Protein AF-A0A7J5ZEJ3-F1 (afdb_monomer_lite)

pLDDT: mean 71.3, std 25.88, range [26.17, 98.56]

Foldseek 3Di:
DDDDDDWDWDDDPDPDDTDTDDDDDDPDDDDDDDDDDDDDDDDDDDDDDPPPVVVVVVVVVVVVVVVVVVVVVVVVVVVVVVVVVVVVVVDVVVDPPPDPCCVVVVVVVVVVVVVVVVVVVVVVVVVVVVVVVVVVVVVVVVVVVVVVVVVVVVVVVVVVVVVVVVVVVVVVVVVVVVVVVVVVVVVVVVVVVVVVVVVVVVVVVVVVDDPPDPDDDDDPPVVVVVVVVVVVVVVVVVVVVVVVVVVVVVVVVVVVVVVVVVVVVVVVVVVVVVVVVVVVVVVVVVVVVVVVVVVVVVVVVVVVVVVVVVVVVVVVVVVVVVVVVVVVVVVVVVVVVVVVVVVVVVVVVVVVVVVVVCVVVPPPDPDPDPVPPPPPPPPQDWDWDFDDDPPDTDDTDTDRDDDDDDDDDDDDDDDDPDPVVVVVVVVVVVVVVVCVVVPDDDDDDDDDDDDDDDDDDDDDDDDDDDDDDDDDDDDDDDDDDDDDDDDDDDDDDDDDDDDDDDDDD

Radius of gyration: 64.0 Å; chains: 1; bounding box: 154×84×186 Å

InterPro domains:
  IPR002957 Keratin, type I [PR01248] (133-146)
  IPR002957 Keratin, type I [PR01248] (154-177)
  IPR002957 Keratin, type I [PR01248] (209-229)
  IPR002957 Keratin, type I [PR01248] (281-296)
  IPR002957 Keratin, type I [PR01248] (307-333)
  IPR002957 Keratin, type I [PTHR23239] (7-394)
  IPR039008 Intermediate filament, rod domain [PF00038] (54-363)
  IPR039008 Intermediate filament, rod domain [PS51842] (55-367)
  IPR039008 Intermediate filament, rod domain [SM01391] (54-366)

Secondary structure (DSSP, 8-state):
---PPPPP----TTS--------------------------------S--SHHHHHHHHHHHHHHHHHHHHHHHHHHHHHHHHHHHHHHHHHHH-------THHHHHHHHHHHHHHHHHHHHHHHHHHHHHHHHHHHHHHHHHHHHHHHHHHHHHHHHHHHHHHHHHHHHHHHHHHHHHHHHHHHHHHHHHHHHHHHHHHHHHHHHHTS-------S---HHHHHHHHHHHHHHHHHHHHHHHHHHHHHHHHHHHHHHHHHHHHHHHHHHHHHHHHHHHHHHHHHHHHHHHHHHHHHHHHHHHHHHHHHHHHHHHHHHHHHHHHHHHHHHHHHHHHHHHHHHHHHHHHHHHHHHHHHHHHTT-----TTTTS-------------PPPBTTB------------PPPP--------SSSSHHHHHHHHHHHHHHHHHTT----------------------------------------------------PPPP-PPPPP----

Structure (mmCIF, N/CA/C/O backbone):
data_AF-A0A7J5ZEJ3-F1
#
_entry.id   AF-A0A7J5ZEJ3-F1
#
loop_
_atom_site.group_PDB
_atom_site.id
_atom_site.type_symbol
_atom_site.label_atom_id
_atom_site.label_alt_id
_atom_site.label_comp_id
_atom_site.label_asym_id
_atom_site.label_entity_id
_atom_site.label_seq_id
_atom_site.pdbx_PDB_ins_code
_atom_site.Cartn_x
_atom_site.Cartn_y
_atom_site.Cartn_z
_atom_site.occupancy
_atom_site.B_iso_or_equiv
_atom_site.auth_seq_id
_atom_site.auth_comp_id
_atom_site.auth_asym_id
_atom_site.auth_atom_id
_atom_site.pdbx_PDB_model_num
ATOM 1 N N . MET A 1 1 ? 54.526 20.601 -19.558 1.00 40.09 1 MET A N 1
ATOM 2 C CA . MET A 1 1 ? 53.852 20.573 -20.874 1.00 40.09 1 MET A CA 1
ATOM 3 C C . MET A 1 1 ? 53.866 19.130 -21.351 1.00 40.09 1 MET A C 1
ATOM 5 O O . MET A 1 1 ? 54.744 18.757 -22.119 1.00 40.09 1 MET A O 1
ATOM 9 N N . ASP A 1 2 ? 52.948 18.314 -20.833 1.00 35.59 2 ASP A N 1
ATOM 10 C CA . ASP A 1 2 ? 52.787 16.931 -21.286 1.00 35.59 2 ASP A CA 1
ATOM 11 C C . ASP A 1 2 ? 52.017 16.931 -22.604 1.00 35.59 2 ASP A C 1
ATOM 13 O O . ASP A 1 2 ? 50.907 17.455 -22.694 1.00 35.59 2 ASP A O 1
ATOM 17 N N . ARG A 1 3 ? 52.646 16.407 -23.657 1.00 39.66 3 ARG A N 1
ATOM 18 C CA . ARG A 1 3 ? 52.022 16.242 -24.971 1.00 39.66 3 ARG A CA 1
ATOM 19 C C . ARG A 1 3 ? 51.335 14.882 -25.012 1.00 39.66 3 ARG A C 1
ATOM 21 O O . ARG A 1 3 ? 52.000 13.861 -25.158 1.00 39.66 3 ARG A O 1
ATOM 28 N N . SER A 1 4 ? 50.012 14.885 -24.909 1.00 38.81 4 SER A N 1
ATOM 29 C CA . SER A 1 4 ? 49.175 13.723 -25.203 1.00 38.81 4 SER A CA 1
ATOM 30 C C . SER A 1 4 ? 49.255 13.400 -26.699 1.00 38.81 4 SER A C 1
ATOM 32 O O . SER A 1 4 ? 48.896 14.232 -27.532 1.00 38.81 4 SER A O 1
ATOM 34 N N . TYR A 1 5 ? 49.739 12.209 -27.051 1.00 48.25 5 TYR A N 1
ATOM 35 C CA . TYR A 1 5 ? 49.701 11.691 -28.421 1.00 48.25 5 TYR A CA 1
ATOM 36 C C . TYR A 1 5 ? 48.396 10.915 -28.642 1.00 48.25 5 TYR A C 1
ATOM 38 O O . TYR A 1 5 ? 47.997 10.113 -27.801 1.00 48.25 5 TYR A O 1
ATOM 46 N N . ALA A 1 6 ? 47.727 11.157 -29.771 1.00 45.12 6 ALA A N 1
ATOM 47 C CA . ALA A 1 6 ? 46.501 10.460 -30.145 1.00 45.12 6 ALA A CA 1
ATOM 48 C C . ALA A 1 6 ? 46.816 9.095 -30.783 1.00 45.12 6 ALA A C 1
ATOM 50 O O . ALA A 1 6 ? 47.595 9.011 -31.733 1.00 45.12 6 ALA A O 1
ATOM 51 N N . HIS A 1 7 ? 46.180 8.036 -30.280 1.00 48.06 7 HIS A N 1
ATOM 52 C CA . HIS A 1 7 ? 46.189 6.703 -30.882 1.00 48.06 7 HIS A CA 1
ATOM 53 C C . HIS A 1 7 ? 44.905 6.499 -31.690 1.00 48.06 7 HIS A C 1
ATOM 55 O O . HIS A 1 7 ? 43.811 6.682 -31.159 1.00 48.06 7 HIS A O 1
ATOM 61 N N . SER A 1 8 ? 45.019 6.091 -32.955 1.00 51.22 8 SER A N 1
ATOM 62 C CA . SER A 1 8 ? 43.876 5.650 -33.755 1.00 51.22 8 SER A CA 1
ATOM 63 C C . SER A 1 8 ? 43.752 4.125 -33.704 1.00 51.22 8 SER A C 1
ATOM 65 O O . SER A 1 8 ? 44.697 3.388 -33.984 1.00 51.22 8 SER A O 1
ATOM 67 N N . VAL A 1 9 ? 42.563 3.648 -33.331 1.00 50.38 9 VAL A N 1
ATOM 68 C CA . VAL A 1 9 ? 42.168 2.234 -33.363 1.00 50.38 9 VAL A CA 1
ATOM 69 C C . VAL A 1 9 ? 41.070 2.101 -34.408 1.00 50.38 9 VAL A C 1
ATOM 71 O O . VAL A 1 9 ? 40.040 2.760 -34.309 1.00 50.38 9 VAL A O 1
ATOM 74 N N . SER A 1 10 ? 41.282 1.255 -35.412 1.00 55.53 10 SER A N 1
ATOM 75 C CA . SER A 1 10 ? 40.254 0.891 -36.391 1.00 55.53 10 SER A CA 1
ATOM 76 C C . SER A 1 10 ? 39.998 -0.613 -36.301 1.00 55.53 10 SER A C 1
ATOM 78 O O . SER A 1 10 ? 40.905 -1.424 -36.475 1.00 55.53 10 SER A O 1
ATOM 80 N N . GLY A 1 11 ? 38.760 -0.982 -35.958 1.00 50.78 11 GLY A N 1
ATOM 81 C CA . GLY A 1 11 ? 38.304 -2.367 -35.843 1.00 50.78 11 GLY A CA 1
ATOM 82 C C . GLY A 1 11 ? 37.306 -2.698 -36.949 1.00 50.78 11 GLY A C 1
ATOM 83 O O . GLY A 1 11 ? 36.278 -2.038 -37.069 1.00 50.78 11 GLY A O 1
ATOM 84 N N . GLY A 1 12 ? 37.610 -3.712 -37.762 1.00 48.34 12 GLY A N 1
ATOM 85 C CA . GLY A 1 12 ? 36.692 -4.250 -38.767 1.00 48.34 12 GLY A CA 1
ATOM 86 C C . GLY A 1 12 ? 35.705 -5.251 -38.157 1.00 48.34 12 GLY A C 1
ATOM 87 O O . GLY A 1 12 ? 36.078 -6.074 -37.319 1.00 48.34 12 GLY A O 1
ATOM 88 N N . ALA A 1 13 ? 34.443 -5.199 -38.590 1.00 53.38 13 ALA A N 1
ATOM 89 C CA . ALA A 1 13 ? 33.424 -6.183 -38.233 1.00 53.38 13 ALA A CA 1
ATOM 90 C C . ALA A 1 13 ? 33.810 -7.564 -38.799 1.00 53.38 13 ALA A C 1
ATOM 92 O O . ALA A 1 13 ? 33.849 -7.749 -40.013 1.00 53.38 13 ALA A O 1
ATOM 93 N N . GLY A 1 14 ? 34.132 -8.522 -37.923 1.00 55.66 14 GLY A N 1
ATOM 94 C CA . GLY A 1 14 ? 34.539 -9.874 -38.339 1.00 55.66 14 GLY A CA 1
ATOM 95 C C . GLY A 1 14 ? 35.383 -10.683 -37.346 1.00 55.66 14 GLY A C 1
ATOM 96 O O . GLY A 1 14 ? 35.730 -11.825 -37.634 1.00 55.66 14 GLY A O 1
ATOM 97 N N . GLY A 1 15 ? 35.711 -10.139 -36.169 1.00 54.31 15 GLY A N 1
ATOM 98 C CA . GLY A 1 15 ? 36.172 -10.949 -35.034 1.00 54.31 15 GLY A CA 1
ATOM 99 C C . GLY A 1 15 ? 37.546 -11.618 -35.166 1.00 54.31 15 GLY A C 1
ATOM 100 O O . GLY A 1 15 ? 37.781 -12.595 -34.467 1.00 54.31 15 GLY A O 1
ATOM 101 N N . HIS A 1 16 ? 38.461 -11.120 -36.007 1.00 43.88 16 HIS A N 1
ATOM 102 C CA . HIS A 1 16 ? 39.856 -11.587 -36.039 1.00 43.88 16 HIS A CA 1
ATOM 103 C C . HIS A 1 16 ? 40.852 -10.413 -36.130 1.00 43.88 16 HIS A C 1
ATOM 105 O O . HIS A 1 16 ? 40.955 -9.763 -37.165 1.00 43.88 16 HIS A O 1
ATOM 111 N N . GLY A 1 17 ? 41.624 -10.198 -35.053 1.00 47.72 17 GLY A N 1
ATOM 112 C CA . GLY A 1 17 ? 42.876 -9.422 -35.028 1.00 47.72 17 GLY A CA 1
ATOM 113 C C . GLY A 1 17 ? 42.747 -7.900 -34.861 1.00 47.72 17 GLY A C 1
ATOM 114 O O . GLY A 1 17 ? 42.421 -7.187 -35.802 1.00 47.72 17 GLY A O 1
ATOM 115 N N . ILE A 1 18 ? 43.110 -7.385 -33.680 1.00 51.25 18 ILE A N 1
ATOM 116 C CA . ILE A 1 18 ? 43.326 -5.947 -33.437 1.00 51.25 18 ILE A CA 1
ATOM 117 C C . ILE A 1 18 ? 44.768 -5.615 -33.843 1.00 51.25 18 ILE A C 1
ATOM 119 O O . ILE A 1 18 ? 45.704 -6.229 -33.330 1.00 51.25 18 ILE A O 1
ATOM 123 N N . ARG A 1 19 ? 44.971 -4.651 -34.749 1.00 52.03 19 ARG A N 1
ATOM 124 C CA . ARG A 1 19 ? 46.303 -4.099 -35.046 1.00 52.03 19 ARG A CA 1
ATOM 125 C C . ARG A 1 19 ? 46.404 -2.688 -34.479 1.00 52.03 19 ARG A C 1
ATOM 127 O O . ARG A 1 19 ? 45.611 -1.822 -34.827 1.00 52.03 19 ARG A O 1
ATOM 134 N N . ILE A 1 20 ? 47.383 -2.483 -33.602 1.00 44.84 20 ILE A N 1
ATOM 135 C CA . ILE A 1 20 ? 47.734 -1.184 -33.024 1.00 44.84 20 ILE A CA 1
ATOM 136 C C . ILE A 1 20 ? 48.946 -0.672 -33.803 1.00 44.84 20 ILE A C 1
ATOM 138 O O . ILE A 1 20 ? 49.972 -1.351 -33.856 1.00 44.84 20 ILE A O 1
ATOM 142 N N . SER A 1 21 ? 48.836 0.500 -34.424 1.00 42.12 21 SER A N 1
ATOM 143 C CA . SER A 1 21 ? 49.967 1.163 -35.078 1.00 42.12 21 SER A CA 1
ATOM 144 C C . SER A 1 21 ? 50.445 2.334 -34.226 1.00 42.12 21 SER A C 1
ATOM 146 O O . SER A 1 21 ? 49.688 3.259 -33.943 1.00 42.12 21 SER A O 1
ATOM 148 N N . THR A 1 22 ? 51.718 2.298 -33.832 1.00 41.25 22 THR A N 1
ATOM 149 C CA . THR A 1 22 ? 52.391 3.376 -33.099 1.00 41.25 22 THR A CA 1
ATOM 150 C C . THR A 1 22 ? 53.236 4.178 -34.083 1.00 41.25 22 THR A C 1
ATOM 152 O O . THR A 1 22 ? 54.163 3.638 -34.685 1.00 41.25 22 THR A O 1
ATOM 155 N N . ALA A 1 23 ? 52.934 5.463 -34.270 1.00 40.03 23 ALA A N 1
ATOM 156 C CA . ALA A 1 23 ? 53.762 6.341 -35.090 1.00 40.03 23 ALA A CA 1
ATOM 157 C C . ALA A 1 23 ? 55.022 6.747 -34.304 1.00 40.03 23 ALA A C 1
ATOM 159 O O . ALA A 1 23 ? 54.981 7.647 -33.467 1.00 40.03 23 ALA A O 1
ATOM 160 N N . TYR A 1 24 ? 56.150 6.081 -34.564 1.00 40.09 24 TYR A N 1
ATOM 161 C CA . TYR A 1 24 ? 57.466 6.554 -34.132 1.00 40.09 24 TYR A CA 1
ATOM 162 C C . TYR A 1 24 ? 57.926 7.678 -35.067 1.00 40.09 24 TYR A C 1
ATOM 164 O O . TYR A 1 24 ? 58.225 7.459 -36.239 1.00 40.09 24 TYR A O 1
ATOM 172 N N . GLY A 1 25 ? 57.972 8.903 -34.544 1.00 39.81 25 GLY A N 1
ATOM 173 C CA . GLY A 1 25 ? 58.588 10.038 -35.218 1.00 39.81 25 GLY A CA 1
ATOM 174 C C . GLY A 1 25 ? 60.109 9.964 -35.116 1.00 39.81 25 GLY A C 1
ATOM 175 O O . GLY A 1 25 ? 60.689 10.505 -34.180 1.00 39.81 25 GLY A O 1
ATOM 176 N N . THR A 1 26 ? 60.760 9.338 -36.095 1.00 34.81 26 THR A N 1
ATOM 177 C CA . THR A 1 26 ? 62.213 9.419 -36.283 1.00 34.81 26 THR A CA 1
ATOM 178 C C . THR A 1 26 ? 62.487 10.206 -37.559 1.00 34.81 26 THR A C 1
ATOM 180 O O . THR A 1 26 ? 62.398 9.686 -38.667 1.00 34.81 26 THR A O 1
ATOM 183 N N . ARG A 1 27 ? 62.801 11.498 -37.408 1.00 37.03 27 ARG A N 1
ATOM 184 C CA . ARG A 1 27 ? 63.405 12.295 -38.481 1.00 37.03 27 ARG A CA 1
ATOM 185 C C . ARG A 1 27 ? 64.883 11.916 -38.561 1.00 37.03 27 ARG A C 1
ATOM 187 O O . ARG A 1 27 ? 65.683 12.404 -37.773 1.00 37.03 27 ARG A O 1
ATOM 194 N N . VAL A 1 28 ? 65.222 11.037 -39.499 1.00 33.06 28 VAL A N 1
ATOM 195 C CA . VAL A 1 28 ? 66.592 10.794 -39.971 1.00 33.06 28 VAL A CA 1
ATOM 196 C C . VAL A 1 28 ? 66.604 11.081 -41.470 1.00 33.06 28 VAL A C 1
ATOM 198 O O . VAL A 1 28 ? 65.699 10.676 -42.195 1.00 33.06 28 VAL A O 1
ATOM 201 N N . GLY A 1 29 ? 67.568 11.903 -41.879 1.00 32.69 29 GLY A N 1
ATOM 202 C CA . GLY A 1 29 ? 67.584 12.616 -43.149 1.00 32.69 29 GLY A CA 1
ATOM 203 C C . GLY A 1 29 ? 68.130 11.853 -44.353 1.00 32.69 29 GLY A C 1
ATOM 204 O O . GLY A 1 29 ? 68.605 10.725 -44.265 1.00 32.69 29 GLY A O 1
ATOM 205 N N . SER A 1 30 ? 68.050 12.537 -45.493 1.00 35.34 30 SER A N 1
ATOM 206 C CA . SER A 1 30 ? 68.863 12.396 -46.715 1.00 35.34 30 SER A CA 1
ATOM 207 C C . SER A 1 30 ? 68.285 13.422 -47.701 1.00 35.34 30 SER A C 1
ATOM 209 O O . SER A 1 30 ? 67.309 13.171 -48.389 1.00 35.34 30 SER A O 1
ATOM 211 N N . SER A 1 31 ? 68.644 14.706 -47.611 1.00 31.95 31 SER A N 1
ATOM 212 C CA . SER A 1 31 ? 69.818 15.276 -48.288 1.00 31.95 31 SER A CA 1
ATOM 213 C C . SER A 1 31 ? 70.319 14.398 -49.435 1.00 31.95 31 SER A C 1
ATOM 215 O O . SER A 1 31 ? 71.171 13.536 -49.236 1.00 31.95 31 SER A O 1
ATOM 217 N N . PHE A 1 32 ? 69.767 14.612 -50.628 1.00 35.12 32 PHE A N 1
ATOM 218 C CA . PHE A 1 32 ? 70.426 14.236 -51.871 1.00 35.12 32 PHE A CA 1
ATOM 219 C C . PHE A 1 32 ? 70.826 15.531 -52.571 1.00 35.12 32 PHE A C 1
ATOM 221 O O . PHE A 1 32 ? 70.042 16.166 -53.273 1.00 35.12 32 PHE A O 1
ATOM 228 N N . GLY A 1 33 ? 72.046 15.960 -52.256 1.00 30.45 33 GLY A N 1
ATOM 229 C CA . GLY A 1 33 ? 72.782 16.942 -53.026 1.00 30.45 33 GLY A CA 1
ATOM 230 C C . GLY A 1 33 ? 73.427 16.283 -54.245 1.00 30.45 33 GLY A C 1
ATOM 231 O O . GLY A 1 33 ? 73.906 15.154 -54.180 1.00 30.45 33 GLY A O 1
ATOM 232 N N . GLY A 1 34 ? 73.454 17.032 -55.337 1.00 35.19 34 GLY A N 1
ATOM 233 C CA . GLY A 1 34 ? 74.336 16.868 -56.489 1.00 35.19 34 GLY A CA 1
ATOM 234 C C . GLY A 1 34 ? 74.292 18.213 -57.219 1.00 35.19 34 GLY A C 1
ATOM 235 O O . GLY A 1 34 ? 73.258 18.555 -57.771 1.00 35.19 34 GLY A O 1
ATOM 236 N N . GLY A 1 35 ? 75.273 19.109 -57.141 1.00 31.45 35 GLY A N 1
ATOM 237 C CA . GLY A 1 35 ? 76.693 18.900 -56.890 1.00 31.45 35 GLY A CA 1
ATOM 238 C C . GLY A 1 35 ? 77.420 18.732 -58.221 1.00 31.45 35 GLY A C 1
ATOM 239 O O . GLY A 1 35 ? 77.861 17.633 -58.529 1.00 31.45 35 GLY A O 1
ATOM 240 N N . TYR A 1 36 ? 77.525 19.814 -58.995 1.00 35.94 36 TYR A N 1
ATOM 241 C CA . TYR A 1 36 ? 78.529 19.966 -60.048 1.00 35.94 36 TYR A CA 1
ATOM 242 C C . TYR A 1 36 ? 79.199 21.316 -59.819 1.00 35.94 36 TYR A C 1
ATOM 244 O O . TYR A 1 36 ? 78.556 22.360 -59.925 1.00 35.94 36 TYR A O 1
ATOM 252 N N . ASP A 1 37 ? 80.462 21.257 -59.419 1.00 32.81 37 ASP A N 1
ATOM 253 C CA . ASP A 1 37 ? 81.292 22.393 -59.049 1.00 32.81 37 ASP A CA 1
ATOM 254 C C . ASP A 1 37 ? 82.350 22.624 -60.140 1.00 32.81 37 ASP A C 1
ATOM 256 O O . ASP A 1 37 ? 82.885 21.666 -60.695 1.00 32.81 37 ASP A O 1
ATOM 260 N N . TYR A 1 38 ? 82.587 23.909 -60.420 1.00 32.91 38 TYR A N 1
ATOM 261 C CA . TYR A 1 38 ? 83.820 24.583 -60.858 1.00 32.91 38 TYR A CA 1
ATOM 262 C C . TYR A 1 38 ? 84.778 23.917 -61.875 1.00 32.91 38 TYR A C 1
ATOM 264 O O . TYR A 1 38 ? 85.351 22.867 -61.625 1.00 32.91 38 TYR A O 1
ATOM 272 N N . GLN A 1 39 ? 85.183 24.668 -62.913 1.00 35.88 39 GLN A N 1
ATOM 273 C CA . GLN A 1 39 ? 86.392 25.510 -62.813 1.00 35.88 39 GLN A CA 1
ATOM 274 C C . GLN A 1 39 ? 86.667 26.358 -64.076 1.00 35.88 39 GLN A C 1
ATOM 276 O O . GLN A 1 39 ? 86.511 25.934 -65.216 1.00 35.88 39 GLN A O 1
ATOM 281 N N . SER A 1 40 ? 87.102 27.585 -63.792 1.00 39.47 40 SER A N 1
ATOM 282 C CA . SER A 1 40 ? 87.601 28.662 -64.650 1.00 39.47 40 SER A CA 1
ATOM 283 C C . SER A 1 40 ? 88.913 28.336 -65.376 1.00 39.47 40 SER A C 1
ATOM 285 O O . SER A 1 40 ? 89.836 27.832 -64.741 1.00 39.47 40 SER A O 1
ATOM 287 N N . THR A 1 41 ? 89.057 28.784 -66.629 1.00 35.47 41 THR A N 1
ATOM 288 C CA . THR A 1 41 ? 90.329 29.330 -67.130 1.00 35.47 41 THR A CA 1
ATOM 289 C C . THR A 1 41 ? 90.104 30.508 -68.079 1.00 35.47 41 THR A C 1
ATOM 291 O O . THR A 1 41 ? 89.251 30.528 -68.961 1.00 35.47 41 THR A O 1
ATOM 294 N N . SER A 1 42 ? 90.906 31.528 -67.821 1.00 40.78 42 SER A N 1
ATOM 295 C CA . SER A 1 42 ? 91.044 32.810 -68.490 1.00 40.78 42 SER A CA 1
ATOM 296 C C . SER A 1 42 ? 91.662 32.738 -69.890 1.00 40.78 42 SER A C 1
ATOM 298 O O . SER A 1 42 ? 92.587 31.960 -70.112 1.00 40.78 42 SER A O 1
ATOM 300 N N . SER A 1 43 ? 91.305 33.724 -70.721 1.00 37.44 43 SER A N 1
ATOM 301 C CA . SER A 1 43 ? 92.210 34.625 -71.470 1.00 37.44 43 SER A CA 1
ATOM 302 C C . SER A 1 43 ? 91.938 34.732 -72.975 1.00 37.44 43 SER A C 1
ATOM 304 O O . SER A 1 43 ? 91.785 33.742 -73.676 1.00 37.44 43 SER A O 1
ATOM 306 N N . GLY A 1 44 ? 91.956 35.982 -73.449 1.00 34.53 44 GLY A N 1
ATOM 307 C CA . GLY A 1 44 ? 92.598 36.342 -74.713 1.00 34.53 44 GLY A CA 1
ATOM 308 C C . GLY A 1 44 ? 91.796 36.163 -75.999 1.00 34.53 44 GLY A C 1
ATOM 309 O O . GLY A 1 44 ? 91.871 35.133 -76.647 1.00 34.53 44 GLY A O 1
ATOM 310 N N . SER A 1 45 ? 91.142 37.251 -76.411 1.00 43.12 45 SER A N 1
ATOM 311 C CA . SER A 1 45 ? 91.197 37.820 -77.766 1.00 43.12 45 SER A CA 1
ATOM 312 C C . SER A 1 45 ? 91.330 36.859 -78.958 1.00 43.12 45 SER A C 1
ATOM 314 O O . SER A 1 45 ? 92.420 36.372 -79.235 1.00 43.12 45 SER A O 1
ATOM 316 N N . SER A 1 46 ? 90.290 36.749 -79.788 1.00 38.94 46 SER A N 1
ATOM 317 C CA . SER A 1 46 ? 90.366 37.086 -81.225 1.00 38.94 46 SER A CA 1
ATOM 318 C C . SER A 1 46 ? 89.148 36.588 -82.012 1.00 38.94 46 SER A C 1
ATOM 320 O O . SER A 1 46 ? 88.761 35.433 -81.934 1.00 38.94 46 SER A O 1
ATOM 322 N N . SER A 1 47 ? 88.618 37.501 -82.828 1.00 41.59 47 SER A N 1
ATOM 323 C CA . SER A 1 47 ? 88.053 37.274 -84.164 1.00 41.59 47 SER A CA 1
ATOM 324 C C . SER A 1 47 ? 86.789 36.407 -84.318 1.00 41.59 47 SER A C 1
ATOM 326 O O . SER A 1 47 ? 86.761 35.208 -84.062 1.00 41.59 47 SER A O 1
ATOM 328 N N . GLY A 1 48 ? 85.723 37.040 -84.821 1.00 49.59 48 GLY A N 1
ATOM 329 C CA . GLY A 1 48 ? 84.420 36.432 -85.076 1.00 49.59 48 GLY 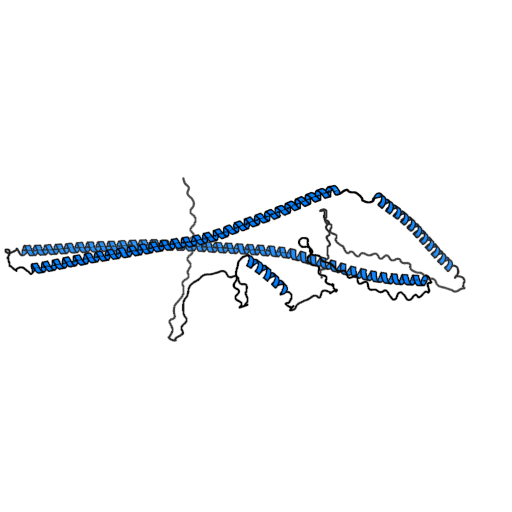A CA 1
ATOM 330 C C . GLY A 1 48 ? 84.458 35.287 -86.089 1.00 49.59 48 GLY A C 1
ATOM 331 O O . GLY A 1 48 ? 84.666 35.506 -87.277 1.00 49.59 48 GLY A O 1
ATOM 332 N N . SER A 1 49 ? 84.198 34.068 -85.607 1.00 50.84 49 SER A N 1
ATOM 333 C CA . SER A 1 49 ? 83.819 32.903 -86.421 1.00 50.84 49 SER A CA 1
ATOM 334 C C . SER A 1 49 ? 83.270 31.756 -85.547 1.00 50.84 49 SER A C 1
ATOM 336 O O . SER A 1 49 ? 83.754 30.632 -85.601 1.00 50.84 49 SER A O 1
ATOM 338 N N . LEU A 1 50 ? 82.301 32.030 -84.657 1.00 48.47 50 LEU A N 1
ATOM 339 C CA . LEU A 1 50 ? 81.743 31.016 -83.730 1.00 48.47 50 LEU A CA 1
ATOM 340 C C . LEU A 1 50 ? 80.206 31.038 -83.573 1.00 48.47 50 LEU A C 1
ATOM 342 O O . LEU A 1 50 ? 79.664 30.326 -82.735 1.00 48.47 50 LEU A O 1
ATOM 346 N N . ALA A 1 51 ? 79.471 31.800 -84.389 1.00 54.59 51 ALA A N 1
ATOM 347 C CA . ALA A 1 51 ? 78.010 31.895 -84.260 1.00 54.59 51 ALA A CA 1
ATOM 348 C C . ALA A 1 51 ? 77.223 30.762 -84.964 1.00 54.59 51 ALA A C 1
ATOM 350 O O . ALA A 1 51 ? 76.080 30.512 -84.605 1.00 54.59 51 ALA A O 1
ATOM 351 N N . ILE A 1 52 ? 77.816 30.036 -85.925 1.00 55.06 52 ILE A N 1
ATOM 352 C CA . ILE A 1 52 ? 77.076 29.096 -86.802 1.00 55.06 52 ILE A CA 1
ATOM 353 C C . ILE A 1 52 ? 77.058 27.644 -86.271 1.00 55.06 52 ILE A C 1
ATOM 355 O O . ILE A 1 52 ? 76.194 26.849 -86.638 1.00 55.06 52 ILE A O 1
ATOM 359 N N . THR A 1 53 ? 77.968 27.263 -85.369 1.00 56.06 53 THR A N 1
ATOM 360 C CA . THR A 1 53 ? 78.031 25.891 -84.820 1.00 56.06 53 THR A CA 1
ATOM 361 C C . THR A 1 53 ? 77.155 25.686 -83.582 1.00 56.06 53 THR A C 1
ATOM 363 O O . THR A 1 53 ? 76.697 24.569 -83.345 1.00 56.06 53 THR A O 1
ATOM 366 N N . ASN A 1 54 ? 76.864 26.750 -82.826 1.00 62.31 54 ASN A N 1
ATOM 367 C CA . ASN A 1 54 ? 76.060 26.673 -81.604 1.00 62.31 54 ASN A CA 1
ATOM 368 C C . ASN A 1 54 ? 74.555 26.520 -81.904 1.00 62.31 54 ASN A C 1
ATOM 370 O O . ASN A 1 54 ? 73.879 25.707 -81.286 1.00 62.31 54 ASN A O 1
ATOM 374 N N . GLU A 1 55 ? 74.040 27.225 -82.916 1.00 62.88 55 GLU A N 1
ATOM 375 C CA . GLU A 1 55 ? 72.624 27.167 -83.319 1.00 62.88 55 GLU A CA 1
ATOM 376 C C . GLU A 1 55 ? 72.238 25.819 -83.957 1.00 62.88 55 GLU A C 1
ATOM 378 O O . GLU A 1 55 ? 71.141 25.298 -83.762 1.00 62.88 55 GLU A O 1
ATOM 383 N N . LYS A 1 56 ? 73.174 25.182 -84.671 1.00 75.06 56 LYS A N 1
ATOM 384 C CA . LYS A 1 56 ? 72.959 23.844 -85.237 1.00 75.06 56 LYS A CA 1
ATOM 385 C C . LYS A 1 56 ? 72.913 22.760 -84.155 1.00 75.06 56 LYS A C 1
ATOM 387 O O . LYS A 1 56 ? 72.096 21.847 -84.249 1.00 75.06 56 LYS A O 1
ATOM 392 N N . ALA A 1 57 ? 73.755 22.864 -83.125 1.00 74.31 57 ALA A N 1
ATOM 393 C CA . ALA A 1 57 ? 73.763 21.928 -82.002 1.00 74.31 57 ALA A CA 1
ATOM 394 C C . ALA A 1 57 ? 72.505 22.063 -81.125 1.00 74.31 57 ALA A C 1
ATOM 396 O O . ALA A 1 57 ? 71.938 21.054 -80.704 1.00 74.31 57 ALA A O 1
ATOM 397 N N . THR A 1 58 ? 72.013 23.288 -80.904 1.00 70.88 58 THR A N 1
ATOM 398 C CA . THR A 1 58 ? 70.750 23.515 -80.182 1.00 70.88 58 THR A CA 1
ATOM 399 C C . THR A 1 58 ? 69.539 23.023 -80.978 1.00 70.88 58 THR A C 1
ATOM 401 O O . THR A 1 58 ? 68.664 22.379 -80.400 1.00 70.88 58 THR A O 1
ATOM 404 N N . MET A 1 59 ? 69.511 23.225 -82.300 1.00 77.50 59 MET A N 1
ATOM 405 C CA . MET A 1 59 ? 68.474 22.660 -83.175 1.00 77.50 59 MET A CA 1
ATOM 406 C C . MET A 1 59 ? 68.495 21.130 -83.208 1.00 77.50 59 MET A C 1
ATOM 408 O O . MET A 1 59 ? 67.440 20.500 -83.227 1.00 77.50 59 MET A O 1
ATOM 412 N N . GLN A 1 60 ? 69.677 20.516 -83.176 1.00 82.00 60 GLN A N 1
ATOM 413 C CA . GLN A 1 60 ? 69.799 19.062 -83.137 1.00 82.00 60 GLN A CA 1
ATOM 414 C C . GLN A 1 60 ? 69.311 18.488 -81.800 1.00 82.00 60 GLN A C 1
ATOM 416 O O . GLN A 1 60 ? 68.505 17.567 -81.804 1.00 82.00 60 GLN A O 1
ATOM 421 N N . HIS A 1 61 ? 69.662 19.109 -80.672 1.00 83.25 61 HIS A N 1
ATOM 422 C CA . HIS A 1 61 ? 69.141 18.727 -79.356 1.00 83.25 61 HIS A CA 1
ATOM 423 C C . HIS A 1 61 ? 67.613 18.893 -79.247 1.00 83.25 61 HIS A C 1
ATOM 425 O O . HIS A 1 61 ? 66.928 18.068 -78.639 1.00 83.25 61 HIS A O 1
ATOM 431 N N . LEU A 1 62 ? 67.050 19.951 -79.843 1.00 84.88 62 LEU A N 1
ATOM 432 C CA . LEU A 1 62 ? 65.599 20.135 -79.923 1.00 84.88 62 LEU A CA 1
ATOM 433 C C . LEU A 1 62 ? 64.942 19.054 -80.782 1.00 84.88 62 LEU A C 1
ATOM 435 O O . LEU A 1 62 ? 63.933 18.499 -80.358 1.00 84.88 62 LEU A O 1
ATOM 439 N N . ASN A 1 63 ? 65.523 18.713 -81.931 1.00 85.25 63 ASN A N 1
ATOM 440 C CA . ASN A 1 63 ? 65.028 17.636 -82.787 1.00 85.25 63 ASN A CA 1
ATOM 441 C C . ASN A 1 63 ? 65.132 16.260 -82.118 1.00 85.25 63 ASN A C 1
ATOM 443 O O . ASN A 1 63 ? 64.185 15.486 -82.210 1.00 85.25 63 ASN A O 1
ATOM 447 N N . ASP A 1 64 ? 66.211 15.971 -81.391 1.00 85.38 64 ASP A N 1
ATOM 448 C CA . ASP A 1 64 ? 66.367 14.721 -80.638 1.00 85.38 64 ASP A CA 1
ATOM 449 C C . ASP A 1 64 ? 65.347 14.633 -79.491 1.00 85.38 64 ASP A C 1
ATOM 451 O O . ASP A 1 64 ? 64.776 13.574 -79.215 1.00 85.38 64 ASP A O 1
ATOM 455 N N . ARG A 1 65 ? 65.034 15.770 -78.856 1.00 85.62 65 ARG A N 1
ATOM 456 C CA . ARG A 1 65 ? 63.961 15.871 -77.861 1.00 85.62 65 ARG A CA 1
ATOM 457 C C . ARG A 1 65 ? 62.570 15.733 -78.489 1.00 85.62 65 ARG A C 1
ATOM 459 O O . ARG A 1 65 ? 61.696 15.113 -77.896 1.00 85.62 65 ARG A O 1
ATOM 466 N N . LEU A 1 66 ? 62.349 16.271 -79.685 1.00 88.75 66 LEU A N 1
ATOM 467 C CA . LEU A 1 66 ? 61.095 16.107 -80.427 1.00 88.75 66 LEU A CA 1
ATOM 468 C C . LEU A 1 66 ? 60.918 14.654 -80.883 1.00 88.75 66 LEU A C 1
ATOM 470 O O . LEU A 1 66 ? 59.829 14.104 -80.760 1.00 88.75 66 LEU A O 1
ATOM 474 N N . ALA A 1 67 ? 61.993 14.004 -81.327 1.00 87.25 67 ALA A N 1
ATOM 475 C CA . ALA A 1 67 ? 62.001 12.590 -81.671 1.00 87.25 67 ALA A CA 1
ATOM 476 C C . ALA A 1 67 ? 61.692 11.713 -80.450 1.00 87.25 67 ALA A C 1
ATOM 478 O O . ALA A 1 67 ? 60.865 10.809 -80.553 1.00 87.25 67 ALA A O 1
ATOM 479 N N . SER A 1 68 ? 62.271 12.013 -79.280 1.00 87.62 68 SER A N 1
ATOM 480 C CA . SER A 1 68 ? 61.936 11.290 -78.048 1.00 87.62 68 SER A CA 1
ATOM 481 C C . SER A 1 68 ? 60.496 11.547 -77.597 1.00 87.62 68 SER A C 1
ATOM 483 O O . SER A 1 68 ? 59.818 10.598 -77.209 1.00 87.62 68 SER A O 1
ATOM 485 N N . TYR A 1 69 ? 59.967 12.768 -77.743 1.00 91.25 69 TYR A N 1
ATOM 486 C CA . TYR A 1 69 ? 58.547 13.036 -77.495 1.00 91.25 69 TYR A CA 1
ATOM 487 C C . TYR A 1 69 ? 57.634 12.262 -78.452 1.00 91.25 69 TYR A C 1
ATOM 489 O O . TYR A 1 69 ? 56.700 11.608 -77.992 1.00 91.25 69 TYR A O 1
ATOM 497 N N . LEU A 1 70 ? 57.917 12.259 -79.755 1.00 91.69 70 LEU A N 1
ATOM 498 C CA . LEU A 1 70 ? 57.143 11.493 -80.738 1.00 91.69 70 LEU A CA 1
ATOM 499 C C . LEU A 1 70 ? 57.185 9.986 -80.449 1.00 91.69 70 LEU A C 1
ATOM 501 O O . LEU A 1 70 ? 56.167 9.308 -80.578 1.00 91.69 70 LEU A O 1
ATOM 505 N N . GLU A 1 71 ? 58.327 9.470 -79.998 1.00 92.50 71 GLU A N 1
ATOM 506 C CA . GLU A 1 71 ? 58.463 8.073 -79.586 1.00 92.50 71 GLU A CA 1
ATOM 507 C C . GLU A 1 71 ? 57.655 7.773 -78.312 1.00 92.50 71 GLU A C 1
ATOM 509 O O . GLU A 1 71 ? 56.977 6.747 -78.224 1.00 92.50 71 GLU A O 1
ATOM 514 N N . THR A 1 72 ? 57.637 8.686 -77.332 1.00 90.69 72 THR A N 1
ATOM 515 C CA . THR A 1 72 ? 56.785 8.533 -76.139 1.00 90.69 72 THR A CA 1
ATOM 516 C C . THR A 1 72 ? 55.297 8.593 -76.473 1.00 90.69 72 THR A C 1
ATOM 518 O O . THR A 1 72 ? 54.536 7.785 -75.946 1.00 90.69 72 THR A O 1
ATOM 521 N N . VAL A 1 73 ? 54.876 9.475 -77.386 1.00 93.25 73 VAL A N 1
ATOM 522 C CA . VAL A 1 73 ? 53.477 9.580 -77.826 1.00 93.25 73 VAL A CA 1
ATOM 523 C C . VAL A 1 73 ? 53.040 8.293 -78.523 1.00 93.25 73 VAL A C 1
ATOM 525 O O . VAL A 1 73 ? 52.021 7.726 -78.140 1.00 93.25 73 VAL A O 1
ATOM 528 N N . ARG A 1 74 ? 53.848 7.748 -79.443 1.00 92.00 74 ARG A N 1
ATOM 529 C CA . ARG A 1 74 ? 53.548 6.460 -80.098 1.00 92.00 74 ARG A CA 1
ATOM 530 C C . ARG A 1 74 ? 53.426 5.308 -79.104 1.00 92.00 74 ARG A C 1
ATOM 532 O O . ARG A 1 74 ? 52.532 4.469 -79.225 1.00 92.00 74 ARG A O 1
ATOM 539 N N . ASN A 1 75 ? 54.306 5.261 -78.104 1.00 93.56 75 ASN A N 1
ATOM 540 C CA . ASN A 1 75 ? 54.241 4.241 -77.060 1.00 93.56 75 ASN A CA 1
ATOM 541 C C . ASN A 1 75 ? 52.986 4.388 -76.185 1.00 93.56 75 ASN A C 1
ATOM 543 O O . ASN A 1 75 ? 52.364 3.380 -75.842 1.00 93.56 75 ASN A O 1
ATOM 547 N N . LEU A 1 76 ? 52.570 5.619 -75.876 1.00 92.62 76 LEU A N 1
ATOM 548 C CA . LEU A 1 76 ? 51.333 5.892 -75.142 1.00 92.62 76 LEU A CA 1
ATOM 549 C C . LEU A 1 76 ? 50.084 5.555 -75.964 1.00 92.62 76 LEU A C 1
ATOM 551 O O . LEU A 1 76 ? 49.176 4.927 -75.430 1.00 92.62 76 LEU A O 1
ATOM 555 N N . GLU A 1 77 ? 50.044 5.872 -77.256 1.00 93.44 77 GLU A N 1
ATOM 556 C CA . GLU A 1 77 ? 48.944 5.493 -78.158 1.00 93.44 77 GLU A CA 1
ATOM 557 C C . GLU A 1 77 ? 48.799 3.966 -78.265 1.00 93.44 77 GLU A C 1
ATOM 559 O O . GLU A 1 77 ? 47.695 3.413 -78.195 1.00 93.44 77 GLU A O 1
ATOM 564 N N . LYS A 1 78 ? 49.924 3.249 -78.351 1.00 93.62 78 LYS A N 1
ATOM 565 C CA . LYS A 1 78 ? 49.940 1.781 -78.352 1.00 93.62 78 LYS A CA 1
ATOM 566 C C . LYS A 1 78 ? 49.484 1.193 -77.011 1.00 93.62 78 LYS A C 1
ATOM 568 O O . LYS A 1 78 ? 48.755 0.199 -76.983 1.00 93.62 78 LYS A O 1
ATOM 573 N N . ALA A 1 79 ? 49.886 1.796 -75.894 1.00 93.12 79 ALA A N 1
ATOM 574 C CA . ALA A 1 79 ? 49.424 1.383 -74.573 1.00 93.12 79 ALA A CA 1
ATOM 575 C C . ALA A 1 79 ? 47.921 1.650 -74.395 1.00 93.12 79 ALA A C 1
ATOM 577 O O . ALA A 1 79 ? 47.205 0.780 -73.898 1.00 93.12 79 ALA A O 1
ATOM 578 N N . ASN A 1 80 ? 47.432 2.802 -74.858 1.00 92.00 80 ASN A N 1
ATOM 579 C CA . ASN A 1 80 ? 46.033 3.194 -74.730 1.00 92.00 80 ASN A CA 1
ATOM 580 C C . ASN A 1 80 ? 45.114 2.296 -75.572 1.00 92.00 80 ASN A C 1
ATOM 582 O O . ASN A 1 80 ? 44.168 1.724 -75.039 1.00 92.00 80 ASN A O 1
ATOM 586 N N . SER A 1 81 ? 45.466 2.035 -76.835 1.00 94.50 81 SER A N 1
ATOM 587 C CA . SER A 1 81 ? 44.729 1.075 -77.679 1.00 94.50 81 SER A CA 1
ATOM 588 C C . SER A 1 81 ? 44.677 -0.331 -77.066 1.00 94.50 81 SER A C 1
ATOM 590 O O . SER A 1 81 ? 43.641 -0.995 -77.090 1.00 94.50 81 SER A O 1
ATOM 592 N N . THR A 1 82 ? 45.766 -0.779 -76.435 1.00 94.75 82 THR A N 1
ATOM 593 C CA . THR A 1 82 ? 45.792 -2.069 -75.730 1.00 94.75 82 THR A CA 1
ATOM 594 C C . THR A 1 82 ? 44.868 -2.076 -74.505 1.00 94.75 82 THR A C 1
ATOM 596 O O . THR A 1 82 ? 44.216 -3.085 -74.229 1.00 94.75 82 THR A O 1
ATOM 599 N N . LEU A 1 83 ? 44.802 -0.975 -73.749 1.00 93.19 83 LEU A N 1
ATOM 600 C CA . LEU A 1 83 ? 43.906 -0.843 -72.597 1.00 93.19 83 LEU A CA 1
ATOM 601 C C . LEU A 1 83 ? 42.437 -0.778 -73.021 1.00 93.19 83 LEU A C 1
ATOM 603 O O . LEU A 1 83 ? 41.611 -1.445 -72.403 1.00 93.19 83 LEU A O 1
ATOM 607 N N . GLU A 1 84 ? 42.111 -0.063 -74.096 1.00 91.62 84 GLU A N 1
ATOM 608 C CA . GLU A 1 84 ? 40.753 -0.003 -74.647 1.00 91.62 84 GLU A CA 1
ATOM 609 C C . GLU A 1 84 ? 40.237 -1.386 -75.058 1.00 91.62 84 GLU A C 1
ATOM 611 O O . GLU A 1 84 ? 39.103 -1.748 -74.732 1.00 91.62 84 GLU A O 1
ATOM 616 N N . ILE A 1 85 ? 41.083 -2.196 -75.707 1.00 93.69 85 ILE A N 1
ATOM 617 C CA . ILE A 1 85 ? 40.745 -3.580 -76.065 1.00 93.69 85 ILE A CA 1
ATOM 618 C C . ILE A 1 85 ? 40.480 -4.411 -74.803 1.00 93.69 85 ILE A C 1
ATOM 620 O O . ILE A 1 85 ? 39.470 -5.109 -74.734 1.00 93.69 85 ILE A O 1
ATOM 624 N N . LYS A 1 86 ? 41.328 -4.298 -73.771 1.00 93.50 86 LYS A N 1
ATOM 625 C CA . LYS A 1 86 ? 41.140 -5.023 -72.500 1.00 93.50 86 LYS A CA 1
ATOM 626 C C . LYS A 1 86 ? 39.874 -4.599 -71.758 1.00 93.50 86 LYS A C 1
ATOM 628 O O . LYS A 1 86 ? 39.212 -5.447 -71.161 1.00 93.50 86 LYS A O 1
ATOM 633 N N . ILE A 1 87 ? 39.527 -3.311 -71.774 1.00 87.88 87 ILE A N 1
ATOM 634 C CA . ILE A 1 87 ? 38.286 -2.805 -71.172 1.00 87.88 87 ILE A CA 1
ATOM 635 C C . ILE A 1 87 ? 37.084 -3.399 -71.903 1.00 87.88 87 ILE A C 1
ATOM 637 O O . ILE A 1 87 ? 36.192 -3.940 -71.251 1.00 87.88 87 ILE A O 1
ATOM 641 N N . ARG A 1 88 ? 37.084 -3.369 -73.241 1.00 87.06 88 ARG A N 1
ATOM 642 C CA . ARG A 1 88 ? 36.001 -3.937 -74.053 1.00 87.06 88 ARG A CA 1
ATOM 643 C C . ARG A 1 88 ? 35.840 -5.435 -73.811 1.00 87.06 88 ARG A C 1
ATOM 645 O O . ARG A 1 88 ? 34.745 -5.878 -73.495 1.00 87.06 88 ARG A O 1
ATOM 652 N N . GLU A 1 89 ? 36.938 -6.184 -73.837 1.00 88.94 89 GLU A N 1
ATOM 653 C CA . GLU A 1 89 ? 36.938 -7.623 -73.566 1.00 88.94 89 GLU A CA 1
ATOM 654 C C . GLU A 1 89 ? 36.461 -7.936 -72.138 1.00 88.94 89 GLU A C 1
ATOM 656 O O . GLU A 1 89 ? 35.739 -8.905 -71.918 1.00 88.94 89 GLU A O 1
ATOM 661 N N . THR A 1 90 ? 36.820 -7.107 -71.151 1.00 84.06 90 THR A N 1
ATOM 662 C CA . THR A 1 90 ? 36.345 -7.272 -69.768 1.00 84.06 90 THR A CA 1
ATOM 663 C C . THR A 1 90 ? 34.850 -7.006 -69.664 1.00 84.06 90 THR A C 1
ATOM 665 O O . THR A 1 90 ? 34.162 -7.743 -68.969 1.00 84.06 90 THR A O 1
ATOM 668 N N . ILE A 1 91 ? 34.332 -5.990 -70.353 1.00 82.75 91 ILE A N 1
ATOM 669 C CA . ILE A 1 91 ? 32.900 -5.674 -70.369 1.00 82.75 91 ILE A CA 1
ATOM 670 C C . ILE A 1 91 ? 32.115 -6.786 -71.079 1.00 82.75 91 ILE A C 1
ATOM 672 O O . ILE A 1 91 ? 31.111 -7.249 -70.546 1.00 82.75 91 ILE A O 1
ATOM 676 N N . GLU A 1 92 ? 32.605 -7.279 -72.216 1.00 81.31 92 GLU A N 1
ATOM 677 C CA . GLU A 1 92 ? 31.990 -8.383 -72.962 1.00 81.31 92 GLU A CA 1
ATOM 678 C C . GLU A 1 92 ? 32.021 -9.701 -72.175 1.00 81.31 92 GLU A C 1
ATOM 680 O O . GLU A 1 92 ? 30.994 -10.366 -72.061 1.00 81.31 92 GLU A O 1
ATOM 685 N N . LYS A 1 93 ? 33.155 -10.054 -71.550 1.00 77.44 93 LYS A N 1
ATOM 686 C CA . LYS A 1 93 ? 33.264 -11.239 -70.674 1.00 77.44 93 LYS A CA 1
ATOM 687 C C . LYS A 1 93 ? 32.391 -11.135 -69.436 1.00 77.44 93 LYS A C 1
ATOM 689 O O . LYS A 1 93 ? 31.907 -12.150 -68.941 1.00 77.44 93 LYS A O 1
ATOM 694 N N . LYS A 1 94 ? 32.234 -9.927 -68.896 1.00 69.88 94 LYS A N 1
ATOM 695 C CA . LYS A 1 94 ? 31.374 -9.697 -67.737 1.00 69.88 94 LYS A CA 1
ATOM 696 C C . LYS A 1 94 ? 29.897 -9.772 -68.121 1.00 69.88 94 LYS A C 1
ATOM 698 O O . LYS A 1 94 ? 29.091 -10.028 -67.231 1.00 69.88 94 LYS A O 1
ATOM 703 N N . GLY A 1 95 ? 29.581 -9.621 -69.414 1.00 60.28 95 GLY A N 1
ATOM 704 C CA . GLY A 1 95 ? 28.226 -9.576 -69.943 1.00 60.28 95 GLY A CA 1
ATOM 705 C C . GLY A 1 95 ? 27.418 -8.448 -69.301 1.00 60.28 95 GLY A C 1
ATOM 706 O O . GLY A 1 95 ? 27.789 -7.871 -68.275 1.00 60.28 95 GLY A O 1
ATOM 707 N N . LEU A 1 96 ? 26.261 -8.124 -69.867 1.00 57.59 96 LEU A N 1
ATOM 708 C CA . LEU A 1 96 ? 25.232 -7.507 -69.041 1.00 57.59 96 LEU A CA 1
ATOM 709 C C . LEU A 1 96 ? 24.946 -8.516 -67.925 1.00 57.59 96 LEU A C 1
ATOM 711 O O . LEU A 1 96 ? 24.632 -9.669 -68.205 1.00 57.59 96 LEU A O 1
ATOM 715 N N . MET A 1 97 ? 25.117 -8.108 -66.668 1.00 57.16 97 MET A N 1
ATOM 716 C CA . MET A 1 97 ? 24.727 -8.877 -65.483 1.00 57.16 97 MET A CA 1
ATOM 717 C C . MET A 1 97 ? 23.191 -8.973 -65.417 1.00 57.16 97 MET A C 1
ATOM 719 O O . MET A 1 97 ? 22.569 -8.574 -64.437 1.00 57.16 97 MET A O 1
ATOM 723 N N . GLU A 1 98 ? 22.561 -9.443 -66.486 1.00 59.84 98 GLU A N 1
ATOM 724 C CA . GLU A 1 98 ? 21.155 -9.788 -66.546 1.00 59.84 98 GLU A CA 1
ATOM 725 C C . GLU A 1 98 ? 20.994 -11.220 -66.033 1.00 59.84 98 GLU A C 1
ATOM 727 O O . GLU A 1 98 ? 21.617 -12.158 -66.527 1.00 59.84 98 GLU A O 1
ATOM 732 N N . GLY A 1 99 ? 20.147 -11.380 -65.014 1.00 62.56 99 GLY A N 1
ATOM 733 C CA . GLY A 1 99 ? 19.518 -12.667 -64.721 1.00 62.56 99 GLY A CA 1
ATOM 734 C C . GLY A 1 99 ? 20.169 -13.525 -63.637 1.00 62.56 99 GLY A C 1
ATOM 735 O O . GLY A 1 99 ? 20.465 -14.695 -63.859 1.00 62.56 99 GLY A O 1
ATOM 736 N N . LYS A 1 100 ? 20.290 -13.018 -62.405 1.00 67.06 100 LYS A N 1
ATOM 737 C CA . LYS A 1 100 ? 19.961 -13.895 -61.267 1.00 67.06 100 LYS A CA 1
ATOM 738 C C . LYS A 1 100 ? 18.480 -13.692 -60.978 1.00 67.06 100 LYS A C 1
ATOM 740 O O . LYS A 1 100 ? 18.093 -12.648 -60.465 1.00 67.06 100 LYS A O 1
ATOM 745 N N . ASP A 1 101 ? 17.655 -14.668 -61.343 1.00 70.50 101 ASP A N 1
ATOM 746 C CA . ASP A 1 101 ? 16.203 -14.607 -61.161 1.00 70.50 101 ASP A CA 1
ATOM 747 C C . ASP A 1 101 ? 15.830 -14.675 -59.672 1.00 70.50 101 ASP A C 1
ATOM 749 O O . ASP A 1 101 ? 15.516 -15.732 -59.121 1.00 70.50 101 ASP A O 1
ATOM 753 N N . PHE A 1 102 ? 15.830 -13.524 -58.996 1.00 74.62 102 PHE A N 1
ATOM 754 C CA . PHE A 1 102 ? 15.417 -13.408 -57.591 1.00 74.62 102 PHE A CA 1
ATOM 755 C C . PHE A 1 102 ? 13.893 -13.488 -57.390 1.00 74.62 102 PHE A C 1
ATOM 757 O O . PHE A 1 102 ? 13.412 -13.453 -56.258 1.00 74.62 102 PHE A O 1
ATOM 764 N N . SER A 1 103 ? 13.126 -13.648 -58.472 1.00 83.12 103 SER A N 1
ATOM 765 C CA . SER A 1 103 ? 11.659 -13.722 -58.461 1.00 83.12 103 SER A CA 1
ATOM 766 C C . SER A 1 103 ? 11.115 -14.781 -57.487 1.00 83.12 103 SER A C 1
ATOM 768 O O . SER A 1 103 ? 10.172 -14.516 -56.742 1.00 83.12 103 SER A O 1
ATOM 770 N N . LYS A 1 104 ? 11.778 -15.944 -57.385 1.00 83.44 104 LYS A N 1
ATOM 771 C CA . LYS A 1 104 ? 11.397 -17.018 -56.444 1.00 83.44 104 LYS A CA 1
ATOM 772 C C . LYS A 1 104 ? 11.515 -16.590 -54.976 1.00 83.44 104 LYS A C 1
ATOM 774 O O . LYS A 1 104 ? 10.675 -16.954 -54.160 1.00 83.44 104 LYS A O 1
ATOM 779 N N . TYR A 1 105 ? 12.532 -15.795 -54.643 1.00 85.19 105 TYR A N 1
ATOM 780 C CA . TYR A 1 105 ? 12.726 -15.285 -53.285 1.00 85.19 105 TYR A CA 1
ATOM 781 C C . TYR A 1 105 ? 11.734 -14.171 -52.949 1.00 85.19 105 TYR A C 1
ATOM 783 O O . TYR A 1 105 ? 11.303 -14.077 -51.806 1.00 85.19 105 TYR A O 1
ATOM 791 N N . ASN A 1 106 ? 11.308 -13.375 -53.933 1.00 88.19 106 ASN A N 1
ATOM 792 C CA . ASN A 1 106 ? 10.319 -12.317 -53.716 1.00 88.19 106 ASN A CA 1
ATOM 793 C C . ASN A 1 106 ? 8.962 -12.868 -53.255 1.00 88.19 106 ASN A C 1
ATOM 795 O O . ASN A 1 106 ? 8.351 -12.280 -52.366 1.00 88.19 106 ASN A O 1
ATOM 799 N N . ALA A 1 107 ? 8.519 -14.009 -53.797 1.00 90.50 107 ALA A N 1
ATOM 800 C CA . ALA A 1 107 ? 7.289 -14.670 -53.353 1.00 90.50 107 ALA A CA 1
ATOM 801 C C . ALA A 1 107 ? 7.376 -15.125 -51.883 1.00 90.50 107 ALA A C 1
ATOM 803 O O . ALA A 1 107 ? 6.482 -14.835 -51.093 1.00 90.50 107 ALA A O 1
ATOM 804 N N . ILE A 1 108 ? 8.496 -15.746 -51.493 1.00 93.38 108 ILE A N 1
ATOM 805 C CA . ILE A 1 108 ? 8.742 -16.186 -50.109 1.00 93.38 108 ILE A CA 1
ATOM 806 C C . ILE A 1 108 ? 8.836 -14.980 -49.163 1.00 93.38 108 ILE A C 1
ATOM 808 O O . ILE A 1 108 ? 8.267 -14.990 -48.076 1.00 93.38 108 ILE A O 1
ATOM 812 N N . ILE A 1 109 ? 9.523 -13.909 -49.573 1.00 93.81 109 ILE A N 1
ATOM 813 C CA . ILE A 1 109 ? 9.624 -12.668 -48.791 1.00 93.81 109 ILE A CA 1
ATOM 814 C C . ILE A 1 109 ? 8.240 -12.035 -48.604 1.00 93.81 109 ILE A C 1
ATOM 816 O O . ILE A 1 109 ? 7.945 -11.545 -47.515 1.00 93.81 109 ILE A O 1
ATOM 820 N N . ALA A 1 110 ? 7.389 -12.043 -49.632 1.00 95.25 110 ALA A N 1
ATOM 821 C CA . ALA A 1 110 ? 6.023 -11.540 -49.532 1.00 95.25 110 ALA A CA 1
ATOM 822 C C . ALA A 1 110 ? 5.180 -12.372 -48.550 1.00 95.25 110 ALA A C 1
ATOM 824 O O . ALA A 1 110 ? 4.510 -11.793 -47.697 1.00 95.25 110 ALA A O 1
ATOM 825 N N . GLU A 1 111 ? 5.272 -13.703 -48.602 1.00 96.12 111 GLU A N 1
ATOM 826 C CA . GLU A 1 111 ? 4.584 -14.596 -47.660 1.00 96.12 111 GLU A CA 1
ATOM 827 C C . GLU A 1 111 ? 5.062 -14.385 -46.214 1.00 96.12 111 GLU A C 1
ATOM 829 O O . GLU A 1 111 ? 4.252 -14.256 -45.295 1.00 96.12 111 GLU A O 1
ATOM 834 N N . LEU A 1 112 ? 6.378 -14.279 -45.996 1.00 96.81 112 LEU A N 1
ATOM 835 C CA . LEU A 1 112 ? 6.941 -14.007 -44.671 1.00 96.81 112 LEU A CA 1
ATOM 836 C C . LEU A 1 112 ? 6.498 -12.643 -44.136 1.00 96.81 112 LEU A C 1
ATOM 838 O O . LEU A 1 112 ? 6.172 -12.529 -42.957 1.00 96.81 112 LEU A O 1
ATOM 842 N N . ARG A 1 113 ? 6.440 -11.616 -44.991 1.00 97.06 113 ARG A N 1
ATOM 843 C CA . ARG A 1 113 ? 5.913 -10.294 -44.621 1.00 97.06 113 ARG A CA 1
ATOM 844 C C . ARG A 1 113 ? 4.434 -10.356 -44.247 1.00 97.06 113 ARG A C 1
ATOM 846 O O . ARG A 1 113 ? 4.061 -9.742 -43.253 1.00 97.06 113 ARG A O 1
ATOM 853 N N . ALA A 1 114 ? 3.622 -11.109 -44.990 1.00 97.44 114 ALA A N 1
ATOM 854 C CA . ALA A 1 114 ? 2.212 -11.319 -44.664 1.00 97.44 114 ALA A CA 1
ATOM 855 C C . ALA A 1 114 ? 2.056 -12.015 -43.304 1.00 97.44 114 ALA A C 1
ATOM 857 O O . ALA A 1 114 ? 1.359 -11.504 -42.437 1.00 97.44 114 ALA A O 1
ATOM 858 N N . LYS A 1 115 ? 2.814 -13.091 -43.053 1.00 98.00 115 LYS A N 1
ATOM 859 C CA . LYS A 1 115 ? 2.812 -13.781 -41.754 1.00 98.00 115 LYS A CA 1
ATOM 860 C C . LYS A 1 115 ? 3.245 -12.867 -40.604 1.00 98.00 115 LYS A C 1
ATOM 8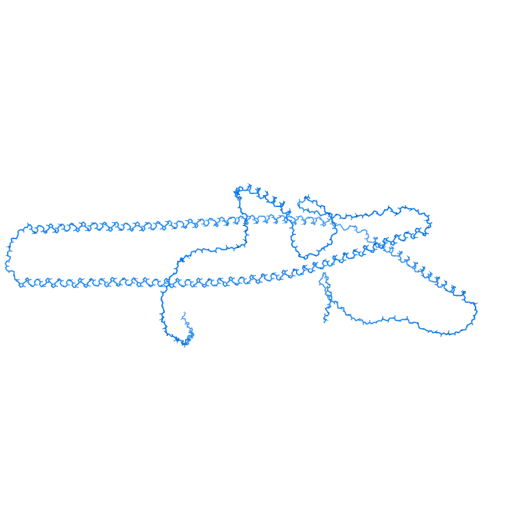62 O O . LYS A 1 115 ? 2.649 -12.914 -39.535 1.00 98.00 115 LYS A O 1
ATOM 867 N N . ILE A 1 116 ? 4.267 -12.030 -40.802 1.00 97.56 116 ILE A N 1
ATOM 868 C CA . ILE A 1 116 ? 4.682 -11.039 -39.796 1.00 97.56 116 ILE A CA 1
ATOM 869 C C . ILE A 1 116 ? 3.542 -10.053 -39.522 1.00 97.56 116 ILE A C 1
ATOM 871 O O . ILE A 1 116 ? 3.263 -9.764 -38.363 1.00 97.56 116 ILE A O 1
ATOM 875 N N . PHE A 1 117 ? 2.871 -9.563 -40.564 1.00 97.75 117 PHE A N 1
ATOM 876 C CA . PHE A 1 117 ? 1.749 -8.642 -40.414 1.00 97.75 117 PHE A CA 1
ATOM 877 C C . PHE A 1 117 ? 0.567 -9.282 -39.675 1.00 97.75 117 PHE A C 1
ATOM 879 O O . PHE A 1 117 ? 0.047 -8.683 -38.736 1.00 97.75 117 PHE A O 1
ATOM 886 N N . ASP A 1 118 ? 0.210 -10.521 -40.014 1.00 97.94 118 ASP A N 1
ATOM 887 C CA . ASP A 1 118 ? -0.842 -11.275 -39.327 1.00 97.94 118 ASP A CA 1
ATOM 888 C C . ASP A 1 118 ? -0.508 -11.483 -37.845 1.00 97.94 118 ASP A C 1
ATOM 890 O O . ASP A 1 118 ? -1.365 -11.298 -36.982 1.00 97.94 118 ASP A O 1
ATOM 894 N N . MET A 1 119 ? 0.754 -11.795 -37.526 1.00 97.12 119 MET A N 1
ATOM 895 C CA . MET A 1 119 ? 1.222 -11.915 -36.141 1.00 97.12 119 MET A CA 1
ATOM 896 C C . MET A 1 119 ? 1.192 -10.575 -35.397 1.00 97.12 119 MET A C 1
ATOM 898 O O . MET A 1 119 ? 0.800 -10.538 -34.233 1.00 97.12 119 MET A O 1
ATOM 902 N N . ILE A 1 120 ? 1.573 -9.466 -36.043 1.00 97.50 120 ILE A N 1
ATOM 903 C CA . ILE A 1 120 ? 1.479 -8.118 -35.458 1.00 97.50 120 ILE A CA 1
ATOM 904 C C . ILE A 1 120 ? 0.016 -7.774 -35.165 1.00 97.50 120 ILE A C 1
ATOM 906 O O . ILE A 1 120 ? -0.290 -7.306 -34.069 1.00 97.50 120 ILE A O 1
ATOM 910 N N . ASN A 1 121 ? -0.889 -8.046 -36.106 1.00 97.88 121 ASN A N 1
ATOM 911 C CA . ASN A 1 121 ? -2.314 -7.802 -35.922 1.00 97.88 121 ASN A CA 1
ATOM 912 C C . ASN A 1 121 ? -2.906 -8.698 -34.819 1.00 97.88 121 ASN A C 1
ATOM 914 O O . ASN A 1 121 ? -3.644 -8.223 -33.958 1.00 97.88 121 ASN A O 1
ATOM 918 N N . GLY A 1 122 ? -2.525 -9.978 -34.781 1.00 98.06 122 GLY A N 1
ATOM 919 C CA . GLY A 1 122 ? -2.890 -10.901 -33.705 1.00 98.06 122 GLY A CA 1
ATOM 920 C C . GLY A 1 122 ? -2.417 -10.411 -32.335 1.00 98.06 122 GLY A C 1
ATOM 921 O O . GLY A 1 122 ? -3.201 -10.384 -31.389 1.00 98.06 122 GLY A O 1
ATOM 922 N N . ASN A 1 123 ? -1.174 -9.933 -32.236 1.00 96.94 123 ASN A N 1
ATOM 923 C CA . ASN A 1 123 ? -0.637 -9.344 -31.008 1.00 96.94 123 ASN A CA 1
ATOM 924 C C . ASN A 1 123 ? -1.388 -8.069 -30.598 1.00 96.94 123 ASN A C 1
ATOM 926 O O . ASN A 1 123 ? -1.671 -7.888 -29.416 1.00 96.94 123 ASN A O 1
ATOM 930 N N . ALA A 1 124 ? -1.749 -7.203 -31.549 1.00 97.06 124 ALA A N 1
ATOM 931 C CA . ALA A 1 124 ? -2.551 -6.013 -31.270 1.00 97.06 124 ALA A CA 1
ATOM 932 C C . ALA A 1 124 ? -3.938 -6.383 -30.720 1.00 97.06 124 ALA A C 1
ATOM 934 O O . ALA A 1 124 ? -4.368 -5.825 -29.711 1.00 97.06 124 ALA A O 1
ATOM 935 N N . HIS A 1 125 ? -4.607 -7.374 -31.318 1.00 98.06 125 HIS A N 1
ATOM 936 C CA . HIS A 1 125 ? -5.877 -7.887 -30.807 1.00 98.06 125 HIS A CA 1
ATOM 937 C C . HIS A 1 125 ? -5.741 -8.478 -29.401 1.00 98.06 125 HIS A C 1
ATOM 939 O O . HIS A 1 125 ? -6.542 -8.148 -28.527 1.00 98.06 125 HIS A O 1
ATOM 945 N N . LEU A 1 126 ? -4.722 -9.307 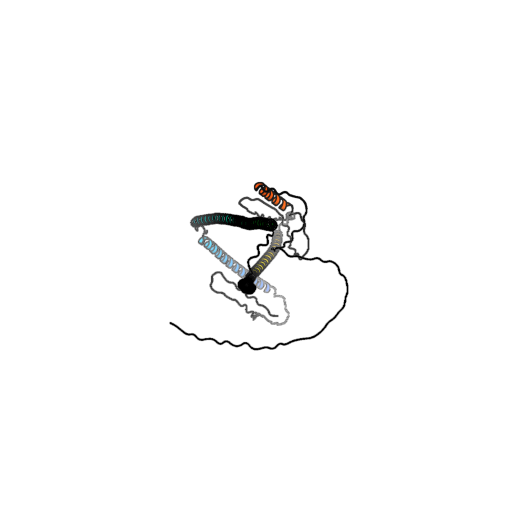-29.153 1.00 97.12 126 LEU A N 1
ATOM 946 C CA . LEU A 1 126 ? -4.467 -9.876 -27.826 1.00 97.12 126 LEU A CA 1
ATOM 947 C C . LEU A 1 126 ? -4.196 -8.794 -26.775 1.00 97.12 126 LEU A C 1
ATOM 949 O O . LEU A 1 126 ? -4.716 -8.899 -25.668 1.00 97.12 126 LEU A O 1
ATOM 953 N N . ASN A 1 127 ? -3.453 -7.740 -27.122 1.00 96.75 127 ASN A N 1
ATOM 954 C CA . ASN A 1 127 ? -3.231 -6.603 -26.227 1.00 96.75 127 ASN A CA 1
ATOM 955 C C . ASN A 1 127 ? -4.543 -5.891 -25.877 1.00 96.75 127 ASN A C 1
ATOM 957 O O . ASN A 1 127 ? -4.786 -5.617 -24.707 1.00 96.75 127 ASN A O 1
ATOM 961 N N . ILE A 1 128 ? -5.435 -5.670 -26.848 1.00 97.69 128 ILE A N 1
ATOM 962 C CA . ILE A 1 128 ? -6.752 -5.071 -26.579 1.00 97.69 128 ILE A CA 1
ATOM 963 C C . ILE A 1 128 ? -7.587 -5.968 -25.654 1.00 97.69 128 ILE A C 1
ATOM 965 O O . ILE A 1 128 ? -8.229 -5.469 -24.731 1.00 97.69 128 ILE A O 1
ATOM 969 N N . PHE A 1 129 ? -7.583 -7.289 -25.865 1.00 97.62 129 PHE A N 1
ATOM 970 C CA . PHE A 1 129 ? -8.282 -8.221 -24.973 1.00 97.62 129 PHE A CA 1
ATOM 971 C C . PHE A 1 129 ? -7.690 -8.229 -23.561 1.00 97.62 129 PHE A C 1
ATOM 973 O O . PHE A 1 129 ? -8.447 -8.264 -22.591 1.00 97.62 129 PHE A O 1
ATOM 980 N N . LEU A 1 130 ? -6.362 -8.166 -23.440 1.00 97.12 130 LEU A N 1
ATOM 981 C CA . LEU A 1 130 ? -5.665 -8.062 -22.161 1.00 97.12 130 LEU A CA 1
ATOM 982 C C . LEU A 1 130 ? -6.060 -6.778 -21.426 1.00 97.12 130 LEU A C 1
ATOM 984 O O . LEU A 1 130 ? -6.398 -6.833 -20.246 1.00 97.12 130 LEU A O 1
ATOM 988 N N . ASP A 1 131 ? -6.049 -5.643 -22.119 1.00 97.50 131 ASP A N 1
ATOM 989 C CA . ASP A 1 131 ? -6.407 -4.352 -21.537 1.00 97.50 131 ASP A CA 1
ATOM 990 C C . ASP A 1 131 ? -7.886 -4.312 -21.139 1.00 97.50 131 ASP A C 1
ATOM 992 O O . ASP A 1 131 ? -8.214 -3.848 -20.051 1.00 97.50 131 ASP A O 1
ATOM 996 N N . ASN A 1 132 ? -8.780 -4.887 -21.946 1.00 96.06 132 ASN A N 1
ATOM 997 C CA . ASN A 1 132 ? -10.193 -5.019 -21.594 1.00 96.06 132 ASN A CA 1
ATOM 998 C C . ASN A 1 132 ? -10.391 -5.908 -20.351 1.00 96.06 132 ASN A C 1
ATOM 1000 O O . ASN A 1 132 ? -11.076 -5.514 -19.410 1.00 96.06 132 ASN A O 1
ATOM 1004 N N . ALA A 1 133 ? -9.733 -7.071 -20.292 1.00 94.75 133 ALA A N 1
ATOM 1005 C CA . ALA A 1 133 ? -9.792 -7.949 -19.123 1.00 94.75 133 ALA A CA 1
ATOM 1006 C C . ALA A 1 133 ? -9.241 -7.268 -17.857 1.00 94.75 133 ALA A C 1
ATOM 1008 O O . ALA A 1 133 ? -9.805 -7.434 -16.774 1.00 94.75 133 ALA A O 1
ATOM 1009 N N . ARG A 1 134 ? -8.173 -6.469 -17.988 1.00 93.19 134 ARG A N 1
ATOM 1010 C CA . ARG A 1 134 ? -7.614 -5.661 -16.893 1.00 93.19 134 ARG A CA 1
ATOM 1011 C C . ARG A 1 134 ? -8.594 -4.597 -16.416 1.00 93.19 134 ARG A C 1
ATOM 1013 O O . ARG A 1 134 ? -8.875 -4.551 -15.224 1.00 93.19 134 ARG A O 1
ATOM 1020 N N . LEU A 1 135 ? -9.164 -3.810 -17.330 1.00 95.00 135 LEU A N 1
ATOM 1021 C CA . LEU A 1 135 ? -10.164 -2.793 -16.995 1.00 95.00 135 LEU A CA 1
ATOM 1022 C C . LEU A 1 135 ? -11.393 -3.412 -16.317 1.00 95.00 135 LEU A C 1
ATOM 1024 O O . LEU A 1 135 ? -11.850 -2.900 -15.302 1.00 95.00 135 LEU A O 1
ATOM 1028 N N . ALA A 1 136 ? -11.884 -4.553 -16.809 1.00 93.69 136 ALA A N 1
ATOM 1029 C CA . ALA A 1 136 ? -12.989 -5.269 -16.175 1.00 93.69 136 ALA A CA 1
ATOM 1030 C C . ALA A 1 136 ? -12.629 -5.764 -14.761 1.00 93.69 136 ALA A C 1
ATOM 1032 O O . ALA A 1 136 ? -13.438 -5.659 -13.840 1.00 93.69 136 ALA A O 1
ATOM 1033 N N . SER A 1 137 ? -11.412 -6.285 -14.569 1.00 91.69 137 SER A N 1
ATOM 1034 C CA . SER A 1 137 ? -10.917 -6.697 -13.252 1.00 91.69 137 SER A CA 1
ATOM 1035 C C . SER A 1 137 ? -10.825 -5.519 -12.280 1.00 91.69 137 SER A C 1
ATOM 1037 O O . SER A 1 137 ? -11.232 -5.651 -11.125 1.00 91.69 137 SER A O 1
ATOM 1039 N N . ASP A 1 138 ? -10.309 -4.373 -12.726 1.00 92.38 138 ASP A N 1
ATOM 1040 C CA . ASP A 1 138 ? -10.221 -3.162 -11.908 1.00 92.38 138 ASP A CA 1
ATOM 1041 C C . ASP A 1 138 ? -11.606 -2.601 -11.566 1.00 92.38 138 ASP A C 1
ATOM 1043 O O . ASP A 1 138 ? -11.854 -2.253 -10.411 1.00 92.38 138 ASP A O 1
ATOM 1047 N N . ASP A 1 139 ? -12.546 -2.612 -12.513 1.00 96.25 139 ASP A N 1
ATOM 1048 C CA . ASP A 1 139 ? -13.941 -2.242 -12.267 1.00 96.25 139 ASP A CA 1
ATOM 1049 C C . ASP A 1 139 ? -14.582 -3.126 -11.189 1.00 96.25 139 ASP A C 1
ATOM 1051 O O . ASP A 1 139 ? -15.283 -2.629 -10.301 1.00 96.25 139 ASP A O 1
ATOM 1055 N N . PHE A 1 140 ? -14.351 -4.444 -11.232 1.00 93.38 140 PHE A N 1
ATOM 1056 C CA . PHE A 1 140 ? -14.845 -5.351 -10.195 1.00 93.38 140 PHE A CA 1
ATOM 1057 C C . PHE A 1 140 ? -14.161 -5.126 -8.849 1.00 93.38 140 PHE A C 1
ATOM 1059 O O . PHE A 1 140 ? -14.837 -5.178 -7.821 1.00 93.38 140 PHE A O 1
ATOM 1066 N N . ARG A 1 141 ? -12.858 -4.827 -8.840 1.00 94.12 141 ARG A N 1
ATOM 1067 C CA . ARG A 1 141 ? -12.116 -4.502 -7.618 1.00 94.12 141 ARG A CA 1
ATOM 1068 C C . ARG A 1 141 ? -12.681 -3.253 -6.944 1.00 94.12 141 ARG A C 1
ATOM 1070 O O . ARG A 1 141 ? -13.019 -3.309 -5.766 1.00 94.12 141 ARG A O 1
ATOM 1077 N N . VAL A 1 142 ? -12.873 -2.166 -7.692 1.00 91.38 142 VAL A N 1
ATOM 1078 C CA . VAL A 1 142 ? -13.443 -0.915 -7.164 1.00 91.38 142 VAL A CA 1
ATOM 1079 C C . VAL A 1 142 ? -14.871 -1.129 -6.655 1.00 91.38 142 VAL A C 1
ATOM 1081 O O . VAL A 1 142 ? -15.217 -0.661 -5.571 1.00 91.38 142 VAL A O 1
ATOM 1084 N N . LYS A 1 143 ? -15.703 -1.885 -7.386 1.00 95.75 143 LYS A N 1
ATOM 1085 C CA . LYS A 1 143 ? -17.057 -2.239 -6.923 1.00 95.75 143 LYS A CA 1
ATOM 1086 C C . LYS A 1 143 ? -17.025 -3.056 -5.634 1.00 95.75 143 LYS A C 1
ATOM 1088 O O . LYS A 1 143 ? -17.810 -2.785 -4.731 1.00 95.75 143 LYS A O 1
ATOM 1093 N N . MET A 1 144 ? -16.122 -4.030 -5.525 1.00 93.19 144 MET A N 1
ATOM 1094 C CA . MET A 1 144 ? -15.963 -4.835 -4.314 1.00 93.19 144 MET A CA 1
ATOM 1095 C C . MET A 1 144 ? -15.527 -3.981 -3.120 1.00 93.19 144 MET A C 1
ATOM 1097 O O . MET A 1 144 ? -16.078 -4.146 -2.035 1.00 93.19 144 MET A O 1
ATOM 1101 N N . GLU A 1 145 ? -14.573 -3.069 -3.309 1.00 91.69 145 GLU A N 1
ATOM 1102 C CA . GLU A 1 145 ? -14.116 -2.141 -2.268 1.00 91.69 145 GLU A CA 1
ATOM 1103 C C . GLU A 1 145 ? -15.258 -1.226 -1.795 1.00 91.69 145 GLU A C 1
ATOM 1105 O O . GLU A 1 145 ? -15.475 -1.072 -0.590 1.00 91.69 145 GLU A O 1
ATOM 1110 N N . TYR A 1 146 ? -16.046 -0.684 -2.730 1.00 91.75 146 TYR A N 1
ATOM 1111 C CA . TYR A 1 146 ? -17.220 0.131 -2.414 1.00 91.75 146 TYR A CA 1
ATOM 1112 C C . TYR A 1 146 ? -18.267 -0.654 -1.613 1.00 91.75 146 TYR A C 1
ATOM 1114 O O . TYR A 1 146 ? -18.652 -0.225 -0.524 1.00 91.75 146 TYR A O 1
ATOM 1122 N N . GLU A 1 147 ? -18.673 -1.828 -2.105 1.00 89.38 147 GLU A N 1
ATOM 1123 C CA . GLU A 1 147 ? -19.631 -2.716 -1.433 1.00 89.38 147 GLU A CA 1
ATOM 1124 C C . GLU A 1 147 ? -19.137 -3.154 -0.050 1.00 89.38 147 GLU A C 1
ATOM 1126 O O . GLU A 1 147 ? -19.913 -3.210 0.902 1.00 89.38 147 GLU A O 1
ATOM 1131 N N . MET A 1 148 ? -17.840 -3.437 0.097 1.00 87.62 148 MET A N 1
ATOM 1132 C CA . MET A 1 148 ? -17.243 -3.776 1.387 1.00 87.62 148 MET A CA 1
ATOM 1133 C C . MET A 1 148 ? -17.335 -2.607 2.371 1.00 87.62 148 MET A C 1
ATOM 1135 O O . MET A 1 148 ? -17.742 -2.818 3.511 1.00 87.62 148 MET A O 1
ATOM 1139 N N . SER A 1 149 ? -17.020 -1.383 1.935 1.00 88.81 149 SER A N 1
ATOM 1140 C CA . SER A 1 149 ? -17.145 -0.193 2.784 1.00 88.81 149 SER A CA 1
ATOM 1141 C C . SER A 1 149 ? -18.593 0.059 3.214 1.00 88.81 149 SER A C 1
ATOM 1143 O O . SER A 1 149 ? -18.853 0.361 4.378 1.00 88.81 149 SER A O 1
ATOM 1145 N N . MET A 1 150 ? -19.548 -0.142 2.299 1.00 93.06 150 MET A N 1
ATOM 1146 C CA . MET A 1 150 ? -20.973 0.017 2.577 1.00 93.06 150 MET A CA 1
ATOM 1147 C C . MET A 1 150 ? -21.453 -1.041 3.575 1.00 93.06 150 MET A C 1
ATOM 1149 O O . MET A 1 150 ? -22.132 -0.708 4.544 1.00 93.06 150 MET A O 1
ATOM 1153 N N . ARG A 1 151 ? -21.048 -2.306 3.396 1.00 92.88 151 ARG A N 1
ATOM 1154 C CA . ARG A 1 151 ? -21.334 -3.380 4.360 1.00 92.88 151 ARG A CA 1
ATOM 1155 C C . ARG A 1 151 ? -20.763 -3.073 5.736 1.00 92.88 151 ARG A C 1
ATOM 1157 O O . ARG A 1 151 ? -21.499 -3.181 6.705 1.00 92.88 151 ARG A O 1
ATOM 1164 N N . GLN A 1 152 ? -19.509 -2.632 5.828 1.00 93.31 152 GLN A N 1
ATOM 1165 C CA . GLN A 1 152 ? -18.895 -2.259 7.106 1.00 93.31 152 GLN A CA 1
ATOM 1166 C C . GLN A 1 152 ? -19.645 -1.115 7.798 1.00 93.31 152 GLN A C 1
ATOM 1168 O O . GLN A 1 152 ? -19.833 -1.156 9.013 1.00 93.31 152 GLN A O 1
ATOM 1173 N N . ALA A 1 153 ? -20.110 -0.114 7.043 1.00 93.00 153 ALA A N 1
ATOM 1174 C CA . ALA A 1 153 ? -20.928 0.964 7.592 1.00 93.00 153 ALA A CA 1
ATOM 1175 C C . ALA A 1 153 ? -22.256 0.429 8.156 1.00 93.00 153 ALA A C 1
ATOM 1177 O O . ALA A 1 153 ? -22.591 0.706 9.305 1.00 93.00 153 ALA A O 1
ATOM 1178 N N . VAL A 1 154 ? -22.965 -0.411 7.396 1.00 96.12 154 VAL A N 1
ATOM 1179 C CA . VAL A 1 154 ? -24.226 -1.026 7.840 1.00 96.12 154 VAL A CA 1
ATOM 1180 C C . VAL A 1 154 ? -24.013 -1.962 9.035 1.00 96.12 154 VAL A C 1
ATOM 1182 O O . VAL A 1 154 ? -24.794 -1.936 9.981 1.00 96.12 154 VAL A O 1
ATOM 1185 N N . GLU A 1 155 ? -22.954 -2.768 9.045 1.00 95.62 155 GLU A N 1
ATOM 1186 C CA . GLU A 1 155 ? -22.606 -3.639 10.173 1.00 95.62 155 GLU A CA 1
ATOM 1187 C C . GLU A 1 155 ? -22.297 -2.827 11.435 1.00 95.62 155 GLU A C 1
ATOM 1189 O O . GLU A 1 155 ? -22.760 -3.177 12.524 1.00 95.62 155 GLU A O 1
ATOM 1194 N N . ALA A 1 156 ? -21.582 -1.706 11.296 1.00 94.81 156 ALA A N 1
ATOM 1195 C CA . ALA A 1 156 ? -21.338 -0.785 12.397 1.00 94.81 156 ALA A CA 1
ATOM 1196 C C . ALA A 1 156 ? -22.643 -0.153 12.910 1.00 94.81 156 ALA A C 1
ATOM 1198 O O . ALA A 1 156 ? -22.797 0.024 14.120 1.00 94.81 156 ALA A O 1
ATOM 1199 N N . ASP A 1 157 ? -23.585 0.179 12.028 1.00 96.62 157 ASP A N 1
ATOM 1200 C CA . ASP A 1 157 ? -24.903 0.705 12.400 1.00 96.62 157 ASP A CA 1
ATOM 1201 C C . ASP A 1 157 ? -25.728 -0.348 13.147 1.00 96.62 157 ASP A C 1
ATOM 1203 O O . ASP A 1 157 ? -26.265 -0.065 14.218 1.00 96.62 157 ASP A O 1
ATOM 1207 N N . VAL A 1 158 ? -25.765 -1.588 12.649 1.00 97.25 158 VAL A N 1
ATOM 1208 C CA . VAL A 1 158 ? -26.441 -2.716 13.308 1.00 97.25 158 VAL A CA 1
ATOM 1209 C C . VAL A 1 158 ? -25.836 -2.986 14.685 1.00 97.25 158 VAL A C 1
ATOM 1211 O O . VAL A 1 158 ? -26.577 -3.191 15.646 1.00 97.25 158 VAL A O 1
ATOM 1214 N N . ALA A 1 159 ? -24.509 -2.951 14.817 1.00 96.75 159 ALA A N 1
ATOM 1215 C CA . ALA A 1 159 ? -23.840 -3.105 16.106 1.00 96.75 159 ALA A CA 1
ATOM 1216 C C . ALA A 1 159 ? -24.215 -1.979 17.086 1.00 96.75 159 ALA A C 1
ATOM 1218 O O . ALA A 1 159 ? -24.499 -2.253 18.253 1.00 96.75 159 ALA A O 1
ATOM 1219 N N . ARG A 1 160 ? -24.288 -0.723 16.616 1.00 97.31 160 ARG A N 1
ATOM 1220 C CA . ARG A 1 160 ? -24.754 0.408 17.437 1.00 97.31 160 ARG A CA 1
ATOM 1221 C C . ARG A 1 160 ? -26.214 0.257 17.852 1.00 97.31 160 ARG A C 1
ATOM 1223 O O . ARG A 1 160 ? -26.525 0.500 19.012 1.00 97.31 160 ARG A O 1
ATOM 1230 N N . LEU A 1 161 ? -27.093 -0.178 16.950 1.00 97.50 161 LEU A N 1
ATOM 1231 C CA . LEU A 1 161 ? -28.504 -0.419 17.263 1.00 97.50 161 LEU A CA 1
ATOM 1232 C C . LEU A 1 161 ? -28.688 -1.559 18.270 1.00 97.50 161 LEU A C 1
ATOM 1234 O O . LEU A 1 161 ? -29.513 -1.434 19.169 1.00 97.50 161 LEU A O 1
ATOM 1238 N N . ARG A 1 162 ? -27.901 -2.638 18.168 1.00 98.06 162 ARG A N 1
ATOM 1239 C CA . ARG A 1 162 ? -27.894 -3.718 19.170 1.00 98.06 162 ARG A CA 1
ATOM 1240 C C . ARG A 1 162 ? -27.473 -3.203 20.540 1.00 98.06 162 ARG A C 1
ATOM 1242 O O . ARG A 1 162 ? -28.172 -3.457 21.509 1.00 98.06 162 ARG A O 1
ATOM 1249 N N . LYS A 1 163 ? -26.403 -2.405 20.604 1.00 97.94 163 LYS A N 1
ATOM 1250 C CA . LYS A 1 163 ? -25.976 -1.782 21.860 1.00 97.94 163 LYS A CA 1
ATOM 1251 C C . LYS A 1 163 ? -27.059 -0.870 22.445 1.00 97.94 163 LYS A C 1
ATOM 1253 O O . LYS A 1 163 ? -27.339 -0.958 23.629 1.00 97.94 163 LYS A O 1
ATOM 1258 N N . LEU A 1 164 ? -27.693 -0.030 21.623 1.00 98.44 164 LEU A N 1
ATOM 1259 C CA . LEU A 1 164 ? -28.798 0.818 22.081 1.00 98.44 164 LEU A CA 1
ATOM 1260 C C . LEU A 1 164 ? -29.972 -0.013 22.610 1.00 98.44 164 LEU A C 1
ATOM 1262 O O . LEU A 1 164 ? -30.556 0.349 23.625 1.00 98.44 164 LEU A O 1
ATOM 1266 N N . LEU A 1 165 ? -30.303 -1.130 21.958 1.00 98.56 165 LEU A N 1
ATOM 1267 C CA . LEU A 1 165 ? -31.321 -2.054 22.451 1.00 98.56 165 LEU A CA 1
ATOM 1268 C C . LEU A 1 165 ? -30.931 -2.626 23.822 1.00 98.56 165 LEU A C 1
ATOM 1270 O O . LEU A 1 165 ? -31.751 -2.603 24.737 1.00 98.56 165 LEU A O 1
ATOM 1274 N N . ASP A 1 166 ? -29.691 -3.083 23.984 1.00 98.44 166 ASP A N 1
ATOM 1275 C CA . ASP A 1 166 ? -29.183 -3.599 25.259 1.00 98.44 166 ASP A CA 1
ATOM 1276 C C . ASP A 1 166 ? -29.213 -2.522 26.357 1.00 98.44 166 ASP A C 1
ATOM 1278 O O . ASP A 1 166 ? -29.760 -2.765 27.432 1.00 98.44 166 ASP A O 1
ATOM 1282 N N . ASP A 1 167 ? -28.743 -1.305 26.065 1.00 98.19 167 ASP A N 1
ATOM 1283 C CA . ASP A 1 167 ? -28.770 -0.159 26.983 1.00 98.19 167 ASP A CA 1
ATOM 1284 C C . ASP A 1 167 ? -30.218 0.191 27.391 1.00 98.19 167 ASP A C 1
ATOM 1286 O O . ASP A 1 167 ? -30.507 0.419 28.569 1.00 98.19 167 ASP A O 1
ATOM 1290 N N . THR A 1 168 ? -31.168 0.178 26.444 1.00 98.25 168 THR A N 1
ATOM 1291 C CA . THR A 1 168 ? -32.592 0.408 26.754 1.00 98.25 168 THR A CA 1
ATOM 1292 C C . THR A 1 168 ? -33.208 -0.720 27.576 1.00 98.25 168 THR A C 1
ATOM 1294 O O . THR A 1 168 ? -34.031 -0.451 28.449 1.00 98.25 168 THR A O 1
ATOM 1297 N N . ASN A 1 169 ? -32.802 -1.972 27.350 1.00 98.50 169 ASN A N 1
ATOM 1298 C CA . ASN A 1 169 ? -33.255 -3.108 28.147 1.00 98.50 169 ASN A CA 1
ATOM 1299 C C . ASN A 1 169 ? -32.717 -3.026 29.578 1.00 98.50 169 ASN A C 1
ATOM 1301 O O . ASN A 1 169 ? -33.480 -3.250 30.512 1.00 98.50 169 ASN A O 1
ATOM 1305 N N . VAL A 1 170 ? -31.447 -2.654 29.765 1.00 98.38 170 VAL A N 1
ATOM 1306 C CA . VAL A 1 170 ? -30.867 -2.419 31.096 1.00 98.38 170 VAL A CA 1
ATOM 1307 C C . VAL A 1 170 ? -31.610 -1.293 31.812 1.00 98.38 170 VAL A C 1
ATOM 1309 O O . VAL A 1 170 ? -32.000 -1.463 32.964 1.00 98.38 170 VAL A O 1
ATOM 1312 N N . MET A 1 171 ? -31.882 -0.178 31.126 1.00 98.06 171 MET A N 1
ATOM 1313 C CA . MET A 1 171 ? -32.676 0.919 31.689 1.00 98.06 171 MET A CA 1
ATOM 1314 C C . MET A 1 171 ? -34.086 0.460 32.082 1.00 98.06 171 MET A C 1
ATOM 1316 O O . MET A 1 171 ? -34.572 0.806 33.155 1.00 98.06 171 MET A O 1
ATOM 1320 N N . ARG A 1 172 ? -34.739 -0.355 31.242 1.00 98.50 172 ARG A N 1
ATOM 1321 C CA . ARG A 1 172 ? -36.052 -0.932 31.552 1.00 98.50 172 ARG A CA 1
ATOM 1322 C C . ARG A 1 172 ? -35.994 -1.801 32.808 1.00 98.50 172 ARG A C 1
ATOM 1324 O O . ARG A 1 172 ? -36.828 -1.619 33.683 1.00 98.50 172 ARG A O 1
ATOM 1331 N N . LEU A 1 173 ? -35.008 -2.695 32.911 1.00 98.38 173 LEU A N 1
ATOM 1332 C CA . LEU A 1 173 ? -34.816 -3.558 34.082 1.00 98.38 173 LEU A CA 1
ATOM 1333 C C . LEU A 1 173 ? -34.548 -2.743 35.355 1.00 98.38 173 LEU A C 1
ATOM 1335 O O . LEU A 1 173 ? -35.070 -3.081 36.413 1.00 98.38 173 LEU A O 1
ATOM 1339 N N . HIS A 1 174 ? -33.777 -1.656 35.261 1.00 98.19 174 HIS A N 1
ATOM 1340 C CA . HIS A 1 174 ? -33.544 -0.760 36.394 1.00 98.19 174 HIS A CA 1
ATOM 1341 C C . HIS A 1 174 ? -34.846 -0.103 36.869 1.00 98.19 174 HIS A C 1
ATOM 1343 O O . HIS A 1 174 ? -35.165 -0.180 38.051 1.00 98.19 174 HIS A O 1
ATOM 1349 N N . LEU A 1 175 ? -35.644 0.441 35.944 1.00 98.31 175 LEU A N 1
ATOM 1350 C CA . LEU A 1 175 ? -36.951 1.022 36.264 1.00 98.31 175 LEU A CA 1
ATOM 1351 C C . LEU A 1 175 ? -37.942 -0.021 36.805 1.00 98.31 175 LEU A C 1
ATOM 1353 O O . LEU A 1 175 ? -38.717 0.281 37.705 1.00 98.31 175 LEU A O 1
ATOM 1357 N N . GLU A 1 176 ? -37.931 -1.246 36.278 1.00 98.06 176 GLU A N 1
ATOM 1358 C CA . GLU A 1 176 ? -38.736 -2.359 36.800 1.00 98.06 176 GLU A CA 1
ATOM 1359 C C . GLU A 1 176 ? -38.340 -2.702 38.245 1.00 98.06 176 GLU A C 1
ATOM 1361 O O . GLU A 1 176 ? -39.219 -2.893 39.086 1.00 98.06 176 GLU A O 1
ATOM 1366 N N . SER A 1 177 ? -37.038 -2.713 38.553 1.00 98.31 177 SER A N 1
ATOM 1367 C CA . SER A 1 177 ? -36.524 -2.903 39.913 1.00 98.31 177 SER A CA 1
ATOM 1368 C C . SER A 1 177 ? -36.949 -1.772 40.853 1.00 98.31 177 SER A C 1
ATOM 1370 O O . SER A 1 177 ? -37.381 -2.045 41.970 1.00 98.31 177 SER A O 1
ATOM 1372 N N . ASP A 1 178 ? -36.870 -0.514 40.410 1.00 98.25 178 ASP A N 1
ATOM 1373 C CA . ASP A 1 178 ? -37.297 0.643 41.205 1.00 98.25 178 ASP A CA 1
ATOM 1374 C C . ASP A 1 178 ? -38.805 0.596 41.489 1.00 98.25 178 ASP A C 1
ATOM 1376 O O . ASP A 1 178 ? -39.244 0.846 42.611 1.00 98.25 178 ASP A O 1
ATOM 1380 N N . ILE A 1 179 ? -39.611 0.216 40.490 1.00 98.19 179 ILE A N 1
ATOM 1381 C CA . ILE A 1 179 ? -41.056 0.007 40.655 1.00 98.19 179 ILE A CA 1
ATOM 1382 C C . ILE A 1 179 ? -41.327 -1.072 41.705 1.00 98.19 179 ILE A C 1
ATOM 1384 O O . ILE A 1 179 ? -42.230 -0.904 42.525 1.00 98.19 179 ILE A O 1
ATOM 1388 N N . GLU A 1 180 ? -40.586 -2.179 41.682 1.00 98.00 180 GLU A N 1
ATOM 1389 C CA . GLU A 1 180 ? -40.780 -3.263 42.643 1.00 98.00 180 GLU A CA 1
ATOM 1390 C C . GLU A 1 180 ? -40.340 -2.863 44.058 1.00 98.00 180 GLU A C 1
ATOM 1392 O O . GLU A 1 180 ? -41.079 -3.107 45.011 1.00 98.00 180 GLU A O 1
ATOM 1397 N N . SER A 1 181 ? -39.222 -2.142 44.193 1.00 97.94 181 SER A N 1
ATOM 1398 C CA . SER A 1 181 ? -38.781 -1.565 45.471 1.00 97.94 181 SER A CA 1
ATOM 1399 C C . SER A 1 181 ? -39.835 -0.627 46.061 1.00 97.94 181 SER A C 1
ATOM 1401 O O . SER A 1 181 ? -40.214 -0.764 47.222 1.00 97.94 181 SER A O 1
ATOM 1403 N N . LEU A 1 182 ? -40.382 0.289 45.254 1.00 97.81 182 LEU A N 1
ATOM 1404 C CA . LEU A 1 182 ? -41.416 1.227 45.702 1.00 97.81 182 LEU A CA 1
ATOM 1405 C C . LEU A 1 182 ? -42.727 0.526 46.085 1.00 97.81 182 LEU A C 1
ATOM 1407 O O . LEU A 1 182 ? -43.419 0.962 47.007 1.00 97.81 182 LEU A O 1
ATOM 1411 N N . LYS A 1 183 ? -43.095 -0.565 45.402 1.00 97.94 183 LYS A N 1
ATOM 1412 C CA . LYS A 1 183 ? -44.251 -1.384 45.801 1.00 97.94 183 LYS A CA 1
ATOM 1413 C C . LYS A 1 183 ? -44.017 -2.067 47.143 1.00 97.94 183 LYS A C 1
ATOM 1415 O O . LYS A 1 183 ? -44.926 -2.068 47.970 1.00 97.94 183 LYS A O 1
ATOM 1420 N N . GLU A 1 184 ? -42.830 -2.624 47.358 1.00 97.81 184 GLU A N 1
ATOM 1421 C CA . GLU A 1 184 ? -42.455 -3.257 48.623 1.00 97.81 184 GLU A CA 1
ATOM 1422 C C . GLU A 1 184 ? -42.456 -2.232 49.768 1.00 97.81 184 GLU A C 1
ATOM 1424 O O . GLU A 1 184 ? -43.044 -2.475 50.822 1.00 97.81 184 GLU A O 1
ATOM 1429 N N . GLU A 1 185 ? -41.909 -1.034 49.547 1.00 97.38 185 GLU A N 1
ATOM 1430 C CA . GLU A 1 185 ? -41.997 0.082 50.497 1.00 97.38 185 GLU A CA 1
ATOM 1431 C C . GLU A 1 185 ? -43.450 0.445 50.828 1.00 97.38 185 GLU A C 1
ATOM 1433 O O . GLU A 1 185 ? -43.794 0.611 52.000 1.00 97.38 185 GLU A O 1
ATOM 1438 N N . LEU A 1 186 ? -44.331 0.514 49.825 1.00 97.12 186 LEU A N 1
ATOM 1439 C CA . LEU A 1 186 ? -45.753 0.805 50.019 1.00 97.12 186 LEU A CA 1
ATOM 1440 C C . LEU A 1 186 ? -46.445 -0.283 50.854 1.00 97.12 186 LEU A C 1
ATOM 1442 O O . LEU A 1 186 ? -47.219 0.035 51.763 1.00 97.12 186 LEU A O 1
ATOM 1446 N N . ILE A 1 187 ? -46.161 -1.560 50.580 1.00 97.38 187 ILE A N 1
ATOM 1447 C CA . ILE A 1 187 ? -46.678 -2.693 51.362 1.00 97.38 187 ILE A CA 1
ATOM 1448 C C . ILE A 1 187 ? -46.189 -2.603 52.810 1.00 97.38 187 ILE A C 1
ATOM 1450 O O . ILE A 1 187 ? -46.999 -2.724 53.732 1.00 97.38 187 ILE A O 1
ATOM 1454 N N . ASN A 1 188 ? -44.901 -2.331 53.017 1.00 96.81 188 ASN A N 1
ATOM 1455 C CA . ASN A 1 188 ? -44.305 -2.197 54.343 1.00 96.81 188 ASN A CA 1
ATOM 1456 C C . ASN A 1 188 ? -44.897 -1.021 55.126 1.00 96.81 188 ASN A C 1
ATOM 1458 O O . ASN A 1 188 ? -45.296 -1.195 56.276 1.00 96.81 188 ASN A O 1
ATOM 1462 N N . LEU A 1 189 ? -45.064 0.144 54.499 1.00 97.12 189 LEU A N 1
ATOM 1463 C CA . LEU A 1 189 ? -45.749 1.299 55.089 1.00 97.12 189 LEU A CA 1
ATOM 1464 C C . LEU A 1 189 ? -47.191 0.969 55.487 1.00 97.12 189 LEU A C 1
ATOM 1466 O O . LEU A 1 189 ? -47.629 1.325 56.581 1.00 97.12 189 LEU A O 1
ATOM 1470 N N . ARG A 1 190 ? -47.931 0.258 54.628 1.00 96.69 190 ARG A N 1
ATOM 1471 C CA . ARG A 1 190 ? -49.313 -0.148 54.912 1.00 96.69 190 ARG A CA 1
ATOM 1472 C C . ARG A 1 190 ? -49.388 -1.130 56.079 1.00 96.69 190 ARG A C 1
ATOM 1474 O O . ARG A 1 190 ? -50.245 -0.966 56.943 1.00 96.69 190 ARG A O 1
ATOM 1481 N N . LYS A 1 191 ? -48.496 -2.122 56.109 1.00 97.19 191 LYS A N 1
ATOM 1482 C CA . LYS A 1 191 ? -48.401 -3.109 57.189 1.00 97.19 191 LYS A CA 1
ATOM 1483 C C . LYS A 1 191 ? -48.012 -2.449 58.509 1.00 97.19 191 LYS A C 1
ATOM 1485 O O . LYS A 1 191 ? -48.649 -2.724 59.517 1.00 97.19 191 LYS A O 1
ATOM 1490 N N . ASN A 1 192 ? -47.022 -1.557 58.500 1.00 96.00 192 ASN A N 1
ATOM 1491 C CA . ASN A 1 192 ? -46.617 -0.798 59.684 1.00 96.00 192 ASN A CA 1
ATOM 1492 C C . ASN A 1 192 ? -47.778 0.049 60.204 1.00 96.00 192 ASN A C 1
ATOM 1494 O O . ASN A 1 192 ? -48.106 -0.036 61.378 1.00 96.00 192 ASN A O 1
ATOM 1498 N N . HIS A 1 193 ? -48.483 0.765 59.324 1.00 96.00 193 HIS A N 1
ATOM 1499 C CA . HIS A 1 193 ? -49.665 1.525 59.722 1.00 96.00 193 HIS A CA 1
ATOM 1500 C C . HIS A 1 193 ? -50.768 0.636 60.319 1.00 96.00 193 HIS A C 1
ATOM 1502 O O . HIS A 1 193 ? -51.395 1.008 61.307 1.00 96.00 193 HIS A O 1
ATOM 1508 N N . GLU A 1 194 ? -51.019 -0.541 59.742 1.00 95.75 194 GLU A N 1
ATOM 1509 C CA . GLU A 1 194 ? -51.990 -1.495 60.284 1.00 95.75 194 GLU A CA 1
ATOM 1510 C C . GLU A 1 194 ? -51.578 -2.012 61.670 1.00 95.75 194 GLU A C 1
ATOM 1512 O O . GLU A 1 194 ? -52.426 -2.091 62.561 1.00 95.75 194 GLU A O 1
ATOM 1517 N N . LEU A 1 195 ? -50.289 -2.307 61.868 1.00 94.62 195 LEU A N 1
ATOM 1518 C CA . LEU A 1 195 ? -49.728 -2.695 63.163 1.00 94.62 195 LEU A CA 1
ATOM 1519 C C . LEU A 1 195 ? -49.841 -1.562 64.189 1.00 94.62 195 LEU A C 1
ATOM 1521 O O . LEU A 1 195 ? -50.357 -1.807 65.275 1.00 94.62 195 LEU A O 1
ATOM 1525 N N . ASP A 1 196 ? -49.463 -0.334 63.835 1.00 93.12 196 ASP A N 1
ATOM 1526 C CA . ASP A 1 196 ? -49.567 0.841 64.708 1.00 93.12 196 ASP A CA 1
ATOM 1527 C C . ASP A 1 196 ? -51.027 1.104 65.105 1.00 93.12 196 ASP A C 1
ATOM 1529 O O . ASP A 1 196 ? -51.342 1.369 66.264 1.00 93.12 196 ASP A O 1
ATOM 1533 N N . VAL A 1 197 ? -51.966 0.988 64.157 1.00 93.25 197 VAL A N 1
ATOM 1534 C CA . VAL A 1 197 ? -53.404 1.125 64.435 1.00 93.25 197 VAL A CA 1
ATOM 1535 C C . VAL A 1 197 ? -53.904 -0.009 65.328 1.00 93.25 197 VAL A C 1
ATOM 1537 O O . VAL A 1 197 ? -54.721 0.238 66.217 1.00 93.25 197 VAL A O 1
ATOM 1540 N N . ALA A 1 198 ? -53.454 -1.247 65.113 1.00 91.88 198 ALA A N 1
ATOM 1541 C CA . ALA A 1 198 ? -53.802 -2.381 65.964 1.00 91.88 198 ALA A CA 1
ATOM 1542 C C . ALA A 1 198 ? -53.240 -2.214 67.384 1.00 91.88 198 ALA A C 1
ATOM 1544 O O . ALA A 1 198 ? -53.956 -2.478 68.351 1.00 91.88 198 ALA A O 1
ATOM 1545 N N . GLU A 1 199 ? -52.011 -1.718 67.519 1.00 92.06 199 GLU A N 1
ATOM 1546 C CA . GLU A 1 199 ? -51.385 -1.402 68.799 1.00 92.06 199 GLU A CA 1
ATOM 1547 C C . GLU A 1 199 ? -52.142 -0.284 69.516 1.00 92.06 199 GLU A C 1
ATOM 1549 O O . GLU A 1 199 ? -52.546 -0.464 70.662 1.00 92.06 199 GLU A O 1
ATOM 1554 N N . LEU A 1 200 ? -52.426 0.834 68.845 1.00 87.81 200 LEU A N 1
ATOM 1555 C CA . LEU A 1 200 ? -53.207 1.930 69.420 1.00 87.81 200 LEU A CA 1
ATOM 1556 C C . LEU A 1 200 ? -54.615 1.472 69.815 1.00 87.81 200 LEU A C 1
ATOM 1558 O O . LEU A 1 200 ? -55.108 1.846 70.876 1.00 87.81 200 LEU A O 1
ATOM 1562 N N . ARG A 1 201 ? -55.266 0.617 69.014 1.00 85.00 201 ARG A N 1
ATOM 1563 C CA . ARG A 1 201 ? -56.548 -0.008 69.383 1.00 85.00 201 ARG A CA 1
ATOM 1564 C C . ARG A 1 201 ? -56.404 -0.908 70.607 1.00 85.00 201 ARG A C 1
ATOM 1566 O O . ARG A 1 201 ? -57.250 -0.821 71.490 1.00 85.00 201 ARG A O 1
ATOM 1573 N N . SER A 1 202 ? -55.346 -1.716 70.686 1.00 83.00 202 SER A N 1
ATOM 1574 C CA . SER A 1 202 ? -55.030 -2.545 71.855 1.00 83.00 202 SER A CA 1
ATOM 1575 C C . SER A 1 202 ? -54.830 -1.681 73.100 1.00 83.00 202 SER A C 1
ATOM 1577 O O . SER A 1 202 ? -55.453 -1.946 74.126 1.00 83.00 202 SER A O 1
ATOM 1579 N N . GLN A 1 203 ? -54.048 -0.603 72.996 1.00 79.31 203 GLN A N 1
ATOM 1580 C CA . GLN A 1 203 ? -53.838 0.369 74.068 1.00 79.31 203 GLN A CA 1
ATOM 1581 C C . GLN A 1 203 ? -55.162 1.022 74.485 1.00 79.31 203 GLN A C 1
ATOM 1583 O O . GLN A 1 203 ? -55.461 1.077 75.671 1.00 79.31 203 GLN A O 1
ATOM 1588 N N . ILE A 1 204 ? -56.018 1.428 73.543 1.00 74.62 204 ILE A N 1
ATOM 1589 C CA . ILE A 1 204 ? -57.351 1.974 73.846 1.00 74.62 204 ILE A CA 1
ATOM 1590 C C . ILE A 1 204 ? -58.244 0.927 74.533 1.00 74.62 204 ILE A C 1
ATOM 1592 O O . ILE A 1 204 ? -58.950 1.268 75.478 1.00 74.62 204 ILE A O 1
ATOM 1596 N N . THR A 1 205 ? -58.206 -0.347 74.121 1.00 71.69 205 THR A N 1
ATOM 1597 C CA . THR A 1 205 ? -58.962 -1.426 74.786 1.00 71.69 205 THR A CA 1
ATOM 1598 C C . THR A 1 205 ? -58.402 -1.797 76.160 1.00 71.69 205 THR A C 1
ATOM 1600 O O . THR A 1 205 ? -59.183 -2.085 77.062 1.00 71.69 205 THR A O 1
ATOM 1603 N N . GLN A 1 206 ? -57.081 -1.729 76.358 1.00 63.88 206 GLN A N 1
ATOM 1604 C CA . GLN A 1 206 ? -56.433 -1.896 77.665 1.00 63.88 206 GLN A CA 1
ATOM 1605 C C . GLN A 1 206 ? -56.739 -0.724 78.602 1.00 63.88 206 GLN A C 1
ATOM 1607 O O . GLN A 1 206 ? -56.946 -0.929 79.793 1.00 63.88 206 GLN A O 1
ATOM 1612 N N . VAL A 1 207 ? -56.819 0.497 78.073 1.00 59.16 207 VAL A N 1
ATOM 1613 C CA . VAL A 1 207 ? -57.226 1.699 78.820 1.00 59.16 207 VAL A CA 1
ATOM 1614 C C . VAL A 1 207 ? -58.748 1.723 79.048 1.00 59.16 207 VAL A C 1
ATOM 1616 O O . VAL A 1 207 ? -59.243 2.385 79.958 1.00 59.16 207 VAL A O 1
ATOM 1619 N N . GLY A 1 208 ? -59.496 0.947 78.262 1.00 54.22 208 GLY A N 1
ATOM 1620 C CA . GLY A 1 208 ? -60.948 0.865 78.256 1.00 54.22 208 GLY A CA 1
ATOM 1621 C C . GLY A 1 208 ? -61.581 -0.210 79.138 1.00 54.22 208 GLY A C 1
ATOM 1622 O O . GLY A 1 208 ? -62.738 -0.505 78.886 1.00 54.22 208 GLY A O 1
ATOM 1623 N N . VAL A 1 209 ? -60.920 -0.795 80.147 1.00 41.81 209 VAL A N 1
ATOM 1624 C CA . VAL A 1 209 ? -61.598 -1.589 81.198 1.00 41.81 209 VAL A CA 1
ATOM 1625 C C . VAL A 1 209 ? -60.853 -1.499 82.536 1.00 41.81 209 VAL A C 1
ATOM 1627 O O . VAL A 1 209 ? -59.737 -1.978 82.684 1.00 41.81 209 VAL A O 1
ATOM 1630 N N . ARG A 1 210 ? -61.557 -0.911 83.513 1.00 40.06 210 ARG A N 1
ATOM 1631 C CA . ARG A 1 210 ? -61.606 -1.228 84.952 1.00 40.06 210 ARG A CA 1
ATOM 1632 C C . ARG A 1 210 ? -60.336 -1.824 85.582 1.00 40.06 210 ARG A C 1
ATOM 1634 O O . ARG A 1 210 ? -60.098 -3.026 85.542 1.00 40.06 210 ARG A O 1
ATOM 1641 N N . VAL A 1 211 ? -59.640 -0.963 86.323 1.00 44.00 211 VAL A N 1
ATOM 1642 C CA . VAL A 1 211 ? -58.741 -1.329 87.424 1.00 44.00 211 VAL A CA 1
ATOM 1643 C C . VAL A 1 211 ? -59.580 -1.970 88.542 1.00 44.00 211 VAL A C 1
ATOM 1645 O O . VAL A 1 211 ? -59.994 -1.298 89.481 1.00 44.00 211 VAL A O 1
ATOM 1648 N N . ASP A 1 212 ? -59.888 -3.261 88.412 1.00 35.38 212 ASP A N 1
ATOM 1649 C CA . ASP A 1 212 ? -60.273 -4.106 89.542 1.00 35.38 212 ASP A CA 1
ATOM 1650 C C . ASP A 1 212 ? -59.002 -4.791 90.038 1.00 35.38 212 ASP A C 1
ATOM 1652 O O . ASP A 1 212 ? -58.379 -5.618 89.372 1.00 35.38 212 ASP A O 1
ATOM 1656 N N . VAL A 1 213 ? -58.593 -4.344 91.215 1.00 44.34 213 VAL A N 1
ATOM 1657 C CA . VAL A 1 213 ? -57.436 -4.805 91.962 1.00 44.34 213 VAL A CA 1
ATOM 1658 C C . VAL A 1 213 ? -57.785 -6.173 92.546 1.00 44.34 213 VAL A C 1
ATOM 1660 O O . VAL A 1 213 ? -58.291 -6.253 93.661 1.00 44.34 213 VAL A O 1
ATOM 1663 N N . ASP A 1 214 ? -57.561 -7.251 91.794 1.00 36.41 214 ASP A N 1
ATOM 1664 C CA . ASP A 1 214 ? -57.578 -8.597 92.369 1.00 36.41 214 ASP A CA 1
ATOM 1665 C C . ASP A 1 214 ? -56.171 -8.911 92.876 1.00 36.41 214 ASP A C 1
ATOM 1667 O O . ASP A 1 214 ? -55.235 -9.113 92.103 1.00 36.41 214 ASP A O 1
ATOM 1671 N N . ALA A 1 215 ? -56.006 -8.836 94.195 1.00 41.31 215 ALA A N 1
ATOM 1672 C CA . ALA A 1 215 ? -54.760 -9.116 94.886 1.00 41.31 215 ALA A CA 1
ATOM 1673 C C . ALA A 1 215 ? -54.529 -10.637 94.922 1.00 41.31 215 ALA A C 1
ATOM 1675 O O . ALA A 1 215 ? -55.204 -11.335 95.689 1.00 41.31 215 ALA A O 1
ATOM 1676 N N . PRO A 1 216 ? -53.551 -11.192 94.178 1.00 45.81 216 PRO A N 1
ATOM 1677 C CA . PRO A 1 216 ? -53.151 -12.565 94.395 1.00 45.81 216 PRO A CA 1
ATOM 1678 C C . PRO A 1 216 ? -52.401 -12.609 95.727 1.00 45.81 216 PRO A C 1
ATOM 1680 O O . PRO A 1 216 ? -51.504 -11.808 95.995 1.00 45.81 216 PRO A O 1
ATOM 1683 N N . LYS A 1 217 ? -52.810 -13.554 96.570 1.00 48.00 217 LYS A N 1
ATOM 1684 C CA . LYS A 1 217 ? -52.208 -13.912 97.859 1.00 48.00 217 LYS A CA 1
ATOM 1685 C C . LYS A 1 217 ? -50.684 -13.774 97.816 1.00 48.00 217 LYS A C 1
ATOM 1687 O O . LYS A 1 217 ? -50.069 -14.333 96.913 1.00 48.00 217 LYS A O 1
ATOM 1692 N N . GLY A 1 218 ? -50.137 -13.052 98.802 1.00 53.75 218 GLY A N 1
ATOM 1693 C CA . GLY A 1 218 ? -48.722 -12.711 98.987 1.00 53.75 218 GLY A CA 1
ATOM 1694 C C . GLY A 1 218 ? -47.769 -13.539 98.135 1.00 53.75 218 GLY A C 1
ATOM 1695 O O . GLY A 1 218 ? -47.389 -14.645 98.518 1.00 53.75 218 GLY A O 1
ATOM 1696 N N . GLN A 1 219 ? -47.422 -13.003 96.965 1.00 57.81 219 GLN A N 1
ATOM 1697 C CA . GLN A 1 219 ? -46.352 -13.564 96.165 1.00 57.81 219 GLN A CA 1
ATOM 1698 C C . GLN A 1 219 ? -45.071 -13.459 96.984 1.00 57.81 219 GLN A C 1
ATOM 1700 O O . GLN A 1 219 ? -44.742 -12.401 97.523 1.00 57.81 219 GLN A O 1
ATOM 1705 N N . ASP A 1 220 ? -44.375 -14.581 97.095 1.00 60.03 220 ASP A N 1
ATOM 1706 C CA . ASP A 1 220 ? -43.065 -14.654 97.712 1.00 60.03 220 ASP A CA 1
ATOM 1707 C C . ASP A 1 220 ? -42.131 -13.675 96.983 1.00 60.03 220 ASP A C 1
ATOM 1709 O O . ASP A 1 220 ? -41.674 -13.928 95.865 1.00 60.03 220 ASP A O 1
ATOM 1713 N N . LEU A 1 221 ? -41.898 -12.514 97.601 1.00 66.06 221 LEU A N 1
ATOM 1714 C CA . LEU A 1 221 ? -41.016 -11.460 97.098 1.00 66.06 221 LEU A CA 1
ATOM 1715 C C . LEU A 1 221 ? -39.619 -12.016 96.792 1.00 66.06 221 LEU A C 1
ATOM 1717 O O . LEU A 1 221 ? -38.952 -11.516 95.888 1.00 66.06 221 LEU A O 1
ATOM 1721 N N . GLY A 1 222 ? -39.198 -13.083 97.484 1.00 76.12 222 GLY A N 1
ATOM 1722 C CA . GLY A 1 222 ? -37.975 -13.816 97.174 1.00 76.12 222 GLY A CA 1
ATOM 1723 C C . GLY A 1 222 ? -38.022 -14.478 95.795 1.00 76.12 222 GLY A C 1
ATOM 1724 O O . GLY A 1 222 ? -37.072 -14.344 95.025 1.00 76.12 222 GLY A O 1
ATOM 1725 N N . LYS A 1 223 ? -39.144 -15.114 95.442 1.00 78.12 223 LYS A N 1
ATOM 1726 C CA . LYS A 1 223 ? -39.350 -15.775 94.146 1.00 78.12 223 LYS A CA 1
ATOM 1727 C C . LYS A 1 223 ? -39.484 -14.779 92.991 1.00 78.12 223 LYS A C 1
ATOM 1729 O O . LYS A 1 223 ? -38.879 -15.002 91.951 1.00 78.12 223 LYS A O 1
ATOM 1734 N N . ILE A 1 224 ? -40.169 -13.649 93.183 1.00 78.56 224 ILE A N 1
ATOM 1735 C CA . ILE A 1 224 ? -40.275 -12.594 92.152 1.00 78.56 224 ILE A CA 1
ATOM 1736 C C . ILE A 1 224 ? -38.951 -11.869 91.950 1.00 78.56 224 ILE A C 1
ATOM 1738 O O . ILE A 1 224 ? -38.558 -11.622 90.816 1.00 78.56 224 ILE A O 1
ATOM 1742 N N . MET A 1 225 ? -38.234 -11.525 93.023 1.00 79.94 225 MET A N 1
ATOM 1743 C CA . MET A 1 225 ? -36.906 -10.928 92.874 1.00 79.94 225 MET A CA 1
ATOM 1744 C C . MET A 1 225 ? -35.911 -11.912 92.247 1.00 79.94 225 MET A C 1
ATOM 1746 O O . MET A 1 225 ? -35.004 -11.477 91.539 1.00 79.94 225 MET A O 1
ATOM 1750 N N . ALA A 1 226 ? -36.067 -13.220 92.478 1.00 82.94 226 ALA A N 1
ATOM 1751 C CA . ALA A 1 226 ? -35.293 -14.254 91.796 1.00 82.94 226 ALA A CA 1
ATOM 1752 C C . ALA A 1 226 ? -35.686 -14.394 90.314 1.00 82.94 226 ALA A C 1
ATOM 1754 O O . ALA A 1 226 ? -34.799 -14.443 89.471 1.00 82.94 226 ALA A O 1
ATOM 1755 N N . GLU A 1 227 ? -36.978 -14.381 89.972 1.00 85.94 227 GLU A N 1
ATOM 1756 C CA . GLU A 1 227 ? -37.467 -14.404 88.584 1.00 85.94 227 GLU A CA 1
ATOM 1757 C C . GLU A 1 227 ? -37.096 -13.129 87.814 1.00 85.94 227 GLU A C 1
ATOM 1759 O O . GLU A 1 227 ? -36.668 -13.222 86.667 1.00 85.94 227 GLU A O 1
ATOM 1764 N N . MET A 1 228 ? -37.164 -11.945 88.436 1.00 84.88 228 MET A N 1
ATOM 1765 C CA . MET A 1 228 ? -36.664 -10.701 87.840 1.00 84.88 228 MET A CA 1
ATOM 1766 C C . MET A 1 228 ? -35.160 -10.776 87.598 1.00 84.88 228 MET A C 1
ATOM 1768 O O . MET A 1 228 ? -34.718 -10.453 86.499 1.00 84.88 228 MET A O 1
ATOM 1772 N N . ARG A 1 229 ? -34.366 -11.233 88.581 1.00 87.31 229 ARG A N 1
ATOM 1773 C CA . ARG A 1 229 ? -32.920 -11.431 88.383 1.00 87.31 229 ARG A CA 1
ATOM 1774 C C . ARG A 1 229 ? -32.642 -12.422 87.256 1.00 87.31 229 ARG A C 1
ATOM 1776 O O . ARG A 1 229 ? -31.858 -12.093 86.377 1.00 87.31 229 ARG A O 1
ATOM 1783 N N . ALA A 1 230 ? -33.332 -13.561 87.226 1.00 89.12 230 ALA A N 1
ATOM 1784 C CA . ALA A 1 230 ? -33.200 -14.556 86.164 1.00 89.12 230 ALA A CA 1
ATOM 1785 C C . ALA A 1 230 ? -33.629 -14.007 84.790 1.00 89.12 230 ALA A C 1
ATOM 1787 O O . ALA A 1 230 ? -33.021 -14.333 83.774 1.00 89.12 230 ALA A O 1
ATOM 1788 N N . SER A 1 231 ? -34.647 -13.141 84.737 1.00 88.25 231 SER A N 1
ATOM 1789 C CA . SER A 1 231 ? -35.080 -12.474 83.507 1.00 88.25 231 SER A CA 1
ATOM 1790 C C . SER A 1 231 ? -34.047 -11.456 83.022 1.00 88.25 231 SER A C 1
ATOM 1792 O O . SER A 1 231 ? -33.735 -11.434 81.834 1.00 88.25 231 SER A O 1
ATOM 1794 N N . TYR A 1 232 ? -33.477 -10.646 83.919 1.00 90.44 232 TYR A N 1
ATOM 1795 C CA . TYR A 1 232 ? -32.401 -9.712 83.575 1.00 90.44 232 TYR A CA 1
ATOM 1796 C C . TYR A 1 232 ? -31.125 -10.436 83.157 1.00 90.44 232 TYR A C 1
ATOM 1798 O O . TYR A 1 232 ? -30.501 -10.034 82.182 1.00 90.44 232 TYR A O 1
ATOM 1806 N N . GLU A 1 233 ? -30.766 -11.524 83.835 1.00 90.25 233 GLU A N 1
ATOM 1807 C CA . GLU A 1 233 ? -29.629 -12.370 83.470 1.00 90.25 233 GLU A CA 1
ATOM 1808 C C . GLU A 1 233 ? -29.841 -13.007 82.090 1.00 90.25 233 GLU A C 1
ATOM 1810 O O . GLU A 1 233 ? -28.955 -12.959 81.241 1.00 90.25 233 GLU A O 1
ATOM 1815 N N . LYS A 1 234 ? -31.055 -13.489 81.795 1.00 93.56 234 LYS A N 1
ATOM 1816 C CA . LYS A 1 234 ? -31.421 -14.008 80.470 1.00 93.56 234 LYS A CA 1
ATOM 1817 C C . LYS A 1 234 ? -31.375 -12.939 79.374 1.00 93.56 234 LYS A C 1
ATOM 1819 O O . LYS A 1 234 ? -30.933 -13.239 78.270 1.00 93.56 234 LYS A O 1
ATOM 1824 N N . ILE A 1 235 ? -31.834 -11.716 79.651 1.00 91.88 235 ILE A N 1
ATOM 1825 C CA . ILE A 1 235 ? -31.770 -10.593 78.700 1.00 91.88 235 ILE A CA 1
ATOM 1826 C C . ILE A 1 235 ? -30.318 -10.156 78.488 1.00 91.88 235 ILE A C 1
ATOM 1828 O O . ILE A 1 235 ? -29.915 -9.935 77.354 1.00 91.88 235 ILE A O 1
ATOM 1832 N N . ALA A 1 236 ? -29.514 -10.081 79.550 1.00 90.94 236 ALA A N 1
ATOM 1833 C CA . ALA A 1 236 ? -28.100 -9.735 79.457 1.00 90.94 236 ALA A CA 1
ATOM 1834 C C . ALA A 1 236 ? -27.312 -10.772 78.640 1.00 90.94 236 ALA A C 1
ATOM 1836 O O . ALA A 1 236 ? -26.534 -10.389 77.769 1.00 90.94 236 ALA A O 1
ATOM 1837 N N . LEU A 1 237 ? -27.564 -12.068 78.862 1.00 93.94 237 LEU A N 1
ATOM 1838 C CA . LEU A 1 237 ? -26.966 -13.152 78.077 1.00 93.94 237 LEU A CA 1
ATOM 1839 C C . LEU A 1 237 ? -27.416 -13.117 76.612 1.00 93.94 237 LEU A C 1
ATOM 1841 O O . LEU A 1 237 ? -26.577 -13.230 75.723 1.00 93.94 237 LEU A O 1
ATOM 1845 N N . LYS A 1 238 ? -28.712 -12.897 76.345 1.00 94.38 238 LYS A N 1
ATOM 1846 C CA . LYS A 1 238 ? -29.216 -12.724 74.974 1.00 94.38 238 LYS A CA 1
ATOM 1847 C C . LYS A 1 238 ? -28.579 -11.532 74.272 1.00 94.38 238 LYS A C 1
ATOM 1849 O O . LYS A 1 238 ? -28.076 -11.695 73.172 1.00 94.38 238 LYS A O 1
ATOM 1854 N N . ASN A 1 239 ? -28.529 -10.370 74.920 1.00 92.75 239 ASN A N 1
ATOM 1855 C CA . ASN A 1 239 ? -27.890 -9.182 74.358 1.00 92.75 239 ASN A CA 1
ATOM 1856 C C . ASN A 1 239 ? -26.400 -9.421 74.084 1.00 92.75 239 ASN A C 1
ATOM 1858 O O . ASN A 1 239 ? -25.879 -8.930 73.090 1.00 92.75 239 ASN A O 1
ATOM 1862 N N . GLN A 1 240 ? -25.704 -10.172 74.943 1.00 93.62 240 GLN A N 1
ATOM 1863 C CA . GLN A 1 240 ? -24.305 -10.530 74.718 1.00 93.62 240 GLN A CA 1
ATOM 1864 C C . GLN A 1 240 ? -24.136 -11.438 73.490 1.00 93.62 240 GLN A C 1
ATOM 1866 O O . GLN A 1 240 ? -23.209 -11.236 72.706 1.00 93.62 240 GLN A O 1
ATOM 1871 N N . GLU A 1 241 ? -25.012 -12.426 73.314 1.00 94.88 241 GLU A N 1
ATOM 1872 C CA . GLU A 1 241 ? -24.983 -13.341 72.170 1.00 94.88 241 GLU A CA 1
ATOM 1873 C C . GLU A 1 241 ? -25.394 -12.647 70.862 1.00 94.88 241 GLU A C 1
ATOM 1875 O O . GLU A 1 241 ? -24.723 -12.803 69.843 1.00 94.88 241 GLU A O 1
ATOM 1880 N N . GLU A 1 242 ? -26.423 -11.802 70.894 1.00 94.06 242 GLU A N 1
ATOM 1881 C CA . GLU A 1 242 ? -26.848 -10.959 69.770 1.00 94.06 242 GLU A CA 1
ATOM 1882 C C . GLU A 1 242 ? -25.753 -9.958 69.375 1.00 94.06 242 GLU A C 1
ATOM 1884 O O . GLU A 1 242 ? -25.442 -9.809 68.196 1.00 94.06 242 GLU A O 1
ATOM 1889 N N . LEU A 1 243 ? -25.083 -9.329 70.346 1.00 94.69 243 LEU A N 1
ATOM 1890 C CA . LEU A 1 243 ? -23.964 -8.426 70.076 1.00 94.69 243 LEU A CA 1
ATOM 1891 C C . LEU A 1 243 ? -22.769 -9.179 69.477 1.00 94.69 243 LEU A C 1
ATOM 1893 O O . LEU A 1 243 ? -22.140 -8.697 68.536 1.00 94.69 243 LEU A O 1
ATOM 1897 N N . LYS A 1 244 ? -22.459 -10.374 69.993 1.00 95.25 244 LYS A N 1
ATOM 1898 C CA . LYS A 1 244 ? -21.377 -11.214 69.471 1.00 95.25 244 LYS A CA 1
ATOM 1899 C C . LYS A 1 244 ? -21.661 -11.664 68.038 1.00 95.25 244 LYS A C 1
ATOM 1901 O O . LYS A 1 244 ? -20.794 -11.510 67.186 1.00 95.25 244 LYS A O 1
ATOM 1906 N N . THR A 1 245 ? -22.861 -12.169 67.765 1.00 94.69 245 THR A N 1
ATOM 1907 C CA . THR A 1 245 ? -23.269 -12.596 66.417 1.00 94.69 245 THR A CA 1
ATOM 1908 C C . THR A 1 245 ? -23.322 -11.422 65.441 1.00 94.69 245 THR A C 1
ATOM 1910 O O . THR A 1 245 ? -22.874 -11.559 64.305 1.00 94.69 245 THR A O 1
ATOM 1913 N N . TRP A 1 246 ? -23.770 -10.243 65.885 1.00 96.19 246 TRP A N 1
ATOM 1914 C CA . TRP A 1 246 ? -23.716 -9.019 65.086 1.00 96.19 246 TRP A CA 1
ATOM 1915 C C . TRP A 1 246 ? -22.275 -8.614 64.750 1.00 96.19 246 TRP A C 1
ATOM 1917 O O . TRP A 1 246 ? -21.963 -8.371 63.584 1.00 96.19 246 TRP A O 1
ATOM 1927 N N . HIS A 1 247 ? -21.369 -8.604 65.736 1.00 96.00 247 HIS A N 1
ATOM 1928 C CA . HIS A 1 247 ? -19.952 -8.316 65.498 1.00 96.00 247 HIS A CA 1
ATOM 1929 C C . HIS A 1 247 ? -19.290 -9.350 64.584 1.00 96.00 247 HIS A C 1
ATOM 1931 O O . HIS A 1 247 ? -18.538 -8.968 63.690 1.00 96.00 247 HIS A O 1
ATOM 1937 N N . GLU A 1 248 ? -19.564 -10.641 64.776 1.00 96.25 248 GLU A N 1
ATOM 1938 C CA . GLU A 1 248 ? -19.063 -11.704 63.902 1.00 96.25 248 GLU A CA 1
ATOM 1939 C C . GLU A 1 248 ? -19.572 -11.514 62.468 1.00 96.25 248 GLU A C 1
ATOM 1941 O O . GLU A 1 248 ? -18.769 -11.548 61.538 1.00 96.25 248 GLU A O 1
ATOM 1946 N N . SER A 1 249 ? -20.859 -11.199 62.284 1.00 95.88 249 SER A N 1
ATOM 1947 C CA . SER A 1 249 ? -21.432 -10.892 60.969 1.00 95.88 249 SER A CA 1
ATOM 1948 C C . SER A 1 249 ? -20.740 -9.693 60.314 1.00 95.88 249 SER A C 1
ATOM 1950 O O . SER A 1 249 ? -20.342 -9.780 59.153 1.00 95.88 249 SER A O 1
ATOM 1952 N N . GLN A 1 250 ? -20.530 -8.597 61.049 1.00 96.25 250 GLN A N 1
ATOM 1953 C CA . GLN A 1 250 ? -19.842 -7.408 60.535 1.00 96.25 250 GLN A CA 1
ATOM 1954 C C . GLN A 1 250 ? -18.380 -7.691 60.163 1.00 96.25 250 GLN A C 1
ATOM 1956 O O . GLN A 1 250 ? -17.909 -7.245 59.119 1.00 96.25 250 GLN A O 1
ATOM 1961 N N . ILE A 1 251 ? -17.662 -8.484 60.965 1.00 96.19 251 ILE A N 1
ATOM 1962 C CA . ILE A 1 251 ? -16.293 -8.905 60.639 1.00 96.19 251 ILE A CA 1
ATOM 1963 C C . ILE A 1 251 ? -16.284 -9.759 59.368 1.00 96.19 251 ILE A C 1
ATOM 1965 O O . ILE A 1 251 ? -15.428 -9.549 58.510 1.00 96.19 251 ILE A O 1
ATOM 1969 N N . THR A 1 252 ? -17.226 -10.696 59.215 1.00 96.19 252 THR A N 1
ATOM 1970 C CA . THR A 1 252 ? -17.310 -11.520 58.000 1.00 96.19 252 THR A CA 1
ATOM 1971 C C . THR A 1 252 ? -17.646 -10.697 56.760 1.00 96.19 252 THR A C 1
ATOM 1973 O O . THR A 1 252 ? -17.030 -10.910 55.721 1.00 96.19 252 THR A O 1
ATOM 1976 N N . GLU A 1 253 ? -18.548 -9.720 56.868 1.00 96.38 253 GLU A N 1
ATOM 1977 C CA . GLU A 1 253 ? -18.917 -8.825 55.769 1.00 96.38 253 GLU A CA 1
ATOM 1978 C C . GLU A 1 253 ? -17.723 -7.976 55.317 1.00 96.38 253 GLU A C 1
ATOM 1980 O O . GLU A 1 253 ? -17.377 -7.966 54.134 1.00 96.38 253 GLU A O 1
ATOM 1985 N N . VAL A 1 254 ? -17.019 -7.342 56.262 1.00 96.50 254 VAL A N 1
ATOM 1986 C CA . VAL A 1 254 ? -15.801 -6.574 55.966 1.00 96.50 254 VAL A CA 1
ATOM 1987 C C . VAL A 1 254 ? -14.719 -7.477 55.374 1.00 96.50 254 VAL A C 1
ATOM 1989 O O . VAL A 1 254 ? -14.051 -7.091 54.417 1.00 96.50 254 VAL A O 1
ATOM 1992 N N . GLN A 1 255 ? -14.553 -8.697 55.891 1.00 96.69 255 GLN A N 1
ATOM 1993 C CA . GLN A 1 255 ? -13.582 -9.649 55.358 1.00 96.69 255 GLN A CA 1
ATOM 1994 C C . GLN A 1 255 ? -13.900 -10.023 53.904 1.00 96.69 255 GLN A C 1
ATOM 1996 O O . GLN A 1 255 ? -12.986 -10.044 53.078 1.00 96.69 255 GLN A O 1
ATOM 2001 N N . VAL A 1 256 ? -15.172 -10.275 53.573 1.00 96.50 256 VAL A N 1
ATOM 2002 C CA . VAL A 1 256 ? -15.612 -10.553 52.198 1.00 96.50 256 VAL A CA 1
ATOM 2003 C C . VAL A 1 256 ? -15.321 -9.354 51.294 1.00 96.50 256 VAL A C 1
ATOM 2005 O O . VAL A 1 256 ? -14.615 -9.516 50.298 1.00 96.50 256 VAL A O 1
ATOM 2008 N N . GLN A 1 257 ? -15.723 -8.143 51.689 1.00 96.06 257 GLN A N 1
ATOM 2009 C CA . GLN A 1 257 ? -15.460 -6.917 50.921 1.00 96.06 257 GLN A CA 1
ATOM 2010 C C . GLN A 1 257 ? -13.960 -6.671 50.691 1.00 96.06 257 GLN A C 1
ATOM 2012 O O . GLN A 1 257 ? -13.547 -6.283 49.595 1.00 96.06 257 GLN A O 1
ATOM 2017 N N . VAL A 1 258 ? -13.116 -6.925 51.697 1.00 96.94 258 VAL A N 1
ATOM 2018 C CA . VAL A 1 258 ? -11.654 -6.824 51.570 1.00 96.94 258 VAL A CA 1
ATOM 2019 C C . VAL A 1 258 ? -11.116 -7.880 50.605 1.00 96.94 258 VAL A C 1
ATOM 2021 O O . VAL A 1 258 ? -10.239 -7.566 49.797 1.00 96.94 258 VAL A O 1
ATOM 2024 N N . THR A 1 259 ? -11.626 -9.116 50.639 1.00 96.50 259 THR A N 1
ATOM 2025 C CA . THR A 1 259 ? -11.198 -10.158 49.692 1.00 96.50 259 THR A CA 1
ATOM 2026 C C . THR A 1 259 ? -11.617 -9.855 48.256 1.00 96.50 259 THR A C 1
ATOM 2028 O O . THR A 1 259 ? -10.787 -9.987 47.356 1.00 96.50 259 THR A O 1
ATOM 2031 N N . GLU A 1 260 ? -12.840 -9.372 48.041 1.00 96.62 260 GLU A N 1
ATOM 2032 C CA . GLU A 1 260 ? -13.340 -8.948 46.730 1.00 96.62 260 GLU A CA 1
ATOM 2033 C C . GLU A 1 260 ? -12.534 -7.765 46.193 1.00 96.62 260 GLU A C 1
ATOM 2035 O O . GLU A 1 260 ? -12.006 -7.828 45.083 1.00 96.62 260 GLU A O 1
ATOM 2040 N N . SER A 1 261 ? -12.330 -6.733 47.018 1.00 95.94 261 SER A N 1
ATOM 2041 C CA . SER A 1 261 ? -11.514 -5.567 46.662 1.00 95.94 261 SER A CA 1
ATOM 2042 C C . SER A 1 261 ? -10.066 -5.960 46.355 1.00 95.94 261 SER A C 1
ATOM 2044 O O . SER A 1 261 ? -9.467 -5.450 45.410 1.00 95.94 261 SER A O 1
ATOM 2046 N N . SER A 1 262 ? -9.490 -6.899 47.116 1.00 97.38 262 SER A N 1
ATOM 2047 C CA . SER A 1 262 ? -8.141 -7.419 46.866 1.00 97.38 262 SER A CA 1
ATOM 2048 C C . SER A 1 262 ? -8.063 -8.221 45.565 1.00 97.38 262 SER A C 1
ATOM 2050 O O . SER A 1 262 ? -7.079 -8.088 44.835 1.00 97.38 262 SER A O 1
ATOM 2052 N N . SER A 1 263 ? -9.082 -9.030 45.251 1.00 96.50 263 SER A N 1
ATOM 2053 C CA . SER A 1 263 ? -9.164 -9.766 43.983 1.00 96.50 263 SER A CA 1
ATOM 2054 C C . SER A 1 263 ? -9.278 -8.809 42.801 1.00 96.50 263 SER A C 1
ATOM 2056 O O . SER A 1 263 ? -8.462 -8.879 41.884 1.00 96.50 263 SER A O 1
ATOM 2058 N N . ALA A 1 264 ? -10.196 -7.842 42.874 1.00 95.94 264 ALA A N 1
ATOM 2059 C CA . ALA A 1 264 ? -10.382 -6.823 41.846 1.00 95.94 264 ALA A CA 1
ATOM 2060 C C . ALA A 1 264 ? -9.098 -6.007 41.609 1.00 95.94 264 ALA A C 1
ATOM 2062 O O . ALA A 1 264 ? -8.721 -5.747 40.466 1.00 95.94 264 ALA A O 1
ATOM 2063 N N . LEU A 1 265 ? -8.361 -5.662 42.674 1.00 97.38 265 LEU A N 1
ATOM 2064 C CA . LEU A 1 265 ? -7.070 -4.978 42.557 1.00 97.38 265 LEU A CA 1
ATOM 2065 C C . LEU A 1 265 ? -6.016 -5.853 41.852 1.00 97.38 265 LEU A C 1
ATOM 2067 O O . LEU A 1 265 ? -5.246 -5.364 41.021 1.00 97.38 265 LEU A O 1
ATOM 2071 N N . LYS A 1 266 ? -5.970 -7.158 42.146 1.00 97.44 266 LYS A N 1
ATOM 2072 C CA . LYS A 1 266 ? -5.056 -8.097 41.473 1.00 97.44 266 LYS A CA 1
ATOM 2073 C C . LYS A 1 266 ? -5.406 -8.251 39.995 1.00 97.44 266 LYS A C 1
ATOM 2075 O O . LYS A 1 266 ? -4.514 -8.180 39.157 1.00 97.44 266 LYS A O 1
ATOM 2080 N N . GLU A 1 267 ? -6.681 -8.385 39.660 1.00 97.19 267 GLU A N 1
ATOM 2081 C CA . GLU A 1 267 ? -7.137 -8.449 38.269 1.00 97.19 267 GLU A CA 1
ATOM 2082 C C . GLU A 1 267 ? -6.781 -7.168 37.506 1.00 97.19 267 GLU A C 1
ATOM 2084 O O . GLU A 1 267 ? -6.169 -7.232 36.438 1.00 97.19 267 GLU A O 1
ATOM 2089 N N . ALA A 1 268 ? -7.043 -5.996 38.093 1.00 96.88 268 ALA A N 1
ATOM 2090 C CA . ALA A 1 268 ? -6.679 -4.714 37.497 1.00 96.88 268 ALA A CA 1
ATOM 2091 C C . ALA A 1 268 ? -5.162 -4.583 37.270 1.00 96.88 268 ALA A C 1
ATOM 2093 O O . ALA A 1 268 ? -4.730 -4.135 36.207 1.00 96.88 268 ALA A O 1
ATOM 2094 N N . THR A 1 269 ? -4.329 -5.009 38.228 1.00 98.06 269 THR A N 1
ATOM 2095 C CA . THR A 1 269 ? -2.862 -4.970 38.065 1.00 98.06 269 THR A CA 1
ATOM 2096 C C . THR A 1 269 ? -2.367 -5.926 36.976 1.00 98.06 269 THR A C 1
ATOM 2098 O O . THR A 1 269 ? -1.461 -5.557 36.223 1.00 98.06 269 THR A O 1
ATOM 2101 N N . VAL A 1 270 ? -2.984 -7.104 36.819 1.00 97.62 270 VAL A N 1
ATOM 2102 C CA . VAL A 1 270 ? -2.696 -8.021 35.703 1.00 97.62 270 VAL A CA 1
ATOM 2103 C C . VAL A 1 270 ? -3.043 -7.366 34.367 1.00 97.62 270 VAL A C 1
ATOM 2105 O O . VAL A 1 270 ? -2.169 -7.301 33.501 1.00 97.62 270 VAL A O 1
ATOM 2108 N N . VAL A 1 271 ? -4.242 -6.791 34.225 1.00 97.12 271 VAL A N 1
ATOM 2109 C CA . VAL A 1 271 ? -4.671 -6.096 32.995 1.00 97.12 271 VAL A CA 1
ATOM 2110 C C . VAL A 1 271 ? -3.744 -4.922 32.660 1.00 97.12 271 VAL A C 1
ATOM 2112 O O . VAL A 1 271 ? -3.328 -4.765 31.510 1.00 97.12 271 VAL A O 1
ATOM 2115 N N . ILE A 1 272 ? -3.337 -4.123 33.652 1.00 97.56 272 ILE A N 1
ATOM 2116 C CA . ILE A 1 272 ? -2.364 -3.033 33.456 1.00 97.56 272 ILE A CA 1
ATOM 2117 C C . ILE A 1 272 ? -1.015 -3.587 32.976 1.00 97.56 272 ILE A C 1
ATOM 2119 O O . ILE A 1 272 ? -0.390 -3.032 32.070 1.00 97.56 272 ILE A O 1
ATOM 2123 N N . SER A 1 273 ? -0.548 -4.694 33.555 1.00 97.50 273 SER A N 1
ATOM 2124 C CA . SER A 1 273 ? 0.724 -5.301 33.156 1.00 97.50 273 SER A CA 1
ATOM 2125 C C . SER A 1 273 ? 0.680 -5.881 31.736 1.00 97.50 273 SER A C 1
ATOM 2127 O O . SER A 1 273 ? 1.636 -5.721 30.975 1.00 97.50 273 SER A O 1
ATOM 2129 N N . GLU A 1 274 ? -0.433 -6.502 31.347 1.00 97.31 274 GLU A N 1
ATOM 2130 C CA . GLU A 1 274 ? -0.630 -7.089 30.023 1.00 97.31 274 GLU A CA 1
ATOM 2131 C C . GLU A 1 274 ? -0.772 -6.013 28.946 1.00 97.31 274 GLU A C 1
ATOM 2133 O O . GLU A 1 274 ? -0.096 -6.073 27.919 1.00 97.31 274 GLU A O 1
ATOM 2138 N N . THR A 1 275 ? -1.574 -4.978 29.206 1.00 92.75 275 THR A N 1
ATOM 2139 C CA . THR A 1 275 ? -1.705 -3.826 28.302 1.00 92.75 275 THR A CA 1
ATOM 2140 C C . THR A 1 275 ? -0.369 -3.115 28.116 1.00 92.75 275 THR A C 1
ATOM 2142 O O . THR A 1 275 ? 0.009 -2.831 26.982 1.00 92.75 275 THR A O 1
ATOM 2145 N N . ARG A 1 276 ? 0.418 -2.924 29.185 1.00 96.81 276 ARG A N 1
ATOM 2146 C CA . ARG A 1 276 ? 1.777 -2.374 29.084 1.00 96.81 276 ARG A CA 1
ATOM 2147 C C . ARG A 1 276 ? 2.693 -3.240 28.217 1.00 96.81 276 ARG A C 1
ATOM 2149 O O . ARG A 1 276 ? 3.394 -2.693 27.368 1.00 96.81 276 ARG A O 1
ATOM 2156 N N . ARG A 1 277 ? 2.683 -4.568 28.390 1.00 96.69 277 ARG A N 1
ATOM 2157 C CA . ARG A 1 277 ? 3.457 -5.491 27.535 1.00 96.69 277 ARG A CA 1
ATOM 2158 C C . ARG A 1 277 ? 3.008 -5.417 26.078 1.00 96.69 277 ARG A C 1
ATOM 2160 O O . ARG A 1 277 ? 3.851 -5.397 25.188 1.00 96.69 277 ARG A O 1
ATOM 2167 N N . ARG A 1 278 ? 1.698 -5.334 25.826 1.00 93.50 278 ARG A N 1
ATOM 2168 C CA . ARG A 1 278 ? 1.142 -5.188 24.476 1.00 93.50 278 ARG A CA 1
ATOM 2169 C C . ARG A 1 278 ? 1.585 -3.878 23.825 1.00 93.50 278 ARG A C 1
ATOM 2171 O O . ARG A 1 278 ? 2.019 -3.912 22.679 1.00 93.50 278 ARG A O 1
ATOM 2178 N N . CYS A 1 279 ? 1.525 -2.757 24.544 1.00 93.75 279 CYS A N 1
ATOM 2179 C CA . CYS A 1 279 ? 2.015 -1.469 24.048 1.00 93.75 279 CYS A CA 1
ATOM 2180 C C . CYS A 1 279 ? 3.507 -1.538 23.704 1.00 93.75 279 CYS A C 1
ATOM 2182 O O . CYS A 1 279 ? 3.887 -1.171 22.602 1.00 93.75 279 CYS A O 1
ATOM 2184 N N . GLN A 1 280 ? 4.331 -2.111 24.588 1.00 95.38 280 GLN A N 1
ATOM 2185 C CA . GLN A 1 280 ? 5.760 -2.301 24.321 1.00 95.38 280 GLN A CA 1
ATOM 2186 C C . GLN A 1 280 ? 6.019 -3.187 23.092 1.00 95.38 280 GLN A C 1
ATOM 2188 O O . GLN A 1 280 ? 6.908 -2.888 22.302 1.00 95.38 280 GLN A O 1
ATOM 2193 N N . GLY A 1 281 ? 5.240 -4.257 22.904 1.00 93.94 281 GLY A N 1
ATOM 2194 C CA . GLY A 1 281 ? 5.330 -5.101 21.710 1.00 93.94 281 GLY A CA 1
ATOM 2195 C C . GLY A 1 281 ? 4.993 -4.342 20.424 1.00 93.94 281 GLY A C 1
ATOM 2196 O O . GLY A 1 281 ? 5.708 -4.471 19.433 1.00 93.94 281 GLY A O 1
ATOM 2197 N N . LEU A 1 282 ? 3.949 -3.508 20.453 1.00 88.75 282 LEU A N 1
ATOM 2198 C CA . LEU A 1 282 ? 3.575 -2.653 19.324 1.00 88.75 282 LEU A CA 1
ATOM 2199 C C . LEU A 1 282 ? 4.619 -1.566 19.041 1.00 88.75 282 LEU A C 1
ATOM 2201 O O . LEU A 1 282 ? 4.893 -1.296 17.876 1.00 88.75 282 LEU A O 1
ATOM 2205 N N . ASP A 1 283 ? 5.235 -0.983 20.070 1.00 91.75 283 ASP A N 1
ATOM 2206 C CA . ASP A 1 283 ? 6.316 -0.007 19.899 1.00 91.75 283 ASP A CA 1
ATOM 2207 C C . ASP A 1 283 ? 7.545 -0.642 19.240 1.00 91.75 283 ASP A C 1
ATOM 2209 O O . ASP A 1 283 ? 8.135 -0.049 18.338 1.00 91.75 283 ASP A O 1
ATOM 2213 N N . ILE A 1 284 ? 7.919 -1.862 19.641 1.00 95.00 284 ILE A N 1
ATOM 2214 C CA . ILE A 1 284 ? 9.031 -2.599 19.022 1.00 95.00 284 ILE A CA 1
ATOM 2215 C C . ILE A 1 284 ? 8.726 -2.898 17.553 1.00 95.00 284 ILE A C 1
ATOM 2217 O O . ILE A 1 284 ? 9.593 -2.695 16.704 1.00 95.00 284 ILE A O 1
ATOM 2221 N N . GLU A 1 285 ? 7.504 -3.332 17.242 1.00 94.69 285 GLU A N 1
ATOM 2222 C CA . GLU A 1 285 ? 7.086 -3.564 15.858 1.00 94.69 285 GLU A CA 1
ATOM 2223 C C . GLU A 1 285 ? 7.086 -2.260 15.049 1.00 94.69 285 GLU A C 1
ATOM 2225 O O . GLU A 1 285 ? 7.565 -2.219 13.921 1.00 94.69 285 GLU A O 1
ATOM 2230 N N . LEU A 1 286 ? 6.645 -1.145 15.632 1.00 91.75 286 LEU A N 1
ATOM 2231 C CA . LEU A 1 286 ? 6.732 0.156 14.975 1.00 91.75 286 LEU A CA 1
ATOM 2232 C C . LEU A 1 286 ? 8.190 0.533 14.667 1.00 91.75 286 LEU A C 1
ATOM 2234 O O . LEU A 1 286 ? 8.488 0.970 13.555 1.00 91.75 286 LEU A O 1
ATOM 2238 N N . GLN A 1 287 ? 9.110 0.346 15.619 1.00 93.81 287 GLN A N 1
ATOM 2239 C CA . GLN A 1 287 ? 10.534 0.615 15.397 1.00 93.81 287 GLN A CA 1
ATOM 2240 C C . GLN A 1 287 ? 11.145 -0.319 14.345 1.00 93.81 287 GLN A C 1
ATOM 2242 O O . GLN A 1 287 ? 11.937 0.134 13.513 1.00 93.81 287 GLN A O 1
ATOM 2247 N N . SER A 1 288 ? 10.764 -1.601 14.329 1.00 92.38 288 SER A N 1
ATOM 2248 C CA . SER A 1 288 ? 11.243 -2.558 13.328 1.00 92.38 288 SER A CA 1
ATOM 2249 C C . SER A 1 288 ? 10.782 -2.147 11.924 1.00 92.38 288 SER A C 1
ATOM 2251 O O . SER A 1 288 ? 11.610 -2.049 11.015 1.00 92.38 288 SER A O 1
ATOM 2253 N N . GLN A 1 289 ? 9.510 -1.771 11.761 1.00 88.12 289 GLN A N 1
ATOM 2254 C CA . GLN A 1 289 ? 8.952 -1.311 10.489 1.00 88.12 289 GLN A CA 1
ATOM 2255 C C . GLN A 1 289 ? 9.574 0.008 10.019 1.00 88.12 289 GLN A C 1
ATOM 2257 O O . GLN A 1 289 ? 9.877 0.162 8.834 1.00 88.12 289 GLN A O 1
ATOM 2262 N N . LEU A 1 290 ? 9.836 0.952 10.930 1.00 91.62 290 LEU A N 1
ATOM 2263 C CA . LEU A 1 290 ? 10.558 2.185 10.601 1.00 91.62 290 LEU A CA 1
ATOM 2264 C C . LEU A 1 290 ? 11.988 1.900 10.121 1.00 91.62 290 LEU A C 1
ATOM 2266 O O . LEU A 1 290 ? 12.434 2.510 9.147 1.00 91.62 290 LEU A O 1
ATOM 2270 N N . SER A 1 291 ? 12.688 0.950 10.749 1.00 94.25 291 SER A N 1
ATOM 2271 C CA . SER A 1 291 ? 14.032 0.544 10.317 1.00 94.25 291 SER A CA 1
ATOM 2272 C C . SER A 1 291 ? 14.020 -0.133 8.940 1.00 94.25 291 SER A C 1
ATOM 2274 O O . SER A 1 291 ? 14.854 0.183 8.087 1.00 94.25 291 SER A O 1
ATOM 2276 N N . LEU A 1 292 ? 13.022 -0.986 8.676 1.00 92.19 292 LEU A N 1
ATOM 2277 C CA . LEU A 1 292 ? 12.826 -1.626 7.378 1.00 92.19 292 LEU A CA 1
ATOM 2278 C C . LEU A 1 292 ? 12.550 -0.580 6.296 1.00 92.19 292 LEU A C 1
ATOM 2280 O O . LEU A 1 292 ? 13.229 -0.575 5.270 1.00 92.19 292 LEU A O 1
ATOM 2284 N N . LYS A 1 293 ? 11.623 0.350 6.548 1.00 92.50 293 LYS A N 1
ATOM 2285 C CA . LYS A 1 293 ? 11.330 1.470 5.647 1.00 92.50 293 LYS A CA 1
ATOM 2286 C C . LYS A 1 293 ? 12.600 2.257 5.313 1.00 92.50 293 LYS A C 1
ATOM 2288 O O . LYS A 1 293 ? 12.886 2.462 4.137 1.00 92.50 293 LYS A O 1
ATOM 2293 N N . ALA A 1 294 ? 13.376 2.654 6.323 1.00 91.94 294 ALA A N 1
ATOM 2294 C CA . ALA A 1 294 ? 14.608 3.412 6.117 1.00 91.94 294 ALA A CA 1
ATOM 2295 C C . ALA A 1 294 ? 15.628 2.639 5.260 1.00 91.94 294 ALA A C 1
ATOM 2297 O O . ALA A 1 294 ? 16.285 3.229 4.400 1.00 91.94 294 ALA A O 1
ATOM 2298 N N . SER A 1 295 ? 15.732 1.318 5.452 1.00 93.44 295 SER A N 1
ATOM 2299 C CA . SER A 1 295 ? 16.601 0.467 4.632 1.00 93.44 295 SER A CA 1
ATOM 2300 C C . SER A 1 295 ? 16.128 0.393 3.176 1.00 93.44 295 SER A C 1
ATOM 2302 O O . SER A 1 295 ? 16.935 0.566 2.265 1.00 93.44 295 SER A O 1
ATOM 2304 N N . LEU A 1 296 ? 14.821 0.241 2.939 1.00 88.44 296 LEU A N 1
ATOM 2305 C CA . LEU A 1 296 ? 14.244 0.211 1.595 1.00 88.44 296 LEU A CA 1
ATOM 2306 C C . LEU A 1 296 ? 14.431 1.553 0.879 1.00 88.44 296 LEU A C 1
ATOM 2308 O O . LEU A 1 296 ? 14.883 1.572 -0.264 1.00 88.44 296 LEU A O 1
ATOM 2312 N N . GLU A 1 297 ? 14.184 2.674 1.559 1.00 92.06 297 GLU A N 1
ATOM 2313 C CA . GLU A 1 297 ? 14.436 4.019 1.027 1.00 92.06 297 GLU A CA 1
ATOM 2314 C C . GLU A 1 297 ? 15.918 4.255 0.703 1.00 92.06 297 GLU A C 1
ATOM 2316 O O . GLU A 1 297 ? 16.233 4.965 -0.252 1.00 92.06 297 GLU A O 1
ATOM 2321 N N . ALA A 1 298 ? 16.845 3.679 1.476 1.00 93.50 298 ALA A N 1
ATOM 2322 C CA . ALA A 1 298 ? 18.270 3.720 1.152 1.00 93.50 298 ALA A CA 1
ATOM 2323 C C . ALA A 1 298 ? 18.582 2.898 -0.108 1.00 93.50 298 ALA A C 1
ATOM 2325 O O . ALA A 1 298 ? 19.229 3.410 -1.018 1.00 93.50 298 ALA A O 1
ATOM 2326 N N . THR A 1 299 ? 18.053 1.672 -0.218 1.00 93.62 299 THR A N 1
ATOM 2327 C CA . THR A 1 299 ? 18.260 0.846 -1.421 1.00 93.62 299 THR A CA 1
ATOM 2328 C C . THR A 1 299 ? 17.658 1.468 -2.680 1.00 93.62 299 THR A C 1
ATOM 2330 O O . THR A 1 299 ? 18.263 1.379 -3.747 1.00 93.62 299 THR A O 1
ATOM 2333 N N . LEU A 1 300 ? 16.504 2.136 -2.562 1.00 90.62 300 LEU A N 1
ATOM 2334 C CA . LEU A 1 300 ? 15.879 2.866 -3.661 1.00 90.62 300 LEU A CA 1
ATOM 2335 C C . LEU A 1 300 ? 16.796 3.992 -4.142 1.00 90.62 300 LEU A C 1
ATOM 2337 O O . LEU A 1 300 ? 17.115 4.040 -5.328 1.00 90.62 300 LEU A O 1
ATOM 2341 N N . ARG A 1 301 ? 17.298 4.825 -3.220 1.00 93.25 301 ARG A N 1
ATOM 2342 C CA . ARG A 1 301 ? 18.250 5.900 -3.540 1.00 93.25 301 ARG A CA 1
ATOM 2343 C C . ARG A 1 301 ? 19.523 5.366 -4.199 1.00 93.25 301 ARG A C 1
ATOM 2345 O O . ARG A 1 301 ? 19.975 5.929 -5.191 1.00 93.25 301 ARG A O 1
ATOM 2352 N N . ASP A 1 302 ? 20.074 4.254 -3.717 1.00 94.75 302 ASP A N 1
ATOM 2353 C CA . ASP A 1 302 ? 21.258 3.628 -4.324 1.00 94.75 302 ASP A CA 1
ATOM 2354 C C . ASP A 1 302 ? 20.988 3.103 -5.743 1.00 94.75 302 ASP A C 1
ATOM 2356 O O . ASP A 1 302 ? 21.866 3.118 -6.611 1.00 94.75 302 ASP A O 1
ATOM 2360 N N . ILE A 1 303 ? 19.782 2.594 -6.003 1.00 92.38 303 ILE A N 1
ATOM 2361 C CA . ILE A 1 303 ? 19.360 2.165 -7.340 1.00 92.38 303 ILE A CA 1
ATOM 2362 C C . ILE A 1 303 ? 19.186 3.382 -8.258 1.00 92.38 303 ILE A C 1
ATOM 2364 O O . ILE A 1 303 ? 19.711 3.376 -9.371 1.00 92.38 303 ILE A O 1
ATOM 2368 N N . GLU A 1 304 ? 18.513 4.433 -7.795 1.00 92.81 304 GLU A N 1
ATOM 2369 C CA . GLU A 1 304 ? 18.317 5.682 -8.539 1.00 92.81 304 GLU A CA 1
ATOM 2370 C C . GLU A 1 304 ? 19.650 6.334 -8.917 1.00 92.81 304 GLU A C 1
ATOM 2372 O O . GLU A 1 304 ? 19.845 6.697 -10.076 1.00 92.81 304 GLU A O 1
ATOM 2377 N N . ILE A 1 305 ? 20.600 6.417 -7.978 1.00 94.12 305 ILE A N 1
ATOM 2378 C CA . ILE A 1 305 ? 21.944 6.954 -8.232 1.00 94.12 305 ILE A CA 1
ATOM 2379 C C . ILE A 1 305 ? 22.667 6.116 -9.292 1.00 94.12 305 ILE A C 1
ATOM 2381 O O . ILE A 1 305 ? 23.246 6.678 -10.222 1.00 94.12 305 ILE A O 1
ATOM 2385 N N . ARG A 1 306 ? 22.608 4.780 -9.208 1.00 95.31 306 ARG A N 1
ATOM 2386 C CA . ARG A 1 306 ? 23.220 3.897 -10.216 1.00 95.31 306 ARG A CA 1
ATOM 2387 C C . ARG A 1 306 ? 22.611 4.096 -11.600 1.00 95.31 306 ARG A C 1
ATOM 2389 O O . ARG A 1 306 ? 23.355 4.223 -12.568 1.00 95.31 306 ARG A O 1
ATOM 2396 N N . TYR A 1 307 ? 21.284 4.166 -11.705 1.00 92.06 307 TYR A N 1
ATOM 2397 C CA . TYR A 1 307 ? 20.626 4.426 -12.986 1.00 92.06 307 TYR A CA 1
ATOM 2398 C C . TYR A 1 307 ? 20.941 5.817 -13.529 1.00 92.06 307 TYR A C 1
ATOM 2400 O O . TYR A 1 307 ? 21.162 5.954 -14.728 1.00 92.06 307 TYR A O 1
ATOM 2408 N N . ASN A 1 308 ? 21.016 6.833 -12.669 1.00 96.00 308 ASN A N 1
ATOM 2409 C CA . ASN A 1 308 ? 21.421 8.177 -13.067 1.00 96.00 308 ASN A CA 1
ATOM 2410 C C . ASN A 1 308 ? 22.849 8.174 -13.642 1.00 96.00 308 ASN A C 1
ATOM 2412 O O . ASN A 1 308 ? 23.071 8.708 -14.724 1.00 96.00 308 ASN A O 1
ATOM 2416 N N . MET A 1 309 ? 23.787 7.475 -12.994 1.00 95.31 309 MET A N 1
ATOM 2417 C CA . MET A 1 309 ? 25.150 7.310 -13.508 1.00 95.31 309 MET A CA 1
ATOM 2418 C C . MET A 1 309 ? 25.189 6.598 -14.867 1.00 95.31 309 MET A C 1
ATOM 2420 O O . MET A 1 309 ? 25.945 7.011 -15.743 1.00 95.31 309 MET A O 1
ATOM 2424 N N . GLU A 1 310 ? 24.396 5.542 -15.069 1.00 94.69 310 GLU A N 1
ATOM 2425 C CA . GLU A 1 310 ? 24.308 4.873 -16.376 1.00 94.69 310 GLU A CA 1
ATOM 2426 C C . GLU A 1 310 ? 23.703 5.788 -17.449 1.00 94.69 310 GLU A C 1
ATOM 2428 O O . GLU A 1 310 ? 24.228 5.863 -18.559 1.00 94.69 310 GLU A O 1
ATOM 2433 N N . MET A 1 311 ? 22.650 6.540 -17.119 1.00 93.50 311 MET A N 1
ATOM 2434 C CA . MET A 1 311 ? 22.065 7.526 -18.031 1.00 93.50 311 MET A CA 1
ATOM 2435 C C . MET A 1 311 ? 23.067 8.611 -18.414 1.00 93.50 311 MET A C 1
ATOM 2437 O O . MET A 1 311 ? 23.170 8.947 -19.592 1.00 93.50 311 MET A O 1
ATOM 2441 N N . GLU A 1 312 ? 23.851 9.108 -17.459 1.00 97.44 312 GLU A N 1
ATOM 2442 C CA . GLU A 1 312 ? 24.876 10.112 -17.732 1.00 97.44 312 GLU A CA 1
ATOM 2443 C C . GLU A 1 312 ? 25.978 9.560 -18.646 1.00 97.44 312 GLU A C 1
ATOM 2445 O O . GLU A 1 312 ? 26.395 10.238 -19.583 1.00 97.44 312 GLU A O 1
ATOM 2450 N N . LYS A 1 313 ? 26.387 8.294 -18.475 1.00 97.19 313 LYS A N 1
ATOM 2451 C CA . LYS A 1 313 ? 27.319 7.635 -19.411 1.00 97.19 313 LYS A CA 1
ATOM 2452 C C . LYS A 1 313 ? 26.771 7.615 -20.838 1.00 97.19 313 LYS A C 1
ATOM 2454 O O . LYS A 1 313 ? 27.503 7.944 -21.772 1.00 97.19 313 LYS A O 1
ATOM 2459 N N . TYR A 1 314 ? 25.502 7.245 -21.024 1.00 96.19 314 TYR A N 1
ATOM 2460 C CA . TYR A 1 314 ? 24.877 7.270 -22.350 1.00 96.19 314 TYR A CA 1
ATOM 2461 C C . TYR A 1 314 ? 24.750 8.694 -22.896 1.00 96.19 314 TYR A C 1
ATOM 2463 O O . TYR A 1 314 ? 25.006 8.910 -24.079 1.00 96.19 314 TYR A O 1
ATOM 2471 N N . ASN A 1 315 ? 24.423 9.667 -22.046 1.00 96.00 315 ASN A N 1
ATOM 2472 C CA . ASN A 1 315 ? 24.338 11.075 -22.418 1.00 96.00 315 ASN A CA 1
ATOM 2473 C C . ASN A 1 315 ? 25.687 11.604 -22.931 1.00 96.00 315 ASN A C 1
ATOM 2475 O O . ASN A 1 315 ? 25.743 12.200 -24.003 1.00 96.00 315 ASN A O 1
ATOM 2479 N N . VAL A 1 316 ? 26.794 11.285 -22.250 1.00 98.00 316 VAL A N 1
ATOM 2480 C CA . VAL A 1 316 ? 28.152 11.630 -22.710 1.00 98.00 316 VAL A CA 1
ATOM 2481 C C . VAL A 1 316 ? 28.446 11.042 -24.094 1.00 98.00 316 VAL A C 1
ATOM 2483 O O . VAL A 1 316 ? 28.991 11.733 -24.955 1.00 98.00 316 VAL A O 1
ATOM 2486 N N . ILE A 1 317 ? 28.065 9.784 -24.344 1.00 98.06 317 ILE A N 1
ATOM 2487 C CA . ILE A 1 317 ? 28.248 9.147 -25.659 1.00 98.06 317 ILE A CA 1
ATOM 2488 C C . ILE A 1 317 ? 27.413 9.861 -26.727 1.00 98.06 317 ILE A C 1
ATOM 2490 O O . ILE A 1 317 ? 27.919 10.129 -27.816 1.00 98.06 317 ILE A O 1
ATOM 2494 N N . ILE A 1 318 ? 26.157 10.196 -26.423 1.00 97.19 318 ILE A N 1
ATOM 2495 C CA . ILE A 1 318 ? 25.270 10.916 -27.343 1.00 97.19 318 ILE A CA 1
ATOM 2496 C C . ILE A 1 318 ? 25.855 12.286 -27.686 1.00 97.19 318 ILE A C 1
ATOM 2498 O O . ILE A 1 318 ? 25.951 12.611 -28.867 1.00 97.19 318 ILE A O 1
ATOM 2502 N N . VAL A 1 319 ? 26.283 13.063 -26.688 1.00 98.06 319 VAL A N 1
ATOM 2503 C CA . VAL A 1 319 ? 26.877 14.393 -26.893 1.00 98.06 319 VAL A CA 1
ATOM 2504 C C . VAL A 1 319 ? 28.138 14.299 -27.748 1.00 98.06 319 VAL A C 1
ATOM 2506 O O . VAL A 1 319 ? 28.288 15.058 -28.702 1.00 98.06 319 VAL A O 1
ATOM 2509 N N . ARG A 1 320 ? 29.007 13.317 -27.484 1.00 98.25 320 ARG A N 1
ATOM 2510 C CA . ARG A 1 320 ? 30.200 13.085 -28.304 1.00 98.25 320 ARG A CA 1
ATOM 2511 C C . ARG A 1 320 ? 29.849 12.753 -29.757 1.00 98.25 320 ARG A C 1
ATOM 2513 O O . ARG A 1 320 ? 30.443 13.311 -30.671 1.00 98.25 320 ARG A O 1
ATOM 2520 N N . LEU A 1 321 ? 28.893 11.853 -29.990 1.00 97.62 321 LEU A N 1
ATOM 2521 C CA . LEU A 1 321 ? 28.467 11.499 -31.350 1.00 97.62 321 LEU A CA 1
ATOM 2522 C C . LEU A 1 321 ? 27.803 12.682 -32.066 1.00 97.62 321 LEU A C 1
ATOM 2524 O O . LEU A 1 321 ? 27.971 12.849 -33.272 1.00 97.62 321 LEU A O 1
ATOM 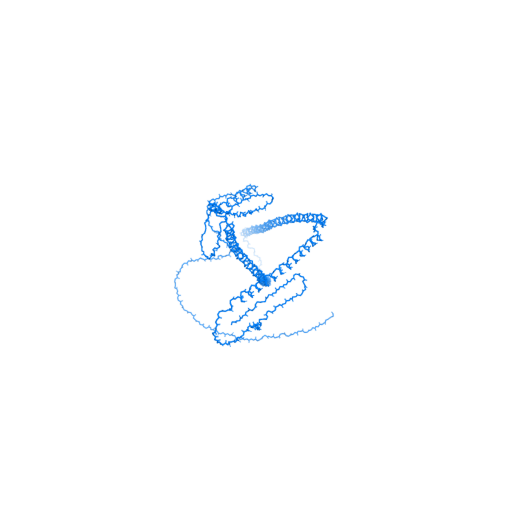2528 N N . GLN A 1 322 ? 27.062 13.517 -31.334 1.00 96.75 322 GLN A N 1
ATOM 2529 C CA . GLN A 1 322 ? 26.514 14.764 -31.863 1.00 96.75 322 GLN A CA 1
ATOM 2530 C C . GLN A 1 322 ? 27.633 15.722 -32.283 1.00 96.75 322 GLN A C 1
ATOM 2532 O O . GLN A 1 322 ? 27.542 16.288 -33.367 1.00 96.75 322 GLN A O 1
ATOM 2537 N N . GLU A 1 323 ? 28.689 15.865 -31.482 1.00 97.75 323 GLU A N 1
ATOM 2538 C CA . GLU A 1 323 ? 29.863 16.681 -31.816 1.00 97.75 323 GLU A CA 1
ATOM 2539 C C . GLU A 1 323 ? 30.626 16.139 -33.038 1.00 97.75 323 GLU A C 1
ATOM 2541 O O . GLU A 1 323 ? 30.975 16.894 -33.943 1.00 97.75 323 GLU A O 1
ATOM 2546 N N . GLU A 1 324 ? 30.824 14.822 -33.135 1.00 97.94 324 GLU A N 1
ATOM 2547 C CA . GLU A 1 324 ? 31.436 14.199 -34.319 1.00 97.94 324 GLU A CA 1
ATOM 2548 C C . GLU A 1 324 ? 30.583 14.443 -35.585 1.00 97.94 324 GLU A C 1
ATOM 2550 O O . GLU A 1 324 ? 31.114 14.766 -36.651 1.00 97.94 324 GLU A O 1
ATOM 2555 N N . LEU A 1 325 ? 29.250 14.370 -35.478 1.00 97.75 325 LEU A N 1
ATOM 2556 C CA . LEU A 1 325 ? 28.338 14.684 -36.584 1.00 97.75 325 LEU A CA 1
ATOM 2557 C C . LEU A 1 325 ? 28.362 16.164 -36.978 1.00 97.75 325 LEU A C 1
ATOM 2559 O O . LEU A 1 325 ? 28.295 16.473 -38.173 1.00 97.75 325 LEU A O 1
ATOM 2563 N N . THR A 1 326 ? 28.426 17.088 -36.014 1.00 97.69 326 THR A N 1
ATOM 2564 C CA . THR A 1 326 ? 28.517 18.519 -36.327 1.00 97.69 326 THR A CA 1
ATOM 2565 C C . THR A 1 326 ? 29.841 18.845 -37.004 1.00 97.69 326 THR A C 1
ATOM 2567 O O . THR A 1 326 ? 29.812 19.567 -38.000 1.00 97.69 326 THR A O 1
ATOM 2570 N N . LEU A 1 327 ? 30.952 18.252 -36.557 1.00 98.19 327 LEU A N 1
ATOM 2571 C CA . LEU A 1 327 ? 32.268 18.392 -37.184 1.00 98.19 327 LEU A CA 1
ATOM 2572 C C . LEU A 1 327 ? 32.251 17.929 -38.650 1.00 98.19 327 LEU A C 1
ATOM 2574 O O . LEU A 1 327 ? 32.597 18.689 -39.553 1.00 98.19 327 LEU A O 1
ATOM 2578 N N . ILE A 1 328 ? 31.762 16.713 -38.917 1.00 97.81 328 ILE A N 1
ATOM 2579 C CA . ILE A 1 328 ? 31.667 16.185 -40.288 1.00 97.81 328 ILE A CA 1
ATOM 2580 C C . ILE A 1 328 ? 30.780 17.088 -41.153 1.00 97.81 328 ILE A C 1
ATOM 2582 O O . ILE A 1 328 ? 31.091 17.360 -42.313 1.00 97.81 328 ILE A O 1
ATOM 2586 N N . ARG A 1 329 ? 29.673 17.596 -40.600 1.00 97.94 329 ARG A N 1
ATOM 2587 C CA . ARG A 1 329 ? 28.791 18.520 -41.319 1.00 97.94 329 ARG A CA 1
ATOM 2588 C C . ARG A 1 329 ? 29.497 19.832 -41.658 1.00 97.94 329 ARG A C 1
ATOM 2590 O O . ARG A 1 329 ? 29.295 20.338 -42.763 1.00 97.94 329 ARG A O 1
ATOM 2597 N N . THR A 1 330 ? 30.294 20.388 -40.746 1.00 97.88 330 THR A N 1
ATOM 2598 C CA . THR A 1 330 ? 31.069 21.606 -41.015 1.00 97.88 330 THR A CA 1
ATOM 2599 C C . THR A 1 330 ? 32.160 21.370 -42.051 1.00 97.88 330 THR A C 1
ATOM 2601 O O . THR A 1 330 ? 32.323 22.211 -42.934 1.00 97.88 330 THR A O 1
ATOM 2604 N N . ASP A 1 331 ? 32.823 20.214 -42.019 1.00 98.12 331 ASP A N 1
ATOM 2605 C CA . ASP A 1 331 ? 33.851 19.841 -42.994 1.00 98.12 331 ASP A CA 1
ATOM 2606 C C . ASP A 1 331 ? 33.254 19.676 -44.395 1.00 98.12 331 ASP A C 1
ATOM 2608 O O . ASP A 1 331 ? 33.762 20.249 -45.356 1.00 98.12 331 ASP A O 1
ATOM 2612 N N . ILE A 1 332 ? 32.110 18.992 -44.516 1.00 97.31 332 ILE A N 1
ATOM 2613 C CA . ILE A 1 332 ? 31.382 18.881 -45.789 1.00 97.31 332 ILE A CA 1
ATOM 2614 C C . ILE A 1 332 ? 31.002 20.269 -46.307 1.00 97.31 332 ILE A C 1
ATOM 2616 O O . ILE A 1 332 ? 31.195 20.563 -47.483 1.00 97.31 332 ILE A O 1
ATOM 2620 N N . GLN A 1 333 ? 30.478 21.146 -45.446 1.00 97.19 333 GLN A N 1
ATOM 2621 C CA . GLN A 1 333 ? 30.153 22.517 -45.846 1.00 97.19 333 GLN A CA 1
ATOM 2622 C C . GLN A 1 333 ? 31.391 23.299 -46.297 1.00 97.19 333 GLN A C 1
ATOM 2624 O O . GLN A 1 333 ? 31.290 24.093 -47.229 1.00 97.19 333 GLN A O 1
ATOM 2629 N N . HIS A 1 334 ? 32.540 23.097 -45.652 1.00 97.69 334 HIS A N 1
ATOM 2630 C CA . HIS A 1 334 ? 33.801 23.710 -46.053 1.00 97.69 334 HIS A CA 1
ATOM 2631 C C . HIS A 1 334 ? 34.251 23.213 -47.429 1.00 97.69 334 HIS A C 1
ATOM 2633 O O . HIS A 1 334 ? 34.423 24.029 -48.332 1.00 97.69 334 HIS A O 1
ATOM 2639 N N . SER A 1 335 ? 34.344 21.894 -47.624 1.00 96.94 335 SER A N 1
ATOM 2640 C CA . SER A 1 335 ? 34.716 21.306 -48.914 1.00 96.94 335 SER A CA 1
ATOM 2641 C C . SER A 1 335 ? 33.768 21.737 -50.029 1.00 96.94 335 SER A C 1
ATOM 2643 O O . SER A 1 335 ? 34.230 22.088 -51.108 1.00 96.94 335 SER A O 1
ATOM 2645 N N . THR A 1 336 ? 32.455 21.792 -49.784 1.00 97.94 336 THR A N 1
ATOM 2646 C CA . THR A 1 336 ? 31.489 22.302 -50.770 1.00 97.94 336 THR A CA 1
ATOM 2647 C C . THR A 1 336 ? 31.811 23.736 -51.193 1.00 97.94 336 THR A C 1
ATOM 2649 O O . THR A 1 336 ? 31.815 24.016 -52.388 1.00 97.94 336 THR A O 1
ATOM 2652 N N . ARG A 1 337 ? 32.156 24.631 -50.255 1.00 97.44 337 ARG A N 1
ATOM 2653 C CA . ARG A 1 337 ? 32.557 26.011 -50.592 1.00 97.44 337 ARG A CA 1
ATOM 2654 C C . ARG A 1 337 ? 33.856 26.057 -51.398 1.00 97.44 337 ARG A C 1
ATOM 2656 O O . ARG A 1 337 ? 33.966 26.858 -52.323 1.00 97.44 337 ARG A O 1
ATOM 2663 N N . GLU A 1 338 ? 34.833 25.213 -51.074 1.00 97.50 338 GLU A N 1
ATOM 2664 C CA . GLU A 1 338 ? 36.080 25.113 -51.844 1.00 97.50 338 GLU A CA 1
ATOM 2665 C C . GLU A 1 338 ? 35.829 24.596 -53.266 1.00 97.50 338 GLU A C 1
ATOM 2667 O O . GLU A 1 338 ? 36.371 25.147 -54.224 1.00 97.50 338 GLU A O 1
ATOM 2672 N N . TYR A 1 339 ? 34.961 23.591 -53.423 1.00 97.69 339 TYR A N 1
ATOM 2673 C CA . TYR A 1 339 ? 34.548 23.088 -54.733 1.00 97.69 339 TYR A CA 1
ATOM 2674 C C . TYR A 1 339 ? 33.799 24.146 -55.542 1.00 97.69 339 TYR A C 1
ATOM 2676 O O . TYR A 1 339 ? 34.089 24.314 -56.724 1.00 97.69 339 TYR A O 1
ATOM 2684 N N . GLU A 1 340 ? 32.882 24.895 -54.927 1.00 97.06 340 GLU A N 1
ATOM 2685 C CA . GLU A 1 340 ? 32.205 26.027 -55.570 1.00 97.06 340 GLU A CA 1
ATOM 2686 C C . GLU A 1 340 ? 33.208 27.104 -56.005 1.00 97.06 340 GLU A C 1
ATOM 2688 O O . GLU A 1 340 ? 33.120 27.631 -57.115 1.00 97.06 340 GLU A O 1
ATOM 2693 N N . HIS A 1 341 ? 34.203 27.415 -55.171 1.00 96.94 341 HIS A N 1
ATOM 2694 C CA . HIS A 1 341 ? 35.252 28.372 -55.512 1.00 96.94 341 HIS A CA 1
ATOM 2695 C C . HIS A 1 341 ? 36.110 27.899 -56.693 1.00 96.94 341 HIS A C 1
ATOM 2697 O O . HIS A 1 341 ? 36.325 28.656 -57.643 1.00 96.94 341 HIS A O 1
ATOM 2703 N N . LEU A 1 342 ? 36.552 26.639 -56.673 1.00 97.69 342 LEU A N 1
ATOM 2704 C CA . LEU A 1 342 ? 37.330 26.047 -57.757 1.00 97.69 342 LEU A CA 1
ATOM 2705 C C . LEU A 1 342 ? 36.520 25.975 -59.055 1.00 97.69 342 LEU A C 1
ATOM 2707 O O . LEU A 1 342 ? 37.042 26.294 -60.123 1.00 97.69 342 LEU A O 1
ATOM 2711 N N . LEU A 1 343 ? 35.237 25.618 -58.967 1.00 96.81 343 LEU A N 1
ATOM 2712 C CA . LEU A 1 343 ? 34.321 25.617 -60.102 1.00 96.81 343 LEU A CA 1
ATOM 2713 C C . LEU A 1 343 ? 34.188 27.022 -60.699 1.00 96.81 343 LEU A C 1
ATOM 2715 O O . LEU A 1 343 ? 34.281 27.172 -61.914 1.00 96.81 343 LEU A O 1
ATOM 2719 N N . ASN A 1 344 ? 34.048 28.055 -59.866 1.00 97.06 344 ASN A N 1
ATOM 2720 C CA . ASN A 1 344 ? 33.993 29.442 -60.326 1.00 97.06 344 ASN A CA 1
ATOM 2721 C C . ASN A 1 344 ? 35.279 29.868 -61.054 1.00 97.06 344 ASN A C 1
ATOM 2723 O O . ASN A 1 344 ? 35.200 30.546 -62.077 1.00 97.06 344 ASN A O 1
ATOM 2727 N N . ILE A 1 345 ? 36.462 29.471 -60.568 1.00 97.25 345 ILE A N 1
ATOM 2728 C CA . ILE A 1 345 ? 37.736 29.726 -61.266 1.00 97.25 345 ILE A CA 1
ATOM 2729 C C . ILE A 1 345 ? 37.777 28.975 -62.597 1.00 97.25 345 ILE A C 1
ATOM 2731 O O . ILE A 1 345 ? 38.126 29.560 -63.617 1.00 97.25 345 ILE A O 1
ATOM 2735 N N . LYS A 1 346 ? 37.385 27.698 -62.606 1.00 97.19 346 LYS A N 1
ATOM 2736 C CA . LYS A 1 346 ? 37.344 26.868 -63.813 1.00 97.19 346 LYS A CA 1
ATOM 2737 C C . LYS A 1 346 ? 36.438 27.477 -64.882 1.00 97.19 346 LYS A C 1
ATOM 2739 O O . LYS A 1 346 ? 36.862 27.584 -66.023 1.00 97.19 346 LYS A O 1
ATOM 2744 N N . VAL A 1 347 ? 35.245 27.945 -64.510 1.00 96.75 347 VAL A N 1
ATOM 2745 C CA . VAL A 1 347 ? 34.324 28.636 -65.430 1.00 96.75 347 VAL A CA 1
ATOM 2746 C C . VAL A 1 347 ? 34.945 29.927 -65.982 1.00 96.75 347 VAL A C 1
ATOM 2748 O O . VAL A 1 347 ? 34.841 30.182 -67.178 1.00 96.75 347 VAL A O 1
ATOM 2751 N N . LYS A 1 348 ? 35.641 30.720 -65.152 1.00 97.06 348 LYS A N 1
ATOM 2752 C CA . LYS A 1 348 ? 36.355 31.926 -65.617 1.00 97.06 348 LYS A CA 1
ATOM 2753 C C . LYS A 1 348 ? 37.470 31.596 -66.610 1.00 97.06 348 LYS A C 1
ATOM 2755 O O . LYS A 1 348 ? 37.548 32.224 -67.658 1.00 97.06 348 LYS A O 1
ATOM 2760 N N . LEU A 1 349 ? 38.294 30.594 -66.307 1.00 96.62 349 LEU A N 1
ATOM 2761 C CA . LEU A 1 349 ? 39.370 30.154 -67.196 1.00 96.62 349 LEU A CA 1
ATOM 2762 C C . LEU A 1 349 ? 38.829 29.582 -68.511 1.00 96.62 349 LEU A C 1
ATOM 2764 O O . LEU A 1 349 ? 39.413 29.811 -69.563 1.00 96.62 349 LEU A O 1
ATOM 2768 N N . GLU A 1 350 ? 37.710 28.857 -68.482 1.00 95.12 350 GLU A N 1
ATOM 2769 C CA . GLU A 1 350 ? 37.052 28.383 -69.703 1.00 95.12 350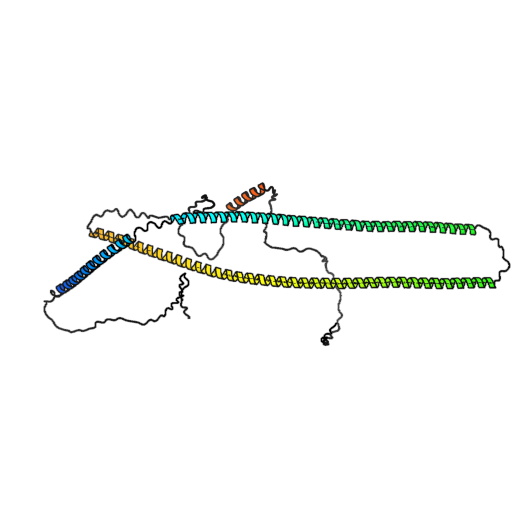 GLU A CA 1
ATOM 2770 C C . GLU A 1 350 ? 36.554 29.537 -70.576 1.00 95.12 350 GLU A C 1
ATOM 2772 O O . GLU A 1 350 ? 36.716 29.470 -71.794 1.00 95.12 350 GLU A O 1
ATOM 2777 N N . ALA A 1 351 ? 36.018 30.603 -69.973 1.00 94.00 351 ALA A N 1
ATOM 2778 C CA . ALA A 1 351 ? 35.644 31.816 -70.695 1.00 94.00 351 ALA A CA 1
ATOM 2779 C C . ALA A 1 351 ? 36.869 32.520 -71.309 1.00 94.00 351 ALA A C 1
ATOM 2781 O O . ALA A 1 351 ? 36.834 32.895 -72.478 1.00 94.00 351 ALA A O 1
ATOM 2782 N N . GLU A 1 352 ? 37.979 32.633 -70.571 1.00 95.81 352 GLU A N 1
ATOM 2783 C CA . GLU A 1 352 ? 39.238 33.183 -71.098 1.00 95.81 352 GLU A CA 1
ATOM 2784 C C . GLU A 1 352 ? 39.791 32.344 -72.260 1.00 95.81 352 GLU A C 1
ATOM 2786 O O . GLU A 1 352 ? 40.182 32.894 -73.283 1.00 95.81 352 GLU A O 1
ATOM 2791 N N . ILE A 1 353 ? 39.789 31.010 -72.149 1.00 92.44 353 ILE A N 1
ATOM 2792 C CA . ILE A 1 353 ? 40.220 30.110 -73.232 1.00 92.44 353 ILE A CA 1
ATOM 2793 C C . ILE A 1 353 ? 39.311 30.244 -74.456 1.00 92.44 353 ILE A C 1
ATOM 2795 O O . ILE A 1 353 ? 39.812 30.228 -75.580 1.00 92.44 353 ILE A O 1
ATOM 2799 N N . ALA A 1 354 ? 37.995 30.353 -74.260 1.00 92.31 354 ALA A N 1
ATOM 2800 C CA . ALA A 1 354 ? 37.053 30.576 -75.352 1.00 92.31 354 ALA A CA 1
ATOM 2801 C C . ALA A 1 354 ? 37.348 31.899 -76.075 1.00 92.31 354 ALA A C 1
ATOM 2803 O O . ALA A 1 354 ? 37.418 31.917 -77.303 1.00 92.31 354 ALA A O 1
ATOM 2804 N N . GLU A 1 355 ? 37.629 32.967 -75.326 1.00 89.19 355 GLU A N 1
ATOM 2805 C CA . GLU A 1 355 ? 38.016 34.260 -75.891 1.00 89.19 355 GLU A CA 1
ATOM 2806 C C . GLU A 1 355 ? 39.378 34.198 -76.603 1.00 89.19 355 GLU A C 1
ATOM 2808 O O . GLU A 1 355 ? 39.523 34.705 -77.713 1.00 89.19 355 GLU A O 1
ATOM 2813 N N . TYR A 1 356 ? 40.374 33.510 -76.034 1.00 93.81 356 TYR A N 1
ATOM 2814 C CA . TYR A 1 356 ? 41.660 33.301 -76.706 1.00 93.81 356 TYR A CA 1
ATOM 2815 C C . TYR A 1 356 ? 41.515 32.513 -78.011 1.00 93.81 356 TYR A C 1
ATOM 2817 O O . TYR A 1 356 ? 42.180 32.847 -78.990 1.00 93.81 356 TYR A O 1
ATOM 2825 N N . ARG A 1 357 ? 40.647 31.493 -78.056 1.00 89.56 357 ARG A N 1
ATOM 2826 C CA . ARG A 1 357 ? 40.330 30.760 -79.294 1.00 89.56 357 ARG A CA 1
ATOM 2827 C C . ARG A 1 357 ? 39.683 31.678 -80.326 1.00 89.56 357 ARG A C 1
ATOM 2829 O O . ARG A 1 357 ? 40.160 31.719 -81.452 1.00 89.56 357 ARG A O 1
ATOM 2836 N N . ARG A 1 358 ? 38.702 32.490 -79.918 1.00 89.00 358 ARG A N 1
ATOM 2837 C CA . ARG A 1 358 ? 38.058 33.497 -80.777 1.00 89.00 358 ARG A CA 1
ATOM 2838 C C . ARG A 1 358 ? 39.073 34.465 -81.399 1.00 89.00 358 ARG A C 1
ATOM 2840 O O . ARG A 1 358 ? 38.998 34.756 -82.588 1.00 89.00 358 ARG A O 1
ATOM 2847 N N . LEU A 1 359 ? 40.042 34.942 -80.612 1.00 86.19 359 LEU A N 1
ATOM 2848 C CA . LEU A 1 359 ? 41.106 35.833 -81.090 1.00 86.19 359 LEU A CA 1
ATOM 2849 C C . LEU A 1 359 ? 42.103 35.133 -82.032 1.00 86.19 359 LEU A C 1
ATOM 2851 O O . LEU A 1 359 ? 42.579 35.765 -82.974 1.00 86.19 359 LEU A O 1
ATOM 2855 N N . LEU A 1 360 ? 42.432 33.857 -81.792 1.00 82.50 360 LEU A N 1
ATOM 2856 C CA . LEU A 1 360 ? 43.340 33.080 -82.650 1.00 82.50 360 LEU A CA 1
ATOM 2857 C C . LEU A 1 360 ? 42.700 32.649 -83.973 1.00 82.50 360 LEU A C 1
ATOM 2859 O O . LEU A 1 360 ? 43.392 32.622 -84.989 1.00 82.50 360 LEU A O 1
ATOM 2863 N N . ASP A 1 361 ? 41.403 32.339 -83.968 1.00 77.50 361 ASP A N 1
ATOM 2864 C CA . ASP A 1 361 ? 40.658 31.916 -85.158 1.00 77.50 361 ASP A CA 1
ATOM 2865 C C . ASP A 1 361 ? 40.418 33.077 -86.148 1.00 77.50 361 ASP A C 1
ATOM 2867 O O . ASP A 1 361 ? 39.881 32.877 -87.236 1.00 77.50 361 ASP A O 1
ATOM 2871 N N . GLY A 1 362 ? 40.889 34.291 -85.828 1.00 61.16 362 GLY A N 1
ATOM 2872 C CA . GLY A 1 362 ? 40.932 35.419 -86.761 1.00 61.16 362 GLY A CA 1
ATOM 2873 C C . GLY A 1 362 ? 39.564 36.013 -87.092 1.00 61.16 362 GLY A C 1
ATOM 2874 O O . GLY A 1 362 ? 39.453 36.789 -88.042 1.00 61.16 362 GLY A O 1
ATOM 2875 N N . GLU A 1 363 ? 38.530 35.695 -86.313 1.00 55.06 363 GLU A N 1
ATOM 2876 C CA . GLU A 1 363 ? 37.197 36.264 -86.485 1.00 55.06 363 GLU A CA 1
ATOM 2877 C C . GLU A 1 363 ? 37.150 37.659 -85.843 1.00 55.06 363 GLU A C 1
ATOM 2879 O O . GLU A 1 363 ? 36.770 37.874 -84.688 1.00 55.06 363 GLU A O 1
ATOM 2884 N N . ALA A 1 364 ? 37.589 38.647 -86.619 1.00 48.50 364 ALA A N 1
ATOM 2885 C CA . ALA A 1 364 ? 37.353 40.058 -86.357 1.00 48.50 364 ALA A CA 1
ATOM 2886 C C . ALA A 1 364 ? 35.890 40.437 -86.647 1.00 48.50 364 ALA A C 1
ATOM 2888 O O . ALA A 1 364 ? 35.645 41.392 -87.370 1.00 48.50 364 ALA A O 1
ATOM 2889 N N . ASP A 1 365 ? 34.926 39.730 -86.059 1.00 49.78 365 ASP A N 1
ATOM 2890 C CA . ASP A 1 365 ? 33.533 40.166 -86.019 1.00 49.78 365 ASP A CA 1
ATOM 2891 C C . ASP A 1 365 ? 33.154 40.428 -84.560 1.00 49.78 365 ASP A C 1
ATOM 2893 O O . ASP A 1 365 ? 32.737 39.555 -83.800 1.00 49.78 365 ASP A O 1
ATOM 2897 N N . PHE A 1 366 ? 33.338 41.683 -84.145 1.00 48.00 366 PHE A N 1
ATOM 2898 C CA . PHE A 1 366 ? 32.742 42.220 -82.926 1.00 48.00 366 PHE A CA 1
ATOM 2899 C C . PHE A 1 366 ? 31.214 42.224 -83.083 1.00 48.00 366 PHE A C 1
ATOM 2901 O O . PHE A 1 366 ? 30.618 43.235 -83.457 1.00 48.00 366 PHE A O 1
ATOM 2908 N N . GLN A 1 367 ? 30.561 41.101 -82.781 1.00 44.03 367 GLN A N 1
ATOM 2909 C CA . GLN A 1 367 ? 29.125 41.083 -82.528 1.00 44.03 367 GLN A CA 1
ATOM 2910 C C . GLN A 1 367 ? 28.859 41.269 -81.035 1.00 44.03 367 GLN A C 1
ATOM 2912 O O . GLN A 1 367 ? 29.035 40.386 -80.201 1.00 44.03 367 GLN A O 1
ATOM 2917 N N . LEU A 1 368 ? 28.426 42.489 -80.737 1.00 48.34 368 LEU A N 1
ATOM 2918 C CA . LEU A 1 368 ? 27.931 43.025 -79.477 1.00 48.34 368 LEU A CA 1
ATOM 2919 C C . LEU A 1 368 ? 26.654 42.297 -78.994 1.00 48.34 368 LEU A C 1
ATOM 2921 O O . LEU A 1 368 ? 25.606 42.922 -78.888 1.00 48.34 368 LEU A O 1
ATOM 2925 N N . ASN A 1 369 ? 26.712 40.989 -78.731 1.00 50.38 369 ASN A N 1
ATOM 2926 C CA . ASN A 1 369 ? 25.558 40.215 -78.243 1.00 50.38 369 ASN A CA 1
ATOM 2927 C C . ASN A 1 369 ? 25.801 39.499 -76.904 1.00 50.38 369 ASN A C 1
ATOM 2929 O O . ASN A 1 369 ? 24.837 39.093 -76.264 1.00 50.38 369 ASN A O 1
ATOM 2933 N N . ASP A 1 370 ? 27.039 39.428 -76.407 1.00 46.56 370 ASP A N 1
ATOM 2934 C CA . ASP A 1 370 ? 27.346 38.683 -75.171 1.00 46.56 370 ASP A CA 1
ATOM 2935 C C . ASP A 1 370 ? 27.148 39.494 -73.871 1.00 46.56 370 ASP A C 1
ATOM 2937 O O . ASP A 1 370 ? 27.396 39.025 -72.763 1.00 46.56 370 ASP A O 1
ATOM 2941 N N . ALA A 1 371 ? 26.645 40.729 -73.984 1.00 47.38 371 ALA A N 1
ATOM 2942 C CA . ALA A 1 371 ? 26.288 41.569 -72.838 1.00 47.38 371 ALA A CA 1
ATOM 2943 C C . ALA A 1 371 ? 24.870 41.303 -72.291 1.00 47.38 371 ALA A C 1
ATOM 2945 O O . ALA A 1 371 ? 24.457 41.952 -71.327 1.00 47.38 371 ALA A O 1
ATOM 2946 N N . VAL A 1 372 ? 24.103 40.376 -72.877 1.00 49.56 372 VAL A N 1
ATOM 2947 C CA . VAL A 1 372 ? 22.704 40.137 -72.489 1.00 49.56 372 VAL A CA 1
ATOM 2948 C C . VAL A 1 372 ? 22.398 38.645 -72.416 1.00 49.56 372 VAL A C 1
ATOM 2950 O O . VAL A 1 372 ? 21.579 38.150 -73.170 1.00 49.56 372 VAL A O 1
ATOM 2953 N N . ASP A 1 373 ? 23.037 37.924 -71.495 1.00 44.84 373 ASP A N 1
ATOM 2954 C CA . ASP A 1 373 ? 22.367 36.820 -70.786 1.00 44.84 373 ASP A CA 1
ATOM 2955 C C . ASP A 1 373 ? 23.155 36.348 -69.551 1.00 44.84 373 ASP A C 1
ATOM 2957 O O . ASP A 1 373 ? 23.342 35.166 -69.284 1.00 44.84 373 ASP A O 1
ATOM 2961 N N . SER A 1 374 ? 23.523 37.287 -68.672 1.00 44.41 374 SER A N 1
ATOM 2962 C CA . SER A 1 374 ? 23.631 36.960 -67.241 1.00 44.41 374 SER A CA 1
ATOM 2963 C C . SER A 1 374 ? 22.237 36.940 -66.610 1.00 44.41 374 SER A C 1
ATOM 2965 O O . SER A 1 374 ? 21.925 37.701 -65.692 1.00 44.41 374 SER A O 1
ATOM 2967 N N . LYS A 1 375 ? 21.361 36.052 -67.092 1.00 43.31 375 LYS A N 1
ATOM 2968 C CA . LYS A 1 375 ? 20.224 35.618 -66.281 1.00 43.31 375 LYS A CA 1
ATOM 2969 C C . LYS A 1 375 ? 20.796 34.757 -65.165 1.00 43.31 375 LYS A C 1
ATOM 2971 O O . LYS A 1 375 ? 21.114 33.590 -65.365 1.00 43.31 375 LYS A O 1
ATOM 2976 N N . MET A 1 376 ? 20.912 35.342 -63.973 1.00 40.25 376 MET A N 1
ATOM 2977 C CA . MET A 1 376 ? 20.977 34.585 -62.726 1.00 40.25 376 MET A CA 1
ATOM 2978 C C . MET A 1 376 ? 19.837 33.560 -62.725 1.00 40.25 376 MET A C 1
ATOM 2980 O O . MET A 1 376 ? 18.690 33.889 -62.419 1.00 40.25 376 MET A O 1
ATOM 2984 N N . VAL A 1 377 ? 20.140 32.306 -63.051 1.00 42.06 377 VAL A N 1
ATOM 2985 C CA . VAL A 1 377 ? 19.259 31.188 -62.735 1.00 42.06 377 VAL A CA 1
ATOM 2986 C C . VAL A 1 37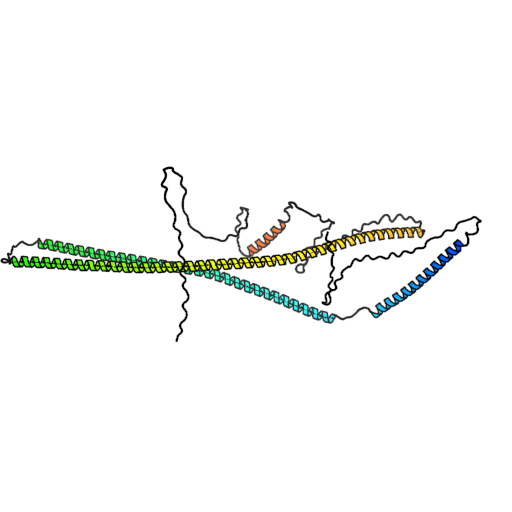7 ? 19.365 30.994 -61.224 1.00 42.06 377 VAL A C 1
ATOM 2988 O O . VAL A 1 377 ? 20.249 30.307 -60.722 1.00 42.06 377 VAL A O 1
ATOM 2991 N N . GLN A 1 378 ? 18.489 31.660 -60.468 1.00 35.91 378 GLN A N 1
ATOM 2992 C CA . GLN A 1 378 ? 18.249 31.304 -59.073 1.00 35.91 378 GLN A CA 1
ATOM 2993 C C . GLN A 1 378 ? 17.512 29.963 -59.051 1.00 35.91 378 GLN A C 1
ATOM 2995 O O . GLN A 1 378 ? 16.281 29.917 -59.080 1.00 35.91 378 GLN A O 1
ATOM 3000 N N . THR A 1 379 ? 18.251 28.860 -58.984 1.00 40.34 379 THR A N 1
ATOM 3001 C CA . THR A 1 379 ? 17.667 27.553 -58.678 1.00 40.34 379 THR A CA 1
ATOM 3002 C C . THR A 1 379 ? 17.237 27.556 -57.210 1.00 40.34 379 THR A C 1
ATOM 3004 O O . THR A 1 379 ? 18.015 27.243 -56.312 1.00 40.34 379 THR A O 1
ATOM 3007 N N . LYS A 1 380 ? 15.992 27.962 -56.936 1.00 38.97 380 LYS A N 1
ATOM 3008 C CA . LYS A 1 380 ? 15.375 27.798 -55.615 1.00 38.97 380 LYS A CA 1
ATOM 3009 C C . LYS A 1 380 ? 15.049 26.319 -55.416 1.00 38.97 380 LYS A C 1
ATOM 3011 O O . LYS A 1 380 ? 14.069 25.820 -55.961 1.00 38.97 380 LYS A O 1
ATOM 3016 N N . VAL A 1 381 ? 15.862 25.623 -54.626 1.00 43.66 381 VAL A N 1
ATOM 3017 C CA . VAL A 1 381 ? 15.518 24.288 -54.124 1.00 43.66 381 VAL A CA 1
ATOM 3018 C C . VAL A 1 381 ? 14.445 24.460 -53.052 1.00 43.66 381 VAL A C 1
ATOM 3020 O O . VAL A 1 381 ? 14.704 24.992 -51.975 1.00 43.66 381 VAL A O 1
ATOM 3023 N N . VAL A 1 382 ? 13.219 24.051 -53.373 1.00 44.84 382 VAL A N 1
ATOM 3024 C CA . VAL A 1 382 ? 12.097 24.000 -52.433 1.00 44.84 382 VAL A CA 1
ATOM 3025 C C . VAL A 1 382 ? 12.030 22.582 -51.879 1.00 44.84 382 VAL A C 1
ATOM 3027 O O . VAL A 1 382 ? 11.634 21.652 -52.578 1.00 44.84 382 VAL A O 1
ATOM 3030 N N . THR A 1 383 ? 12.439 22.403 -50.626 1.00 42.19 383 THR A N 1
ATOM 3031 C CA . THR A 1 383 ? 12.304 21.122 -49.926 1.00 42.19 383 THR A CA 1
ATOM 3032 C C . THR A 1 383 ? 10.867 20.973 -49.440 1.00 42.19 383 THR A C 1
ATOM 3034 O O . THR A 1 383 ? 10.440 21.669 -48.522 1.00 42.19 383 THR A O 1
ATOM 3037 N N . VAL A 1 384 ? 10.115 20.067 -50.065 1.00 45.72 384 VAL A N 1
ATOM 3038 C CA . VAL A 1 384 ? 8.750 19.715 -49.661 1.00 45.72 384 VAL A CA 1
ATOM 3039 C C . VAL A 1 384 ? 8.828 18.585 -48.637 1.00 45.72 384 VAL A C 1
ATOM 3041 O O . VAL A 1 384 ? 9.156 17.454 -48.986 1.00 45.72 384 VAL A O 1
ATOM 3044 N N . THR A 1 385 ? 8.524 18.865 -47.372 1.00 45.31 385 THR A N 1
ATOM 3045 C CA . THR A 1 385 ? 8.313 17.817 -46.368 1.00 45.31 385 THR A CA 1
ATOM 3046 C C . THR A 1 385 ? 6.834 17.434 -46.352 1.00 45.31 385 THR A C 1
ATOM 3048 O O . THR A 1 385 ? 5.975 18.226 -45.976 1.00 45.31 385 THR A O 1
ATOM 3051 N N . GLN A 1 386 ? 6.522 16.213 -46.792 1.00 48.66 386 GLN A N 1
ATOM 3052 C CA . GLN A 1 386 ? 5.194 15.616 -46.626 1.00 48.66 386 GLN A CA 1
ATOM 3053 C C . GLN A 1 386 ? 5.192 14.756 -45.362 1.00 48.66 386 GLN A C 1
ATOM 3055 O O . GLN A 1 386 ? 6.006 13.843 -45.236 1.00 48.66 386 GLN A O 1
ATOM 3060 N N . THR A 1 387 ? 4.275 15.023 -44.434 1.00 51.53 387 THR A N 1
ATOM 3061 C CA . THR A 1 387 ? 4.005 14.130 -43.304 1.00 51.53 387 THR A CA 1
ATOM 3062 C C . THR A 1 387 ? 2.778 13.276 -43.615 1.00 51.53 387 THR A C 1
ATOM 3064 O O . THR A 1 387 ? 1.699 13.782 -43.923 1.00 51.53 387 THR A O 1
ATOM 3067 N N . LEU A 1 388 ? 2.967 11.955 -43.579 1.00 45.25 388 LEU A N 1
ATOM 3068 C CA . LEU A 1 388 ? 1.923 10.950 -43.768 1.00 45.25 388 LEU A CA 1
ATOM 3069 C C . LEU A 1 388 ? 1.396 10.514 -42.402 1.00 45.25 388 LEU A C 1
ATOM 3071 O O . LEU A 1 388 ? 2.153 9.992 -41.587 1.00 45.25 388 LEU A O 1
ATOM 3075 N N . VAL A 1 389 ? 0.095 10.687 -42.183 1.00 43.69 389 VAL A N 1
ATOM 3076 C CA . VAL A 1 389 ? -0.646 10.027 -41.102 1.00 43.69 389 VAL A CA 1
ATOM 3077 C C . VAL A 1 389 ? -1.840 9.329 -41.757 1.00 43.69 389 VAL A C 1
ATOM 3079 O O . VAL A 1 389 ? -2.590 9.966 -42.493 1.00 43.69 389 VAL A O 1
ATOM 3082 N N . ASP A 1 390 ? -1.947 8.009 -41.579 1.00 38.72 390 ASP A N 1
ATOM 3083 C CA . ASP A 1 390 ? -3.034 7.141 -42.071 1.00 38.72 390 ASP A CA 1
ATOM 3084 C C . ASP A 1 390 ? -3.455 7.339 -43.543 1.00 38.72 390 ASP A C 1
ATOM 3086 O O . ASP A 1 390 ? -4.634 7.410 -43.890 1.00 38.72 390 ASP A O 1
ATOM 3090 N N . GLY A 1 391 ? -2.477 7.414 -44.451 1.00 52.19 391 GLY A N 1
ATOM 3091 C CA . GLY A 1 391 ? -2.713 7.264 -45.893 1.00 52.19 391 GLY A CA 1
ATOM 3092 C C . GLY A 1 391 ? -3.447 8.414 -46.602 1.00 52.19 391 GLY A C 1
ATOM 3093 O O . GLY A 1 391 ? -3.781 8.264 -47.777 1.00 52.19 391 GLY A O 1
ATOM 3094 N N . LYS A 1 392 ? -3.669 9.571 -45.960 1.00 45.94 392 LYS A N 1
ATOM 3095 C CA . LYS A 1 392 ? -4.158 10.798 -46.626 1.00 45.94 392 LYS A CA 1
ATOM 3096 C C . LYS A 1 392 ? -3.305 12.021 -46.272 1.00 45.94 392 LYS A C 1
ATOM 3098 O O . LYS A 1 392 ? -2.928 12.222 -45.125 1.00 45.94 392 LYS A O 1
ATOM 3103 N N . ILE A 1 393 ? -3.002 12.843 -47.283 1.00 48.59 393 ILE A N 1
ATOM 3104 C CA . ILE A 1 393 ? -2.156 14.046 -47.180 1.00 48.59 393 ILE A CA 1
ATOM 3105 C C . ILE A 1 393 ? -3.009 15.200 -46.643 1.00 48.59 393 ILE A C 1
ATOM 3107 O O . ILE A 1 393 ? -3.964 15.597 -47.307 1.00 48.59 393 ILE A O 1
ATOM 3111 N N . VAL A 1 394 ? -2.683 15.739 -45.462 1.00 52.72 394 VAL A N 1
ATOM 3112 C CA . VAL A 1 394 ? -3.530 16.758 -44.803 1.00 52.72 394 VAL A CA 1
ATOM 3113 C C . VAL A 1 394 ? -2.895 18.156 -44.747 1.00 52.72 394 VAL A C 1
ATOM 3115 O O . VAL A 1 394 ? -3.633 19.120 -44.595 1.00 52.72 394 VAL A O 1
ATOM 3118 N N . LEU A 1 395 ? -1.584 18.337 -44.963 1.00 44.25 395 LEU A N 1
ATOM 3119 C CA . LEU A 1 395 ? -0.965 19.676 -44.995 1.00 44.25 395 LEU A CA 1
ATOM 3120 C C . LEU A 1 395 ? 0.247 19.752 -45.937 1.00 44.25 395 LEU A C 1
ATOM 3122 O O . LEU A 1 395 ? 1.162 18.938 -45.863 1.00 44.25 395 LEU A O 1
ATOM 3126 N N . SER A 1 396 ? 0.261 20.784 -46.785 1.00 38.34 396 SER A N 1
ATOM 3127 C CA . SER A 1 396 ? 1.431 21.249 -47.531 1.00 38.34 396 SER A CA 1
ATOM 3128 C C . SER A 1 396 ? 1.701 22.682 -47.086 1.00 38.34 396 SER A C 1
ATOM 3130 O O . SER A 1 396 ? 0.859 23.554 -47.300 1.00 38.34 396 SER A O 1
ATOM 3132 N N . SER A 1 397 ? 2.832 22.932 -46.429 1.00 45.81 397 SER A N 1
ATOM 3133 C CA . SER A 1 397 ? 3.292 24.299 -46.182 1.00 45.81 397 SER A CA 1
ATOM 3134 C C . SER A 1 397 ? 4.587 24.560 -46.943 1.00 45.81 397 SER A C 1
ATOM 3136 O O . SER A 1 397 ? 5.508 23.746 -46.965 1.00 45.81 397 SER A O 1
ATOM 3138 N N . LEU A 1 398 ? 4.612 25.704 -47.625 1.00 39.25 398 LEU A N 1
ATOM 3139 C CA . LEU A 1 398 ? 5.738 26.213 -48.396 1.00 39.25 398 LEU A CA 1
ATOM 3140 C C . LEU A 1 398 ? 6.302 27.414 -47.637 1.00 39.25 398 LEU A C 1
ATOM 3142 O O . LEU A 1 398 ? 5.624 28.433 -47.519 1.00 39.25 398 LEU A O 1
ATOM 3146 N N . TYR A 1 399 ? 7.536 27.315 -47.146 1.00 35.56 399 TYR A N 1
ATOM 3147 C CA . TYR A 1 399 ? 8.266 28.468 -46.615 1.00 35.56 399 TYR A CA 1
ATOM 3148 C C . TYR A 1 399 ? 9.530 28.701 -47.453 1.00 35.56 399 TYR A C 1
ATOM 3150 O O . TYR A 1 399 ? 10.289 27.754 -47.669 1.00 35.56 399 TYR A O 1
ATOM 3158 N N . PRO A 1 400 ? 9.800 29.932 -47.927 1.00 36.62 400 PRO A N 1
ATOM 3159 C CA . PRO A 1 400 ? 11.070 30.254 -48.562 1.00 36.62 400 PRO A CA 1
ATOM 3160 C C . PRO A 1 400 ? 12.160 30.367 -47.491 1.00 36.62 400 PRO A C 1
ATOM 3162 O O . PRO A 1 400 ? 12.125 31.264 -46.651 1.00 36.62 400 PRO A O 1
ATOM 3165 N N . THR A 1 401 ? 13.155 29.485 -47.522 1.00 36.06 401 THR A N 1
ATOM 3166 C CA . THR A 1 401 ? 14.360 29.621 -46.697 1.00 36.06 401 THR A CA 1
ATOM 3167 C C . THR A 1 401 ? 15.259 30.718 -47.266 1.00 36.06 401 THR A C 1
ATOM 3169 O O . THR A 1 401 ? 15.999 30.487 -48.221 1.00 36.06 401 THR A O 1
ATOM 3172 N N . HIS A 1 402 ? 15.220 31.914 -46.675 1.00 33.50 402 HIS A N 1
ATOM 3173 C CA . HIS A 1 402 ? 16.380 32.803 -46.700 1.00 33.50 402 HIS A CA 1
ATOM 3174 C C . HIS A 1 402 ? 17.439 32.233 -45.751 1.00 33.50 402 HIS A C 1
ATOM 3176 O O . HIS A 1 402 ? 17.138 31.895 -44.606 1.00 33.50 402 HIS A O 1
ATOM 3182 N N . LEU A 1 403 ? 18.669 32.109 -46.254 1.00 42.41 403 LEU A N 1
ATOM 3183 C CA . LEU A 1 403 ? 19.864 31.800 -45.475 1.00 42.41 403 LEU A CA 1
ATOM 3184 C C . LEU A 1 403 ? 19.943 32.734 -44.261 1.00 42.41 403 LEU A C 1
ATOM 3186 O O . LEU A 1 403 ? 20.157 33.934 -44.415 1.00 42.41 403 LEU A O 1
ATOM 3190 N N . LEU A 1 404 ? 19.807 32.173 -43.064 1.00 33.41 404 LEU A N 1
ATOM 3191 C CA . LEU A 1 404 ? 20.237 32.819 -41.835 1.00 33.41 404 LEU A CA 1
ATOM 3192 C C . LEU A 1 404 ? 21.291 31.932 -41.188 1.00 33.41 404 LEU A C 1
ATOM 3194 O O . LEU A 1 404 ? 21.042 30.775 -40.846 1.00 33.41 404 LEU A O 1
ATOM 3198 N N . GLY A 1 405 ? 22.486 32.507 -41.058 1.00 30.14 405 GLY A N 1
ATOM 3199 C CA . GLY A 1 405 ? 23.468 32.046 -40.097 1.00 30.14 405 GLY A CA 1
ATOM 3200 C C . GLY A 1 405 ? 22.833 31.996 -38.712 1.00 30.14 405 GLY A C 1
ATOM 3201 O O . GLY A 1 405 ? 22.025 32.849 -38.346 1.00 30.14 405 GLY A O 1
ATOM 3202 N N . VAL A 1 406 ? 23.189 30.958 -37.971 1.00 29.38 406 VAL A N 1
ATOM 3203 C CA . VAL A 1 406 ? 22.816 30.772 -36.574 1.00 29.38 406 VAL A CA 1
ATOM 3204 C C . VAL A 1 406 ? 23.499 31.870 -35.751 1.00 29.38 406 VAL A C 1
ATOM 3206 O O . VAL A 1 406 ? 24.731 31.897 -35.728 1.00 29.38 406 VAL A O 1
ATOM 3209 N N . PRO A 1 407 ? 22.772 32.760 -35.051 1.00 30.17 407 PRO A N 1
ATOM 3210 C CA . PRO A 1 407 ? 23.359 33.501 -33.956 1.00 30.17 407 PRO A CA 1
ATOM 3211 C C . PRO A 1 407 ? 23.316 32.613 -32.713 1.00 30.17 407 PRO A C 1
ATOM 3213 O O . PRO A 1 407 ? 22.269 32.106 -32.309 1.00 30.17 407 PRO A O 1
ATOM 3216 N N . VAL A 1 408 ? 24.482 32.444 -32.101 1.00 37.31 408 VAL A N 1
ATOM 3217 C CA . VAL A 1 408 ? 24.610 32.047 -30.700 1.00 37.31 408 VAL A CA 1
ATOM 3218 C C . VAL A 1 408 ? 23.805 33.043 -29.861 1.00 37.31 408 VAL A C 1
ATOM 3220 O O . VAL A 1 408 ? 24.091 34.238 -29.887 1.00 37.31 408 VAL A O 1
ATOM 3223 N N . ALA A 1 409 ? 22.794 32.563 -29.137 1.00 28.20 409 ALA A N 1
ATOM 3224 C CA . ALA A 1 409 ? 22.036 33.363 -28.181 1.00 28.20 409 ALA A CA 1
ATOM 3225 C C . ALA A 1 409 ? 22.322 32.872 -26.759 1.00 28.20 409 ALA A C 1
ATOM 3227 O O . ALA A 1 409 ? 21.714 31.927 -26.258 1.00 28.20 409 ALA A O 1
ATOM 3228 N N . SER A 1 410 ? 23.256 33.554 -26.104 1.00 31.34 410 SER A N 1
ATOM 3229 C CA . SER A 1 410 ? 23.262 33.736 -24.659 1.00 31.34 410 SER A CA 1
ATOM 3230 C C . SER A 1 410 ? 22.152 34.727 -24.272 1.00 31.34 410 SER A C 1
ATOM 3232 O O . SER A 1 410 ? 22.089 35.823 -24.811 1.00 31.34 410 SER A O 1
ATOM 3234 N N . GLN A 1 411 ? 21.286 34.294 -23.348 1.00 35.00 411 GLN A N 1
ATOM 3235 C CA . GLN A 1 411 ? 20.404 35.056 -22.440 1.00 35.00 411 GLN A CA 1
ATOM 3236 C C . GLN A 1 411 ? 19.758 36.374 -22.930 1.00 35.00 411 GLN A C 1
ATOM 3238 O O . GLN A 1 411 ? 20.419 37.400 -23.037 1.00 35.00 411 GLN A O 1
ATOM 3243 N N . SER A 1 412 ? 18.419 36.403 -23.014 1.00 27.72 412 SER A N 1
ATOM 3244 C CA . SER A 1 412 ? 17.534 37.239 -22.163 1.00 27.72 412 SER A CA 1
ATOM 3245 C C . SER A 1 412 ? 16.107 37.381 -22.736 1.00 27.72 412 SER A C 1
ATOM 3247 O O . SER A 1 412 ? 15.909 37.610 -23.921 1.00 27.72 412 SER A O 1
ATOM 3249 N N . SER A 1 413 ? 15.126 37.212 -21.840 1.00 36.22 413 SER A N 1
ATOM 3250 C CA . SER A 1 413 ? 13.786 37.834 -21.776 1.00 36.22 413 SER A CA 1
ATOM 3251 C C . SER A 1 413 ? 12.923 38.059 -23.040 1.00 36.22 413 SER A C 1
ATOM 3253 O O . SER A 1 413 ? 13.194 38.931 -23.856 1.00 36.22 413 SER A O 1
ATOM 3255 N N . SER A 1 414 ? 11.742 37.422 -22.987 1.00 41.34 414 SER A N 1
ATOM 3256 C CA . SER A 1 414 ? 10.432 37.853 -23.524 1.00 41.34 414 SER A CA 1
ATOM 3257 C C . SER A 1 414 ? 10.138 37.655 -25.022 1.00 41.34 414 SER A C 1
ATOM 3259 O O . SER A 1 414 ? 10.672 38.344 -25.882 1.00 41.34 414 SER A O 1
ATOM 3261 N N . ALA A 1 415 ? 9.164 36.780 -25.317 1.00 29.27 415 ALA A N 1
ATOM 3262 C CA . ALA A 1 415 ? 8.498 36.641 -26.621 1.00 29.27 415 ALA A CA 1
ATOM 3263 C C . ALA A 1 415 ? 6.955 36.533 -26.453 1.00 29.27 415 ALA A C 1
ATOM 3265 O O . ALA A 1 415 ? 6.502 36.149 -25.373 1.00 29.27 415 ALA A O 1
ATOM 3266 N N . PRO A 1 416 ? 6.135 36.891 -27.471 1.00 36.66 416 PRO A N 1
ATOM 3267 C CA . PRO A 1 416 ? 4.753 37.361 -27.292 1.00 36.66 416 PRO A CA 1
ATOM 3268 C C . PRO A 1 416 ? 3.640 36.310 -27.512 1.00 36.66 416 PRO A C 1
ATOM 3270 O O . PRO A 1 416 ? 3.715 35.449 -28.389 1.00 36.66 416 PRO A O 1
ATOM 3273 N N . ASN A 1 417 ? 2.552 36.474 -26.748 1.00 41.09 417 ASN A N 1
ATOM 3274 C CA . ASN A 1 417 ? 1.348 35.632 -26.639 1.00 41.09 417 ASN A CA 1
ATOM 3275 C C . ASN A 1 417 ? 0.318 35.798 -27.781 1.00 41.09 417 ASN A C 1
ATOM 3277 O O . ASN A 1 417 ? -0.718 36.428 -27.577 1.00 41.09 417 ASN A O 1
ATOM 3281 N N . TRP A 1 418 ? 0.512 35.198 -28.958 1.00 35.62 418 TRP A N 1
ATOM 3282 C CA . TRP A 1 418 ? -0.600 35.118 -29.933 1.00 35.62 418 TRP A CA 1
ATOM 3283 C C . TRP A 1 418 ? -0.819 33.748 -30.589 1.00 35.62 418 TRP A C 1
ATOM 3285 O O . TRP A 1 418 ? -1.885 33.516 -31.153 1.00 35.62 418 TRP A O 1
ATOM 3295 N N . ALA A 1 419 ? 0.111 32.797 -30.443 1.00 31.06 419 ALA A N 1
ATOM 3296 C CA . ALA A 1 419 ? -0.041 31.450 -31.005 1.00 31.06 419 ALA A CA 1
ATOM 3297 C C . ALA A 1 419 ? -0.780 30.449 -30.085 1.00 31.06 419 ALA A C 1
ATOM 3299 O O . ALA A 1 419 ? -1.310 29.456 -30.579 1.00 31.06 419 ALA A O 1
ATOM 3300 N N . SER A 1 420 ? -0.882 30.706 -28.772 1.00 35.72 420 SER A N 1
ATOM 3301 C CA . SER A 1 420 ? -1.585 29.802 -27.835 1.00 35.72 420 SER A CA 1
ATOM 3302 C C . SER A 1 420 ? -3.113 29.892 -27.918 1.00 35.72 420 SER A C 1
ATOM 3304 O O . SER A 1 420 ? -3.798 28.891 -27.722 1.00 35.72 420 SER A O 1
ATOM 3306 N N . SER A 1 421 ? -3.674 31.050 -28.279 1.00 41.06 421 SER A N 1
ATOM 3307 C CA . SER A 1 421 ? -5.130 31.265 -28.224 1.00 41.06 421 SER A CA 1
ATOM 3308 C C . SER A 1 421 ? -5.916 30.480 -29.283 1.00 41.06 421 SER A C 1
ATOM 3310 O O . SER A 1 421 ? -7.082 30.162 -29.072 1.00 41.06 421 SER A O 1
ATOM 3312 N N . GLN A 1 422 ? -5.291 30.120 -30.410 1.00 33.28 422 GLN A N 1
ATOM 3313 C CA . GLN A 1 422 ? -5.962 29.383 -31.490 1.00 33.28 422 GLN A CA 1
ATOM 3314 C C . GLN A 1 422 ? -5.954 27.857 -31.274 1.00 33.28 422 GLN A C 1
ATOM 3316 O O . GLN A 1 422 ? -6.805 27.149 -31.815 1.00 33.28 422 GLN A O 1
ATOM 3321 N N . TRP A 1 423 ? -5.030 27.349 -30.451 1.00 33.59 423 TRP A N 1
ATOM 3322 C CA . TRP A 1 423 ? -4.908 25.923 -30.127 1.00 33.59 423 TRP A CA 1
ATOM 3323 C C . TRP A 1 423 ? -5.720 25.509 -28.892 1.00 33.59 423 TRP A C 1
ATOM 3325 O O . TRP A 1 423 ? -6.150 24.356 -28.805 1.00 33.59 423 TRP A O 1
ATOM 3335 N N . ASP A 1 424 ? -6.005 26.438 -27.976 1.00 42.12 424 ASP A N 1
ATOM 3336 C CA . ASP A 1 424 ? -6.871 26.165 -26.823 1.00 42.12 424 ASP A CA 1
ATOM 3337 C C . ASP A 1 424 ? -8.368 26.166 -27.165 1.00 42.12 424 ASP A C 1
ATOM 3339 O O . ASP A 1 424 ? -9.112 25.369 -26.592 1.00 42.12 424 ASP A O 1
ATOM 3343 N N . GLY A 1 425 ? -8.803 26.933 -28.173 1.00 44.28 425 GLY A N 1
ATOM 3344 C CA . GLY A 1 425 ? -10.204 26.942 -28.621 1.00 44.28 425 GLY A CA 1
ATOM 3345 C C . GLY A 1 425 ? -10.697 25.578 -29.128 1.00 44.28 425 GLY A C 1
ATOM 3346 O O . GLY A 1 425 ? -11.758 25.107 -28.724 1.00 44.28 425 GLY A O 1
ATOM 3347 N N . LYS A 1 426 ? -9.883 24.871 -29.926 1.00 42.62 426 LYS A N 1
ATOM 3348 C CA . LYS A 1 426 ? -10.250 23.545 -30.465 1.00 42.62 426 LYS A CA 1
ATOM 3349 C C . LYS A 1 426 ? -10.205 22.418 -29.428 1.00 42.62 426 LYS A C 1
ATOM 3351 O O . LYS A 1 426 ? -10.926 21.436 -29.569 1.00 42.62 426 LYS A O 1
ATOM 3356 N N . ARG A 1 427 ? -9.400 22.547 -28.364 1.00 41.62 427 ARG A N 1
ATOM 3357 C CA . ARG A 1 427 ? -9.423 21.606 -27.224 1.00 41.62 427 ARG A CA 1
ATOM 3358 C C . ARG A 1 427 ? -10.585 21.865 -26.263 1.00 41.62 427 ARG A C 1
ATOM 3360 O O . ARG A 1 427 ? -10.914 20.977 -25.479 1.00 41.62 427 ARG A O 1
ATOM 3367 N N . GLY A 1 428 ? -11.171 23.061 -26.278 1.00 47.75 428 GLY A N 1
ATOM 3368 C CA . GLY A 1 428 ? -12.422 23.363 -25.579 1.00 47.75 428 GLY A CA 1
ATOM 3369 C C . GLY A 1 428 ? -13.604 22.652 -26.234 1.00 47.75 428 GLY A C 1
ATOM 3370 O O . GLY A 1 428 ? -14.256 21.840 -25.588 1.00 47.75 428 GLY A O 1
ATOM 3371 N N . GLU A 1 429 ? -13.786 22.841 -27.545 1.00 51.88 429 GLU A N 1
ATOM 3372 C CA . GLU A 1 429 ? -14.925 22.276 -28.290 1.00 51.88 429 GLU A CA 1
ATOM 3373 C C . GLU A 1 429 ? -14.989 20.744 -28.259 1.00 51.88 429 GLU A C 1
ATOM 3375 O O . GLU A 1 429 ? -16.056 20.184 -28.026 1.00 51.88 429 GLU A O 1
ATOM 3380 N N . VAL A 1 430 ? -13.860 20.046 -28.425 1.00 48.53 430 VAL A N 1
ATOM 3381 C CA . VAL A 1 430 ? -13.838 18.568 -28.401 1.00 48.53 430 VAL A CA 1
ATOM 3382 C C . VAL A 1 430 ? -14.154 18.024 -27.003 1.00 48.53 430 VAL A C 1
ATOM 3384 O O . VAL A 1 430 ? -14.795 16.984 -26.860 1.00 48.53 430 VAL A O 1
ATOM 3387 N N . ARG A 1 431 ? -13.742 18.744 -25.957 1.00 48.84 431 ARG A N 1
ATOM 3388 C CA . ARG A 1 431 ? -13.997 18.373 -24.562 1.00 48.84 431 ARG A CA 1
ATOM 3389 C C . ARG A 1 431 ? -15.451 18.631 -24.182 1.00 48.84 431 ARG A C 1
ATOM 3391 O O . ARG A 1 431 ? -16.062 17.778 -23.550 1.00 48.84 431 ARG A O 1
ATOM 3398 N N . ASP A 1 432 ? -16.017 19.745 -24.631 1.00 50.09 432 ASP A N 1
ATOM 3399 C CA . ASP A 1 432 ? -17.420 20.087 -24.401 1.00 50.09 432 ASP A CA 1
ATOM 3400 C C . ASP A 1 432 ? -18.363 19.172 -25.188 1.00 50.09 432 ASP A C 1
ATOM 3402 O O . ASP A 1 432 ? -19.414 18.789 -24.677 1.00 50.09 432 ASP A O 1
ATOM 3406 N N . GLN A 1 433 ? -17.970 18.742 -26.390 1.00 48.72 433 GLN A N 1
ATOM 3407 C CA . GLN A 1 433 ? -18.714 17.766 -27.188 1.00 48.72 433 GLN A CA 1
ATOM 3408 C C . GLN A 1 433 ? -18.683 16.367 -26.547 1.00 48.72 433 GLN A C 1
ATOM 3410 O O . GLN A 1 433 ? -19.725 15.719 -26.457 1.00 48.72 433 GLN A O 1
ATOM 3415 N N . TRP A 1 434 ? -17.537 15.958 -25.992 1.00 49.84 434 TRP A N 1
ATOM 3416 C CA . TRP A 1 434 ? -17.394 14.714 -25.224 1.00 49.84 434 TRP A CA 1
ATOM 3417 C C . TRP A 1 434 ? -18.181 14.736 -23.897 1.00 49.84 434 TRP A C 1
ATOM 3419 O O . TRP A 1 434 ? -18.807 13.745 -23.520 1.00 49.84 434 TRP A O 1
ATOM 3429 N N . LEU A 1 435 ? -18.222 15.880 -23.202 1.00 45.97 435 LEU A N 1
ATOM 3430 C CA . LEU A 1 435 ? -18.972 16.051 -21.949 1.00 45.97 435 LEU A CA 1
ATOM 3431 C C . LEU A 1 435 ? -20.496 16.109 -22.167 1.00 45.97 435 LEU A C 1
ATOM 3433 O O . LEU A 1 435 ? -21.252 15.593 -21.338 1.00 45.97 435 LEU A O 1
ATOM 3437 N N . LYS A 1 436 ? -20.957 16.659 -23.301 1.00 51.53 436 LYS A N 1
ATOM 3438 C CA . LYS A 1 436 ? -22.379 16.658 -23.700 1.00 51.53 436 LYS A CA 1
ATOM 3439 C C . LYS A 1 436 ? -22.893 15.252 -24.007 1.00 51.53 436 LYS A C 1
ATOM 3441 O O . LYS A 1 436 ? -24.022 14.927 -23.650 1.00 51.53 436 LYS A O 1
ATOM 3446 N N . GLU A 1 437 ? -22.060 14.419 -24.627 1.00 48.72 437 GLU A N 1
ATOM 3447 C CA . GLU A 1 437 ? -22.386 13.033 -24.986 1.00 48.72 437 GLU A CA 1
ATOM 3448 C C . GLU A 1 437 ? -22.416 12.097 -23.759 1.00 48.72 437 GLU A C 1
ATOM 3450 O O . GLU A 1 437 ? -23.109 11.082 -23.756 1.00 48.72 437 GLU A O 1
ATOM 3455 N N . LYS A 1 438 ? -21.728 12.475 -22.671 1.00 48.38 438 LYS A N 1
ATOM 3456 C CA . LYS A 1 438 ? -21.681 11.734 -21.396 1.00 48.38 438 LYS A CA 1
ATOM 3457 C C . LYS A 1 438 ? -22.663 12.227 -20.323 1.00 48.38 438 LYS A C 1
ATOM 3459 O O . LYS A 1 438 ? -22.658 11.690 -19.219 1.00 48.38 438 LYS A O 1
ATOM 3464 N N . GLY A 1 439 ? -23.524 13.204 -20.625 1.00 37.34 439 GLY A N 1
ATOM 3465 C CA . GLY A 1 439 ? -24.619 13.614 -19.734 1.00 37.34 439 GLY A CA 1
ATOM 3466 C C . GLY A 1 439 ? -24.187 14.290 -18.425 1.00 37.34 439 GLY A C 1
ATOM 3467 O O . GLY A 1 439 ? -24.938 14.261 -17.452 1.00 37.34 439 GLY A O 1
ATOM 3468 N N . VAL A 1 440 ? -23.005 14.913 -18.380 1.00 40.31 440 VAL A N 1
ATOM 3469 C CA . VAL A 1 440 ? -22.518 15.633 -17.193 1.00 40.31 440 VAL A CA 1
ATOM 3470 C C . VAL A 1 440 ? -22.820 17.124 -17.352 1.00 40.31 440 VAL A C 1
ATOM 3472 O O . VAL A 1 440 ? -22.265 17.797 -18.217 1.00 40.31 440 VAL A O 1
ATOM 3475 N N . ARG A 1 441 ? -23.728 17.658 -16.527 1.00 31.00 441 ARG A N 1
ATOM 3476 C CA . ARG A 1 441 ? -24.071 19.088 -16.504 1.00 31.00 441 ARG A CA 1
ATOM 3477 C C . ARG A 1 441 ? -23.213 19.798 -15.456 1.00 31.00 441 ARG A C 1
ATOM 3479 O O . ARG A 1 441 ? -23.493 19.688 -14.267 1.00 31.00 441 ARG A O 1
ATOM 3486 N N . CYS A 1 442 ? -22.204 20.551 -15.885 1.00 33.94 442 CYS A N 1
ATOM 3487 C CA . CYS A 1 442 ? -21.457 21.446 -15.001 1.00 33.94 442 CYS A CA 1
ATOM 3488 C C . CYS A 1 442 ? -22.127 22.827 -14.983 1.00 33.94 442 CYS A C 1
ATOM 3490 O O . CYS A 1 442 ? -22.253 23.471 -16.023 1.00 33.94 442 CYS A O 1
ATOM 3492 N N . HIS A 1 443 ? -22.565 23.285 -13.808 1.00 29.34 443 HIS A N 1
ATOM 3493 C CA . HIS A 1 443 ? -22.902 24.691 -13.586 1.00 29.34 443 HIS A CA 1
ATOM 3494 C C . HIS A 1 443 ? -21.595 25.491 -13.530 1.00 29.34 443 HIS A C 1
ATOM 3496 O O . HIS A 1 443 ? -20.815 25.332 -12.593 1.00 29.34 443 HIS A O 1
ATOM 3502 N N . ALA A 1 444 ? -21.348 26.330 -14.534 1.00 33.94 444 ALA A N 1
ATOM 3503 C CA . ALA A 1 444 ? -20.297 27.335 -14.478 1.00 33.94 444 ALA A CA 1
ATOM 3504 C C . ALA A 1 444 ? -20.814 28.532 -13.671 1.00 33.94 444 ALA A C 1
ATOM 3506 O O . ALA A 1 444 ? -21.832 29.121 -14.028 1.00 33.94 444 ALA A O 1
ATOM 3507 N N . ASN A 1 445 ? -20.129 28.869 -12.579 1.00 28.73 445 ASN A N 1
ATOM 3508 C CA . ASN A 1 445 ? -20.260 30.172 -11.942 1.00 28.73 445 ASN A CA 1
ATOM 3509 C C . ASN A 1 445 ? -18.963 30.924 -12.248 1.00 28.73 445 ASN A C 1
ATOM 3511 O O . ASN A 1 445 ? -17.885 30.523 -11.811 1.00 28.73 445 ASN A O 1
ATOM 3515 N N . GLU A 1 446 ? -19.063 31.951 -13.085 1.00 40.56 446 GLU A N 1
ATOM 3516 C CA . GLU A 1 446 ? -17.970 32.866 -13.392 1.00 40.56 446 GLU A CA 1
ATOM 3517 C C . GLU A 1 446 ? -17.674 33.689 -12.139 1.00 40.56 446 GLU A C 1
ATOM 3519 O O . GLU A 1 446 ? -18.484 34.530 -11.764 1.00 40.56 446 GLU A O 1
ATOM 3524 N N . ASN A 1 447 ? -16.562 33.404 -11.457 1.00 34.72 447 ASN A N 1
ATOM 3525 C CA . ASN A 1 447 ? -15.665 34.388 -10.843 1.00 34.72 447 ASN A CA 1
ATOM 3526 C C . ASN A 1 447 ? -14.525 33.688 -10.083 1.00 34.72 447 ASN A C 1
ATOM 3528 O O . ASN A 1 447 ? -14.718 32.651 -9.464 1.00 34.72 447 ASN A O 1
ATOM 3532 N N . GLU A 1 448 ? -13.361 34.340 -10.107 1.00 29.78 448 GLU A N 1
ATOM 3533 C CA . GLU A 1 448 ? -12.125 34.041 -9.363 1.00 29.78 448 GLU A CA 1
ATOM 3534 C C . GLU A 1 448 ? -11.098 33.107 -10.026 1.00 29.78 448 GLU A C 1
ATOM 3536 O O . GLU A 1 448 ? -10.935 31.929 -9.726 1.00 29.78 448 GLU A O 1
ATOM 3541 N N . TRP A 1 449 ? -10.273 33.731 -10.867 1.00 35.47 449 TRP A N 1
ATOM 3542 C CA . TRP A 1 449 ? -8.903 33.303 -11.126 1.00 35.47 449 TRP A CA 1
ATOM 3543 C C . TRP A 1 449 ? -8.013 33.630 -9.919 1.00 35.47 449 TRP A C 1
ATOM 3545 O O . TRP A 1 449 ? -7.654 34.796 -9.757 1.00 35.47 449 TRP A O 1
ATOM 3555 N N . LYS A 1 450 ? -7.581 32.639 -9.126 1.00 32.53 450 LYS A N 1
ATOM 3556 C CA . LYS A 1 450 ? -6.357 32.736 -8.300 1.00 32.53 450 LYS A CA 1
ATOM 3557 C C . LYS A 1 450 ? -5.661 31.373 -8.159 1.00 32.53 450 LYS A C 1
ATOM 3559 O O . LYS A 1 450 ? -6.179 30.469 -7.525 1.00 32.53 450 LYS A O 1
ATOM 3564 N N . TYR A 1 451 ? -4.476 31.279 -8.768 1.00 30.94 451 TYR A N 1
ATOM 3565 C CA . TYR A 1 451 ? -3.309 30.458 -8.403 1.00 30.94 451 TYR A CA 1
ATOM 3566 C C . TYR A 1 451 ? -3.539 29.147 -7.615 1.00 30.94 451 TYR A C 1
ATOM 3568 O O . TYR A 1 451 ? -3.665 29.166 -6.393 1.00 30.94 451 TYR A O 1
ATOM 3576 N N . CYS A 1 452 ? -3.402 27.995 -8.284 1.00 26.17 452 CYS A N 1
ATOM 3577 C CA . CYS A 1 452 ? -3.113 26.723 -7.613 1.00 26.17 452 CYS A CA 1
ATOM 3578 C C . CYS A 1 452 ? -1.601 26.476 -7.578 1.00 26.17 452 CYS A C 1
ATOM 3580 O O . CYS A 1 452 ? -0.975 26.164 -8.590 1.00 26.17 452 CYS A O 1
ATOM 3582 N N . ASN A 1 453 ? -1.039 26.628 -6.382 1.00 27.52 453 ASN A N 1
ATOM 3583 C CA . ASN A 1 453 ? 0.284 26.158 -6.006 1.00 27.52 453 ASN A CA 1
ATOM 3584 C C . ASN A 1 453 ? 0.223 24.634 -5.789 1.00 27.52 453 ASN A C 1
ATOM 3586 O O . ASN A 1 453 ? -0.739 24.124 -5.211 1.00 27.52 453 ASN A O 1
ATOM 3590 N N . VAL A 1 454 ? 1.233 23.912 -6.265 1.00 33.28 454 VAL A N 1
ATOM 3591 C CA . VAL A 1 454 ? 1.369 22.462 -6.087 1.00 33.28 454 VAL A CA 1
ATOM 3592 C C . VAL A 1 454 ? 1.888 22.195 -4.677 1.00 33.28 454 VAL A C 1
ATOM 3594 O O . VAL A 1 454 ? 3.062 22.434 -4.416 1.00 33.28 454 VAL A O 1
ATOM 3597 N N . THR A 1 455 ? 1.050 21.643 -3.796 1.00 29.47 455 THR A N 1
ATOM 3598 C CA . THR A 1 455 ? 1.537 20.962 -2.589 1.00 29.47 455 THR A CA 1
ATOM 3599 C C . THR A 1 455 ? 0.658 19.763 -2.249 1.00 29.47 455 THR A C 1
ATOM 3601 O O . THR A 1 455 ? -0.517 19.886 -1.911 1.00 29.47 455 THR A O 1
ATOM 3604 N N . VAL A 1 456 ? 1.281 18.592 -2.342 1.00 36.16 456 VAL A N 1
ATOM 3605 C CA . VAL A 1 456 ? 0.861 17.317 -1.761 1.00 36.16 456 VAL A CA 1
ATOM 3606 C C . VAL A 1 456 ? 0.688 17.494 -0.256 1.00 36.16 456 VAL A C 1
ATOM 3608 O O . VAL A 1 456 ? 1.661 17.837 0.406 1.00 36.16 456 VAL A O 1
ATOM 3611 N N . LEU A 1 457 ? -0.491 17.206 0.299 1.00 30.50 457 LEU A N 1
ATOM 3612 C CA . LEU A 1 457 ? -0.620 16.974 1.737 1.00 30.50 457 LEU A CA 1
ATOM 3613 C C . LEU A 1 457 ? -1.597 15.838 2.051 1.00 30.50 457 LEU A C 1
ATOM 3615 O O . LEU A 1 457 ? -2.811 15.917 1.877 1.00 30.50 457 LEU A O 1
ATOM 3619 N N . THR A 1 458 ? -0.981 14.780 2.561 1.00 32.81 458 THR A N 1
ATOM 3620 C CA . THR A 1 458 ? -1.486 13.831 3.547 1.00 32.81 458 THR A CA 1
ATOM 3621 C C . THR A 1 458 ? -2.279 14.499 4.677 1.00 32.81 458 THR A C 1
ATOM 3623 O O . THR A 1 458 ? -1.909 15.559 5.178 1.00 32.81 458 THR A O 1
ATOM 3626 N N . ARG A 1 459 ? -3.331 13.802 5.125 1.00 31.14 459 ARG A N 1
ATOM 3627 C CA . ARG A 1 459 ? -4.045 14.000 6.403 1.00 31.14 459 ARG A CA 1
ATOM 3628 C C . ARG A 1 459 ? -3.083 14.123 7.603 1.00 31.14 459 ARG A C 1
ATOM 3630 O O . ARG A 1 459 ? -2.030 13.485 7.592 1.00 31.14 459 ARG A O 1
ATOM 3637 N N . PRO A 1 460 ? -3.496 14.828 8.675 1.00 33.81 460 PRO A N 1
ATOM 3638 C CA . PRO A 1 460 ? -4.049 14.105 9.831 1.00 33.81 460 PRO A CA 1
ATOM 3639 C C . PRO A 1 460 ? -5.267 14.760 10.518 1.00 33.81 460 PRO A C 1
ATOM 3641 O O . PRO A 1 460 ? -5.563 15.941 10.360 1.00 33.81 460 PRO A O 1
ATOM 3644 N N . ALA A 1 461 ? -5.967 13.916 11.283 1.00 32.34 461 ALA A N 1
ATOM 3645 C CA . ALA A 1 461 ? -7.072 14.195 12.205 1.00 32.34 461 ALA A CA 1
ATOM 3646 C C . ALA A 1 461 ? -6.542 14.856 13.508 1.00 32.34 461 ALA A C 1
ATOM 3648 O O . ALA A 1 461 ? -5.434 14.554 13.931 1.00 32.34 461 ALA A O 1
ATOM 3649 N N . SER A 1 462 ? -7.160 15.929 14.016 1.00 31.06 462 SER A N 1
ATOM 3650 C CA . SER A 1 462 ? -8.218 16.000 15.049 1.00 31.06 462 SER A CA 1
ATOM 3651 C C . SER A 1 462 ? -7.746 15.975 16.523 1.00 31.06 462 SER A C 1
ATOM 3653 O O . SER A 1 462 ? -7.241 14.962 16.988 1.00 31.06 462 SER A O 1
ATOM 3655 N N . TRP A 1 463 ? -8.112 17.056 17.236 1.00 31.39 463 TRP A N 1
ATOM 3656 C CA . TRP A 1 463 ? -8.439 17.183 18.676 1.00 31.39 463 TRP A CA 1
ATOM 3657 C C . TRP A 1 463 ? -7.311 17.356 19.712 1.00 31.39 463 TRP A C 1
ATOM 3659 O O . TRP A 1 463 ? -6.645 16.401 20.084 1.00 31.39 463 TRP A O 1
ATOM 3669 N N . ALA A 1 464 ? -7.212 18.571 20.274 1.00 29.20 464 ALA A N 1
ATOM 3670 C CA . ALA A 1 464 ? -7.542 18.906 21.675 1.00 29.20 464 ALA A CA 1
ATOM 3671 C C . ALA A 1 464 ? -7.175 20.385 21.963 1.00 29.20 464 ALA A C 1
ATOM 3673 O O . ALA A 1 464 ? -6.049 20.801 21.709 1.00 29.20 464 ALA A O 1
ATOM 3674 N N . GLY A 1 465 ? -8.124 21.189 22.466 1.00 31.19 465 GLY A N 1
ATOM 3675 C CA . GLY A 1 465 ? -7.836 22.481 23.130 1.00 31.19 465 GLY A CA 1
ATOM 3676 C C . GLY A 1 465 ? -7.283 22.265 24.556 1.00 31.19 465 GLY A C 1
ATOM 3677 O O . GLY A 1 465 ? -7.076 21.102 24.906 1.00 31.19 465 GLY A O 1
ATOM 3678 N N . PRO A 1 466 ? -7.117 23.297 25.423 1.00 45.03 466 PRO A N 1
ATOM 3679 C CA . PRO A 1 466 ? -7.850 24.577 25.430 1.00 45.03 466 PRO A CA 1
ATOM 3680 C C . PRO A 1 466 ? -7.030 25.829 25.882 1.00 45.03 466 PRO A C 1
ATOM 3682 O O . PRO A 1 466 ? -5.823 25.760 26.071 1.00 45.03 466 PRO A O 1
ATOM 3685 N N . MET A 1 467 ? -7.757 26.937 26.132 1.00 32.44 467 MET A N 1
ATOM 3686 C CA . MET A 1 467 ? -7.409 28.149 26.918 1.00 32.44 467 MET A CA 1
ATOM 3687 C C . MET A 1 467 ? -6.461 29.160 26.236 1.00 32.44 467 MET A C 1
ATOM 3689 O O . MET A 1 467 ? -5.388 28.816 25.776 1.00 32.44 467 MET A O 1
ATOM 3693 N N . GLY A 1 468 ? -6.771 30.451 26.091 1.00 33.75 468 GLY A N 1
ATOM 3694 C CA . GLY A 1 468 ? -7.621 31.327 26.900 1.00 33.75 468 GLY A CA 1
ATOM 3695 C C . GLY A 1 468 ? -6.735 32.381 27.571 1.00 33.75 468 GLY A C 1
ATOM 3696 O O . GLY A 1 468 ? -6.440 32.267 28.752 1.00 33.75 468 GLY A O 1
ATOM 3697 N N . THR A 1 469 ? -6.251 33.370 26.815 1.00 34.19 469 THR A N 1
ATOM 3698 C CA . THR A 1 469 ? -5.400 34.456 27.329 1.00 34.19 469 THR A CA 1
ATOM 3699 C C . THR A 1 469 ? -6.252 35.634 27.808 1.00 34.19 469 THR A C 1
ATOM 3701 O O . THR A 1 469 ? -6.864 36.323 26.991 1.00 34.19 469 THR A O 1
ATOM 3704 N N . GLY A 1 470 ? -6.268 35.866 29.123 1.00 36.28 470 GLY A N 1
ATOM 3705 C CA . GLY A 1 470 ? -6.694 37.108 29.785 1.00 36.28 470 GLY A CA 1
ATOM 3706 C C . GLY A 1 470 ? -5.512 37.778 30.522 1.00 36.28 470 GLY A C 1
ATOM 3707 O O . GLY A 1 470 ? -4.481 37.128 30.691 1.00 36.28 470 GLY A O 1
ATOM 3708 N N . PRO A 1 471 ? -5.616 39.068 30.904 1.00 45.69 471 PRO A N 1
ATOM 3709 C CA . PRO A 1 471 ? -4.479 39.986 31.102 1.00 45.69 471 PRO A CA 1
ATOM 3710 C C . PRO A 1 471 ? -3.921 40.028 32.553 1.00 45.69 471 PRO A C 1
ATOM 3712 O O . PRO A 1 471 ? -4.464 39.352 33.427 1.00 45.69 471 PRO A O 1
ATOM 3715 N N . PRO A 1 472 ? -2.826 40.785 32.825 1.00 52.50 472 PRO A N 1
ATOM 3716 C CA . PRO A 1 472 ? -1.954 40.580 33.986 1.00 52.50 472 PRO A CA 1
ATOM 3717 C C . PRO A 1 472 ? -2.283 41.492 35.178 1.00 52.50 472 PRO A C 1
ATOM 3719 O O . PRO A 1 472 ? -2.690 42.637 34.989 1.00 52.50 472 PRO A O 1
ATOM 3722 N N . ILE A 1 473 ? -2.022 41.017 36.403 1.00 36.91 473 ILE A N 1
ATOM 3723 C CA . ILE A 1 473 ? -1.970 41.833 37.630 1.00 36.91 473 ILE A CA 1
ATOM 3724 C C . ILE A 1 473 ? -0.774 41.390 38.496 1.00 36.91 473 ILE A C 1
ATOM 3726 O O . ILE A 1 473 ? -0.380 40.227 38.494 1.00 36.91 473 ILE A O 1
ATOM 3730 N N . GLN A 1 474 ? -0.180 42.390 39.145 1.00 38.38 474 GLN A N 1
ATOM 3731 C CA . GLN A 1 474 ? 1.125 42.482 39.799 1.00 38.38 474 GLN A CA 1
ATOM 3732 C C . GLN A 1 474 ? 1.191 41.910 41.232 1.00 38.38 474 GLN A C 1
ATOM 3734 O O . GLN A 1 474 ? 0.171 41.752 41.894 1.00 38.38 474 GLN A O 1
ATOM 3739 N N . ASP A 1 475 ? 2.447 41.762 41.680 1.00 37.09 475 ASP A N 1
ATOM 3740 C CA . ASP A 1 475 ? 2.990 41.821 43.051 1.00 37.09 475 ASP A CA 1
ATOM 3741 C C . ASP A 1 475 ? 2.717 40.690 44.062 1.00 37.09 475 ASP A C 1
ATOM 3743 O O . ASP A 1 475 ? 1.597 40.472 44.511 1.00 37.09 475 ASP A O 1
ATOM 3747 N N . LEU A 1 476 ? 3.805 40.034 44.514 1.00 38.88 476 LEU A N 1
ATOM 3748 C CA . LEU A 1 476 ? 4.417 40.211 45.851 1.00 38.88 476 LEU A CA 1
ATOM 3749 C C . LEU A 1 476 ? 5.516 39.143 46.124 1.00 38.88 476 LEU A C 1
ATOM 3751 O O . LEU A 1 476 ? 5.210 37.966 46.261 1.00 38.88 476 LEU A O 1
ATOM 3755 N N . GLY A 1 477 ? 6.773 39.587 46.300 1.00 37.19 477 GLY A N 1
ATOM 3756 C CA . GLY A 1 477 ? 7.718 39.096 47.336 1.00 37.19 477 GLY A CA 1
ATOM 3757 C C . GLY A 1 477 ? 8.518 37.769 47.167 1.00 37.19 477 GLY A C 1
ATOM 3758 O O . GLY A 1 477 ? 7.935 36.746 46.827 1.00 37.19 477 GLY A O 1
ATOM 3759 N N . PRO A 1 478 ? 9.841 37.737 47.486 1.00 53.31 478 PRO A N 1
ATOM 3760 C CA . PRO A 1 478 ? 10.717 36.539 47.511 1.00 53.31 478 PRO A CA 1
ATOM 3761 C C . PRO A 1 478 ? 11.004 36.068 48.971 1.00 53.31 478 PRO A C 1
ATOM 3763 O O . PRO A 1 478 ? 10.369 36.597 49.884 1.00 53.31 478 PRO A O 1
ATOM 3766 N N . PRO A 1 479 ? 12.063 35.283 49.300 1.00 56.44 479 PRO A N 1
ATOM 3767 C CA . PRO A 1 479 ? 12.669 34.055 48.735 1.00 56.44 479 PRO A CA 1
ATOM 3768 C C . PRO A 1 479 ? 12.795 32.931 49.803 1.00 56.44 479 PRO A C 1
ATOM 3770 O O . PRO A 1 479 ? 12.794 33.239 50.986 1.00 56.44 479 PRO A O 1
ATOM 3773 N N . ILE A 1 480 ? 13.078 31.669 49.437 1.00 39.44 480 ILE A N 1
ATOM 3774 C CA . ILE A 1 480 ? 13.885 30.767 50.297 1.00 39.44 480 ILE A CA 1
ATOM 3775 C C . ILE A 1 480 ? 14.795 29.895 49.415 1.00 39.44 480 ILE A C 1
ATOM 3777 O O . ILE A 1 480 ? 14.333 29.085 48.615 1.00 39.44 480 ILE A O 1
ATOM 3781 N N . GLN A 1 481 ? 16.100 30.115 49.565 1.00 42.47 481 GLN A N 1
ATOM 3782 C CA . GLN A 1 481 ? 17.177 29.199 49.196 1.00 42.47 481 GLN A CA 1
ATOM 3783 C C . GLN A 1 481 ? 17.265 28.108 50.275 1.00 42.47 481 GLN A C 1
ATOM 3785 O O . GLN A 1 481 ? 16.995 28.399 51.438 1.00 42.47 481 GLN A O 1
ATOM 3790 N N . ASP A 1 482 ? 17.698 26.897 49.918 1.00 40.41 482 ASP A N 1
ATOM 3791 C CA . ASP A 1 482 ? 19.004 26.349 50.338 1.00 40.41 482 ASP A CA 1
ATOM 3792 C C . ASP A 1 482 ? 19.018 24.802 50.480 1.00 40.41 482 ASP A C 1
ATOM 3794 O O . ASP A 1 482 ? 18.043 24.194 50.918 1.00 40.41 482 ASP A O 1
ATOM 3798 N N . LEU A 1 483 ? 20.190 24.224 50.158 1.00 40.81 483 LEU A N 1
ATOM 3799 C CA . LEU A 1 483 ? 20.731 22.885 50.500 1.00 40.81 483 LEU A CA 1
ATOM 3800 C C . LEU A 1 483 ? 20.081 21.640 49.837 1.00 40.81 483 LEU A C 1
ATOM 3802 O O . LEU A 1 483 ? 18.909 21.362 50.030 1.00 40.81 483 LEU A O 1
ATOM 3806 N N . GLY A 1 484 ? 20.755 20.747 49.099 1.00 37.94 484 GLY A N 1
ATOM 3807 C CA . GLY A 1 484 ? 22.161 20.530 48.732 1.00 37.94 484 GLY A CA 1
ATOM 3808 C C . GLY A 1 484 ? 22.291 19.235 47.874 1.00 37.94 484 GLY A C 1
ATOM 3809 O O . GLY A 1 484 ? 21.287 18.547 47.674 1.00 37.94 484 GLY A O 1
ATOM 3810 N N . PRO A 1 485 ? 23.480 18.893 47.327 1.00 55.16 485 PRO A N 1
ATOM 3811 C CA . PRO A 1 485 ? 23.712 17.730 46.445 1.00 55.16 485 PRO A CA 1
ATOM 3812 C C . PRO A 1 485 ? 24.507 16.598 47.168 1.00 55.16 485 PRO A C 1
ATOM 3814 O O . PRO A 1 485 ? 24.660 16.660 48.384 1.00 55.16 485 PRO A O 1
ATOM 3817 N N . PRO A 1 486 ? 25.145 15.632 46.469 1.00 54.72 486 PRO A N 1
ATOM 3818 C CA . PRO A 1 486 ? 24.614 14.417 45.834 1.00 54.72 486 PRO A CA 1
ATOM 3819 C C . PRO A 1 486 ? 25.235 13.128 46.441 1.00 54.72 486 PRO A C 1
ATOM 3821 O O . PRO A 1 486 ? 26.254 13.199 47.120 1.00 54.72 486 PRO A O 1
ATOM 3824 N N . ILE A 1 487 ? 24.722 11.927 46.133 1.00 42.16 487 ILE A N 1
ATOM 3825 C CA . ILE A 1 487 ? 25.511 10.685 46.299 1.00 42.16 487 ILE A CA 1
ATOM 3826 C C . ILE A 1 487 ? 25.365 9.802 45.057 1.00 42.16 487 ILE A C 1
ATOM 3828 O O . ILE A 1 487 ? 24.334 9.178 44.817 1.00 42.16 487 ILE A O 1
ATOM 3832 N N . GLN A 1 488 ? 26.438 9.784 44.270 1.00 44.50 488 GLN A N 1
ATOM 3833 C CA . GLN A 1 488 ? 26.828 8.672 43.414 1.00 44.50 488 GLN A CA 1
ATOM 3834 C C . GLN A 1 488 ? 27.610 7.696 44.298 1.00 44.50 488 GLN A C 1
ATOM 3836 O O . GLN A 1 488 ? 28.537 8.142 44.964 1.00 44.50 488 GLN A O 1
ATOM 3841 N N . ASP A 1 489 ? 27.290 6.402 44.279 1.00 45.06 489 ASP A N 1
ATOM 3842 C CA . ASP A 1 489 ? 28.361 5.410 44.183 1.00 45.06 489 ASP A CA 1
ATOM 3843 C C . ASP A 1 489 ? 27.878 4.052 43.667 1.00 45.06 489 ASP A C 1
ATOM 3845 O O . ASP A 1 489 ? 26.758 3.598 43.906 1.00 45.06 489 ASP A O 1
ATOM 3849 N N . LEU A 1 490 ? 28.771 3.463 42.887 1.00 43.06 490 LEU A N 1
ATOM 3850 C CA . LEU A 1 490 ? 28.625 2.285 42.051 1.00 43.06 490 LEU A CA 1
ATOM 3851 C C . LEU A 1 490 ? 28.859 1.002 42.863 1.00 43.06 490 LEU A C 1
ATOM 3853 O O . LEU A 1 490 ? 29.838 0.888 43.594 1.00 43.06 490 LEU A O 1
ATOM 3857 N N . GLY A 1 491 ? 28.021 -0.015 42.649 1.00 49.59 491 GLY A N 1
ATOM 3858 C CA . GLY A 1 491 ? 28.297 -1.404 43.031 1.00 49.59 491 GLY A CA 1
ATOM 3859 C C . GLY A 1 491 ? 28.226 -2.314 41.795 1.00 49.59 491 GLY A C 1
ATOM 3860 O O . GLY A 1 491 ? 27.281 -2.174 41.017 1.00 49.59 491 GLY A O 1
ATOM 3861 N N . PRO A 1 492 ? 29.203 -3.211 41.553 1.00 63.12 492 PRO A N 1
ATOM 3862 C CA . PRO A 1 492 ? 29.305 -3.963 40.300 1.00 63.12 492 PRO A CA 1
ATOM 3863 C C . PRO A 1 492 ? 28.305 -5.135 40.200 1.00 63.12 492 PRO A C 1
ATOM 3865 O O . PRO A 1 492 ? 27.900 -5.694 41.221 1.00 63.12 492 PRO A O 1
ATOM 3868 N N . PRO A 1 493 ? 27.934 -5.562 38.974 1.00 59.47 493 PRO A N 1
ATOM 3869 C CA . PRO A 1 493 ? 26.961 -6.628 38.761 1.00 59.47 493 PRO A CA 1
ATOM 3870 C C . PRO A 1 493 ? 27.554 -8.023 39.017 1.00 59.47 493 PRO A C 1
ATOM 3872 O O . PRO A 1 493 ? 28.643 -8.367 38.551 1.00 59.47 493 PRO A O 1
ATOM 3875 N N . ILE A 1 494 ? 26.787 -8.852 39.726 1.00 49.53 494 ILE A N 1
ATOM 3876 C CA . ILE A 1 494 ? 27.079 -10.263 39.990 1.00 49.53 494 ILE A CA 1
ATOM 3877 C C . ILE A 1 494 ? 26.951 -11.065 38.684 1.00 49.53 494 ILE A C 1
ATOM 3879 O O . ILE A 1 494 ? 25.895 -11.098 38.054 1.00 49.53 494 ILE A O 1
ATOM 3883 N N . ARG A 1 495 ? 28.043 -11.735 38.290 1.00 45.69 495 ARG A N 1
ATOM 3884 C CA . ARG A 1 495 ? 28.081 -12.756 37.231 1.00 45.69 495 ARG A CA 1
ATOM 3885 C C . ARG A 1 495 ? 27.268 -13.982 37.653 1.00 45.69 495 ARG A C 1
ATOM 3887 O O . ARG A 1 495 ? 27.624 -14.635 38.630 1.00 45.69 495 ARG A O 1
ATOM 3894 N N . ILE A 1 496 ? 26.273 -14.363 36.857 1.00 50.12 496 ILE A N 1
ATOM 3895 C CA . ILE A 1 496 ? 25.694 -15.712 36.879 1.00 50.12 496 ILE A CA 1
ATOM 3896 C C . ILE A 1 496 ? 26.371 -16.511 35.759 1.00 50.12 496 ILE A C 1
ATOM 3898 O O . ILE A 1 496 ? 26.257 -16.167 34.584 1.00 50.12 496 ILE A O 1
ATOM 3902 N N . GLY A 1 497 ? 27.145 -17.529 36.142 1.00 46.56 497 GLY A N 1
ATOM 3903 C CA . GLY A 1 497 ? 27.720 -18.529 35.238 1.00 46.56 497 GLY A CA 1
ATOM 3904 C C . GLY A 1 497 ? 26.750 -19.692 34.961 1.00 46.56 497 GLY A C 1
ATOM 3905 O O . GLY A 1 497 ? 25.728 -19.805 35.637 1.00 46.56 497 GLY A O 1
ATOM 3906 N N . PRO A 1 498 ? 27.052 -20.547 33.967 1.00 53.84 498 PRO A N 1
ATOM 3907 C CA . PRO A 1 498 ? 26.090 -21.446 33.334 1.00 53.84 498 PRO A CA 1
ATOM 3908 C C . PRO A 1 498 ? 25.922 -22.771 34.093 1.00 53.84 498 PRO A C 1
ATOM 3910 O O . PRO A 1 498 ? 26.896 -23.353 34.568 1.00 53.84 498 PRO A O 1
ATOM 3913 N N . ALA A 1 499 ? 24.691 -23.283 34.148 1.00 51.97 499 ALA A N 1
ATOM 3914 C CA . ALA A 1 499 ? 24.403 -24.645 34.589 1.00 51.97 499 ALA A CA 1
ATOM 3915 C C . ALA A 1 499 ? 24.494 -25.620 33.401 1.00 51.97 499 ALA A C 1
ATOM 3917 O O . ALA A 1 499 ? 23.878 -25.412 32.356 1.00 51.97 499 ALA A O 1
ATOM 3918 N N . HIS A 1 500 ? 25.297 -26.669 33.580 1.00 53.25 500 HIS A N 1
ATOM 3919 C CA . HIS A 1 500 ? 25.481 -27.803 32.671 1.00 53.25 500 HIS A CA 1
ATOM 3920 C C . HIS A 1 500 ? 24.299 -28.808 32.730 1.00 53.25 500 HIS A C 1
ATOM 3922 O O . HIS A 1 500 ? 23.463 -28.716 33.630 1.00 53.25 500 HIS A O 1
ATOM 3928 N N . PRO A 1 501 ? 24.219 -29.762 31.774 1.00 61.06 501 PRO A N 1
ATOM 3929 C CA . PRO A 1 501 ? 23.019 -30.518 31.422 1.00 61.06 501 PRO A CA 1
ATOM 3930 C C . PRO A 1 501 ? 22.887 -31.849 32.178 1.00 61.06 501 PRO A C 1
ATOM 3932 O O . PRO A 1 501 ? 23.881 -32.445 32.588 1.00 61.06 501 PRO A O 1
ATOM 3935 N N . GLY A 1 502 ? 21.657 -32.360 32.271 1.00 49.16 502 GLY A N 1
ATOM 3936 C CA . GLY A 1 502 ? 21.353 -33.696 32.784 1.00 49.16 502 GLY A CA 1
ATOM 3937 C C . GLY A 1 502 ? 20.253 -34.374 31.970 1.00 49.16 502 GLY A C 1
ATOM 3938 O O . GLY A 1 502 ? 19.093 -33.986 32.054 1.00 49.16 502 GLY A O 1
ATOM 3939 N N . PHE A 1 503 ? 20.663 -35.370 31.182 1.00 51.91 503 PHE A N 1
ATOM 3940 C CA . PHE A 1 503 ? 19.852 -36.417 30.550 1.00 51.91 503 PHE A CA 1
ATOM 3941 C C . PHE A 1 503 ? 19.021 -37.169 31.608 1.00 51.91 503 PHE A C 1
ATOM 3943 O O . PHE A 1 503 ? 19.545 -37.483 32.673 1.00 51.91 503 PHE A O 1
ATOM 3950 N N . GLY A 1 504 ? 17.727 -37.410 31.388 1.00 57.34 504 GLY A N 1
ATOM 3951 C CA . GLY A 1 504 ? 17.179 -38.653 30.810 1.00 57.34 504 GLY A CA 1
ATOM 3952 C C . GLY A 1 504 ? 16.174 -39.275 31.804 1.00 57.34 504 GLY A C 1
ATOM 3953 O O . GLY A 1 504 ? 16.139 -38.814 32.950 1.00 57.34 504 GLY A O 1
ATOM 3954 N N . PRO A 1 505 ? 15.367 -40.290 31.439 1.00 60.34 505 PRO A N 1
ATOM 3955 C CA . PRO A 1 505 ? 15.425 -41.148 30.249 1.00 60.34 505 PRO A CA 1
ATOM 3956 C C . PRO A 1 505 ? 14.539 -40.711 29.077 1.00 60.34 505 PRO A C 1
ATOM 3958 O O . PRO A 1 505 ? 13.521 -40.022 29.310 1.00 60.34 505 PRO A O 1
#

Sequence (505 aa):
MDRSYAHSVSGGAGGHGIRISTAYGTRVGSSFGGGYDYQSTSSGSSSGSLAITNEKATMQHLNDRLASYLETVRNLEKANSTLEIKIRETIEKKGLMEGKDFSKYNAIIAELRAKIFDMINGNAHLNIFLDNARLASDDFRVKMEYEMSMRQAVEADVARLRKLLDDTNVMRLHLESDIESLKEELINLRKNHELDVAELRSQITQVGVRVDVDAPKGQDLGKIMAEMRASYEKIALKNQEELKTWHESQITEVQVQVTESSSALKEATVVISETRRRCQGLDIELQSQLSLKASLEATLRDIEIRYNMEMEKYNVIIVRLQEELTLIRTDIQHSTREYEHLLNIKVKLEAEIAEYRRLLDGEADFQLNDAVDSKMVQTKVVTVTQTLVDGKIVLSSLYPTHLLGVPVASQSSSAPNWASSQWDGKRGEVRDQWLKEKGVRCHANENEWKYCNVTVLTRPASWAGPMGTGPPIQDLGPPIQDLGPPIQDLGPPIRIGPAHPGFGP

Organism: Dissostichus mawsoni (NCBI:txid36200)